Protein AF-A0A843WBF9-F1 (afdb_monomer)

Organism: Colocasia esculenta (NCBI:txid4460)

Sequence (495 aa):
MAFEKHYEKEHGSKMDWYEERSHKPGIYGWVARAEDYHYGGKQLSRNGDLKTVADLTKEECQKNEKLVAELANRIEVKNKHIIELECKYNQSAASHDKMMEGTERLLIQAYNEEMKRMQCRARDHSQRLFEENEKLRAELDSKKKELDSQREQLNMLVGQSEMEKRSLEEERKKNAEKSSSLLLASLEQKRVEDNYMRLVEEQKREKEAAIQKILLLEKQLDAKQKLELEIEQLKGKVEVMKHIKGTEVMGVKKLSDELKEKIEDLDFMEQLKEALTLKLWESNDELQKARKELIAVWWLVERGKGQSKIGVRRMGELEVKTFRNACRKRFSEEEADNKAADLRFHWQYELSKPHWHPFKLVAKDQKPETFRNACRKRFAEEEADTKAAELCSNWQYELSKPDWHPFKLVAKDQKTEDFEEIIDDDDEKLVRIKAELGDEAYEAVTTALLEMNEYNPSGRYPVPELWNFKERRKATLTEVIQYIFKQWKSNKRRR

pLDDT: mean 72.11, std 19.5, range [27.77, 98.38]

Radius of gyration: 75.8 Å; Cα contacts (8 Å, |Δi|>4): 205; chains: 1; bounding box: 176×66×238 Å

Structure (mmCIF, N/CA/C/O backbone):
data_AF-A0A843WBF9-F1
#
_entry.id   AF-A0A843WBF9-F1
#
loop_
_atom_site.group_PDB
_atom_site.id
_atom_site.type_symbol
_atom_site.label_atom_id
_atom_site.label_alt_id
_atom_site.label_comp_id
_atom_site.label_asym_id
_atom_site.label_entity_id
_atom_site.label_seq_id
_atom_site.pdbx_PDB_ins_code
_atom_site.Cartn_x
_atom_site.Cartn_y
_atom_site.Cartn_z
_atom_site.occupancy
_atom_site.B_iso_or_equiv
_atom_site.auth_seq_id
_atom_site.auth_comp_id
_atom_site.auth_asym_id
_atom_site.auth_atom_id
_atom_site.pdbx_PDB_model_num
ATOM 1 N N . MET A 1 1 ? 73.945 -7.012 -110.593 1.00 77.31 1 MET A N 1
ATOM 2 C CA . MET A 1 1 ? 74.486 -7.690 -109.386 1.00 77.31 1 MET A CA 1
ATOM 3 C C . MET A 1 1 ? 74.433 -9.217 -109.491 1.00 77.31 1 MET A C 1
ATOM 5 O O . MET A 1 1 ? 75.315 -9.742 -110.144 1.00 77.31 1 MET A O 1
ATOM 9 N N . ALA A 1 2 ? 73.468 -9.954 -108.913 1.00 82.81 2 ALA A N 1
ATOM 10 C CA . ALA A 1 2 ? 73.542 -11.432 -108.875 1.00 82.81 2 ALA A CA 1
ATOM 11 C C . ALA A 1 2 ? 73.554 -12.098 -110.270 1.00 82.81 2 ALA A C 1
ATOM 13 O O . ALA A 1 2 ? 74.391 -12.953 -110.524 1.00 82.81 2 ALA A O 1
ATOM 14 N N . PHE A 1 3 ? 72.681 -11.641 -111.175 1.00 85.38 3 PHE A N 1
ATOM 15 C CA . PHE A 1 3 ? 72.625 -12.055 -112.586 1.00 85.38 3 PHE A CA 1
ATOM 16 C C . PHE A 1 3 ? 73.947 -11.809 -113.335 1.00 85.38 3 PHE A C 1
ATOM 18 O O . PHE A 1 3 ? 74.471 -12.683 -114.006 1.00 85.38 3 PHE A O 1
ATOM 25 N N . GLU A 1 4 ? 74.518 -10.621 -113.162 1.00 82.38 4 GLU A N 1
ATOM 26 C CA . GLU A 1 4 ? 75.774 -10.173 -113.785 1.00 82.38 4 GLU A CA 1
ATOM 27 C C . GLU A 1 4 ? 76.949 -11.089 -113.403 1.00 82.38 4 GLU A C 1
ATOM 29 O O . GLU A 1 4 ? 77.645 -11.613 -114.267 1.00 82.38 4 GLU A O 1
ATOM 34 N N . LYS A 1 5 ? 77.054 -11.407 -112.105 1.00 83.88 5 LYS A N 1
ATOM 35 C CA . LYS A 1 5 ? 78.043 -12.333 -111.530 1.00 83.88 5 LYS A CA 1
ATOM 36 C C . LYS A 1 5 ? 77.885 -13.799 -111.961 1.00 83.88 5 LYS A C 1
ATOM 38 O O . LYS A 1 5 ? 78.715 -14.623 -111.576 1.00 83.88 5 LYS A O 1
ATOM 43 N N . HIS A 1 6 ? 76.820 -14.143 -112.687 1.00 85.56 6 HIS A N 1
ATOM 44 C CA . HIS A 1 6 ? 76.655 -15.450 -113.325 1.00 85.56 6 HIS A CA 1
ATOM 45 C C . HIS A 1 6 ? 77.447 -15.476 -114.634 1.00 85.56 6 HIS A C 1
ATOM 47 O O . HIS A 1 6 ? 78.414 -16.220 -114.761 1.00 85.56 6 HIS A O 1
ATOM 53 N N . TYR A 1 7 ? 77.119 -14.563 -115.549 1.00 83.00 7 TYR A N 1
ATOM 54 C CA . TYR A 1 7 ? 77.756 -14.450 -116.860 1.00 83.00 7 TYR A CA 1
ATOM 55 C C . TYR A 1 7 ? 79.239 -14.046 -116.773 1.00 83.00 7 TYR A C 1
ATOM 57 O O . TYR A 1 7 ? 80.043 -14.553 -117.550 1.00 83.00 7 TYR A O 1
ATOM 65 N N . GLU A 1 8 ? 79.640 -13.242 -115.778 1.00 81.94 8 GLU A N 1
ATOM 66 C CA . GLU A 1 8 ? 81.060 -12.984 -115.451 1.00 81.94 8 GLU A CA 1
ATOM 67 C C . GLU A 1 8 ? 81.858 -14.263 -115.122 1.00 81.94 8 GLU A C 1
ATOM 69 O O . GLU A 1 8 ? 83.063 -14.304 -115.348 1.00 81.94 8 GLU A O 1
ATOM 74 N N . LYS A 1 9 ? 81.216 -15.312 -114.586 1.00 82.75 9 LYS A N 1
ATOM 75 C CA . LYS A 1 9 ? 81.872 -16.599 -114.282 1.00 82.75 9 LYS A CA 1
ATOM 76 C C . LYS A 1 9 ? 81.866 -17.581 -115.448 1.00 82.75 9 LYS A C 1
ATOM 78 O O . LYS A 1 9 ? 82.678 -18.498 -115.463 1.00 82.75 9 LYS A O 1
ATOM 83 N N . GLU A 1 10 ? 80.940 -17.416 -116.385 1.00 81.81 10 GLU A N 1
ATOM 84 C CA . GLU A 1 10 ? 80.773 -18.292 -117.551 1.00 81.81 10 GLU A CA 1
ATOM 85 C C . GLU A 1 10 ? 81.495 -17.757 -118.801 1.00 81.81 10 GLU A C 1
ATOM 87 O O . GLU A 1 10 ? 81.333 -18.314 -119.883 1.00 81.81 10 GLU A O 1
ATOM 92 N N . HIS A 1 11 ? 82.299 -16.692 -118.660 1.00 77.38 11 HIS A N 1
ATOM 93 C CA . HIS A 1 11 ? 82.941 -15.961 -119.765 1.00 77.38 11 HIS A CA 1
ATOM 94 C C . HIS A 1 11 ? 81.936 -15.424 -120.804 1.00 77.38 11 HIS A C 1
ATOM 96 O O . HIS A 1 11 ? 82.203 -15.375 -122.005 1.00 77.38 11 HIS A O 1
ATOM 102 N N . GLY A 1 12 ? 80.754 -15.032 -120.318 1.00 79.12 12 GLY A N 1
ATOM 103 C CA . GLY A 1 12 ? 79.651 -14.449 -121.083 1.00 79.12 12 GLY A CA 1
ATOM 104 C C . GLY A 1 12 ? 79.385 -12.979 -120.739 1.00 79.12 12 GLY A C 1
ATOM 105 O O . GLY A 1 12 ? 78.264 -12.504 -120.923 1.00 79.12 12 GLY A O 1
ATOM 106 N N . SER A 1 13 ? 80.357 -12.254 -120.177 1.00 82.19 13 SER A N 1
ATOM 107 C CA . SER A 1 13 ? 80.177 -10.854 -119.776 1.00 82.19 13 SER A CA 1
ATOM 108 C C . SER A 1 13 ? 80.235 -9.882 -120.962 1.00 82.19 13 SER A C 1
ATOM 110 O O . SER A 1 13 ? 80.620 -10.229 -122.081 1.00 82.19 13 SER A O 1
ATOM 112 N N . LYS A 1 14 ? 79.913 -8.609 -120.693 1.00 80.88 14 LYS A N 1
ATOM 113 C CA . LYS A 1 14 ? 80.092 -7.505 -121.649 1.00 80.88 14 LYS A CA 1
ATOM 114 C C . LYS A 1 14 ? 81.542 -7.385 -122.144 1.00 80.88 14 LYS A C 1
ATOM 116 O O . LYS A 1 14 ? 81.747 -7.017 -123.294 1.00 80.88 14 LYS A O 1
ATOM 121 N N . MET A 1 15 ? 82.535 -7.687 -121.301 1.00 77.88 15 MET A N 1
ATOM 122 C CA . MET A 1 15 ? 83.954 -7.594 -121.675 1.00 77.88 15 MET A CA 1
ATOM 123 C C . MET A 1 15 ? 84.363 -8.754 -122.589 1.00 77.88 15 MET A C 1
ATOM 125 O O . MET A 1 15 ? 84.925 -8.506 -123.653 1.00 77.88 15 MET A O 1
ATOM 129 N N . ASP A 1 16 ? 83.990 -9.992 -122.237 1.00 80.06 16 ASP A N 1
ATOM 130 C CA . ASP A 1 16 ? 84.274 -11.185 -123.054 1.00 80.06 16 ASP A CA 1
ATOM 131 C C . ASP A 1 16 ? 83.717 -11.026 -124.487 1.00 80.06 16 ASP A C 1
ATOM 133 O O . ASP A 1 16 ? 84.369 -11.397 -125.464 1.00 80.06 16 ASP A O 1
ATOM 137 N N . TRP A 1 17 ? 82.536 -10.405 -124.619 1.00 78.25 17 TRP A N 1
ATOM 138 C CA . TRP A 1 17 ? 81.903 -10.090 -125.905 1.00 78.25 17 TRP A CA 1
ATOM 139 C C . TRP A 1 17 ? 82.719 -9.123 -126.785 1.00 78.25 17 TRP A C 1
ATOM 141 O O . TRP A 1 17 ? 82.775 -9.302 -128.002 1.00 78.25 17 TRP A O 1
ATOM 151 N N . TYR A 1 18 ? 83.352 -8.099 -126.201 1.00 74.38 18 TYR A N 1
ATOM 152 C CA . TYR A 1 18 ? 84.128 -7.109 -126.962 1.00 74.38 18 TYR A CA 1
ATOM 153 C C . TYR A 1 18 ? 85.576 -7.537 -127.241 1.00 74.38 18 TYR A C 1
ATOM 155 O O . TYR A 1 18 ? 86.149 -7.101 -128.242 1.00 74.38 18 TYR A O 1
ATOM 163 N N . GLU A 1 19 ? 86.178 -8.369 -126.389 1.00 73.56 19 GLU A N 1
ATOM 164 C CA . GLU A 1 19 ? 87.577 -8.791 -126.544 1.00 73.56 19 GLU A CA 1
ATOM 165 C C . GLU A 1 19 ? 87.743 -9.965 -127.527 1.00 73.56 19 GLU A C 1
ATOM 167 O O . GLU A 1 19 ? 88.731 -10.029 -128.270 1.00 73.56 19 GLU A O 1
ATOM 172 N N . GLU A 1 20 ? 86.772 -10.881 -127.604 1.00 69.38 20 GLU A N 1
ATOM 173 C CA . GLU A 1 20 ? 86.895 -12.087 -128.423 1.00 69.38 20 GLU A CA 1
ATOM 174 C C . GLU A 1 20 ? 86.492 -11.859 -129.893 1.00 69.38 20 GLU A C 1
ATOM 176 O O . GLU A 1 20 ? 85.334 -12.013 -130.280 1.00 69.38 20 GLU A O 1
ATOM 181 N N . ARG A 1 21 ? 87.486 -11.543 -130.743 1.00 54.66 21 ARG A N 1
ATOM 182 C CA . ARG A 1 21 ? 87.353 -11.234 -132.193 1.00 54.66 21 ARG A CA 1
ATOM 183 C C . ARG A 1 21 ? 86.612 -12.267 -133.060 1.00 54.66 21 ARG A C 1
ATOM 185 O O . ARG A 1 21 ? 86.303 -11.974 -134.212 1.00 54.66 21 ARG A O 1
ATOM 192 N N . SER A 1 22 ? 86.357 -13.463 -132.544 1.00 59.34 22 SER A N 1
ATOM 193 C CA . SER A 1 22 ? 85.544 -14.503 -133.174 1.00 59.34 22 SER A CA 1
ATOM 194 C C . SER A 1 22 ? 84.593 -15.067 -132.118 1.00 59.34 22 SER A C 1
ATOM 196 O O . SER A 1 22 ? 84.895 -16.088 -131.501 1.00 59.34 22 SER A O 1
ATOM 198 N N . HIS A 1 23 ? 83.496 -14.346 -131.868 1.00 60.06 23 HIS A N 1
ATOM 199 C CA . HIS A 1 23 ? 82.558 -14.605 -130.772 1.00 60.06 23 HIS A CA 1
ATOM 200 C C . HIS A 1 23 ? 82.127 -16.081 -130.712 1.00 60.06 23 HIS A C 1
ATOM 202 O O . HIS A 1 23 ? 81.707 -16.652 -131.725 1.00 60.06 23 HIS A O 1
ATOM 208 N N . LYS A 1 24 ? 82.194 -16.702 -129.527 1.00 64.50 24 LYS A N 1
ATOM 209 C CA . LYS A 1 24 ? 81.695 -18.071 -129.339 1.00 64.50 24 LYS A CA 1
ATOM 210 C C . LYS A 1 24 ? 80.161 -18.109 -129.444 1.00 64.50 24 LYS A C 1
ATOM 212 O O . LYS A 1 24 ? 79.493 -17.160 -129.032 1.00 64.50 24 LYS A O 1
ATOM 217 N N . PRO A 1 25 ? 79.569 -19.212 -129.939 1.00 66.69 25 PRO A N 1
ATOM 218 C CA . PRO A 1 25 ? 78.125 -19.406 -129.886 1.00 66.69 25 PRO A CA 1
ATOM 219 C C . PRO A 1 25 ? 77.675 -19.611 -128.429 1.00 66.69 25 PRO A C 1
ATOM 221 O O . PRO A 1 25 ? 77.858 -20.684 -127.857 1.00 66.69 25 PRO A O 1
ATOM 224 N N . GLY A 1 26 ? 77.084 -18.576 -127.835 1.00 74.81 26 GLY A N 1
ATOM 225 C CA . GLY A 1 26 ? 76.606 -18.562 -126.453 1.00 74.81 26 GLY A CA 1
ATOM 226 C C . GLY A 1 26 ? 75.711 -17.352 -126.172 1.00 74.81 26 GLY A C 1
ATOM 227 O O . GLY A 1 26 ? 75.563 -16.470 -127.019 1.00 74.81 26 GLY A O 1
ATOM 228 N N . ILE A 1 27 ? 75.097 -17.315 -124.987 1.00 80.81 27 ILE A N 1
ATOM 229 C CA . ILE A 1 27 ? 74.326 -16.156 -124.518 1.00 80.81 27 ILE A CA 1
ATOM 230 C C . ILE A 1 27 ? 75.244 -15.303 -123.645 1.00 80.81 27 ILE A C 1
ATOM 232 O O . ILE A 1 27 ? 75.733 -15.771 -122.621 1.00 80.81 27 ILE A O 1
ATOM 236 N N . TYR A 1 28 ? 75.443 -14.050 -124.045 1.00 81.50 28 TYR A N 1
ATOM 237 C CA . TYR A 1 28 ? 76.168 -13.051 -123.266 1.00 81.50 28 TYR A CA 1
ATOM 238 C C . TYR A 1 28 ? 75.163 -12.174 -122.507 1.00 81.50 28 TYR A C 1
ATOM 240 O O . TYR A 1 28 ? 74.098 -11.847 -123.038 1.00 81.50 28 TYR A O 1
ATOM 248 N N . GLY A 1 29 ? 75.471 -11.807 -121.262 1.00 84.38 29 GLY A N 1
ATOM 249 C CA . GLY A 1 29 ? 74.516 -11.159 -120.363 1.00 84.38 29 GLY A CA 1
ATOM 250 C C . GLY A 1 29 ? 75.170 -10.231 -119.344 1.00 84.38 29 GLY A C 1
ATOM 251 O O . GLY A 1 29 ? 76.104 -10.601 -118.640 1.00 84.38 29 GLY A O 1
ATOM 252 N N . TRP A 1 30 ? 74.656 -9.009 -119.230 1.00 85.94 30 TRP A N 1
ATOM 253 C CA . TRP A 1 30 ? 75.086 -8.029 -118.230 1.00 85.94 30 TRP A CA 1
ATOM 254 C C . TRP A 1 30 ? 73.902 -7.191 -117.741 1.00 85.94 30 TRP A C 1
ATOM 256 O O . TRP A 1 30 ? 72.810 -7.236 -118.309 1.00 85.94 30 TRP A O 1
ATOM 266 N N . VAL A 1 31 ? 74.096 -6.431 -116.661 1.00 85.69 31 VAL A N 1
ATOM 267 C CA . VAL A 1 31 ? 73.119 -5.414 -116.250 1.00 85.69 31 VAL A CA 1
ATOM 268 C C . VAL A 1 31 ? 73.393 -4.151 -117.057 1.00 85.69 31 VAL A C 1
ATOM 270 O O . VAL A 1 31 ? 74.513 -3.645 -117.039 1.00 85.69 31 VAL A O 1
ATOM 273 N N . ALA A 1 32 ? 72.375 -3.637 -117.748 1.00 82.94 32 ALA A N 1
ATOM 274 C CA . ALA A 1 32 ? 72.480 -2.388 -118.495 1.00 82.94 32 ALA A CA 1
ATOM 275 C C . ALA A 1 32 ? 72.862 -1.225 -117.561 1.00 82.94 32 ALA A C 1
ATOM 277 O O . ALA A 1 32 ? 72.206 -0.983 -116.545 1.00 82.94 32 ALA A O 1
ATOM 278 N N . ARG A 1 33 ? 73.940 -0.518 -117.904 1.00 85.50 33 ARG A N 1
ATOM 279 C CA . ARG A 1 33 ? 74.494 0.631 -117.171 1.00 85.50 33 ARG A CA 1
ATOM 280 C C . ARG A 1 33 ? 74.382 1.894 -118.036 1.00 85.50 33 ARG A C 1
ATOM 282 O O . ARG A 1 33 ? 73.735 1.881 -119.079 1.00 85.50 33 ARG A O 1
ATOM 289 N N . ALA A 1 34 ? 74.987 3.001 -117.600 1.00 83.06 34 ALA A N 1
ATOM 290 C CA . ALA A 1 34 ? 74.891 4.296 -118.284 1.00 83.06 34 ALA A CA 1
ATOM 291 C C . ALA A 1 34 ? 75.270 4.228 -119.778 1.00 83.06 34 ALA A C 1
ATOM 293 O O . ALA A 1 34 ? 74.561 4.764 -120.623 1.00 83.06 34 ALA A O 1
ATOM 294 N N . GLU A 1 35 ? 76.345 3.514 -120.116 1.00 79.56 35 GLU A N 1
ATOM 295 C CA . GLU A 1 35 ? 76.765 3.285 -121.504 1.00 79.56 35 GLU A CA 1
ATOM 296 C C . GLU A 1 35 ? 75.676 2.589 -122.328 1.00 79.56 35 GLU A C 1
ATOM 298 O O . GLU A 1 35 ? 75.329 3.042 -123.415 1.00 79.56 35 GLU A O 1
ATOM 303 N N . ASP A 1 36 ? 75.109 1.505 -121.798 1.00 82.25 36 ASP A N 1
ATOM 304 C CA . ASP A 1 36 ? 74.079 0.718 -122.475 1.00 82.25 36 ASP A CA 1
ATOM 305 C C . ASP A 1 36 ? 72.792 1.536 -122.631 1.00 82.25 36 ASP A C 1
ATOM 307 O O . ASP A 1 36 ? 72.145 1.482 -123.670 1.00 82.25 36 ASP A O 1
ATOM 311 N N . TYR A 1 37 ? 72.462 2.368 -121.641 1.00 81.31 37 TYR A N 1
ATOM 312 C CA . TYR A 1 37 ? 71.338 3.300 -121.692 1.00 81.31 37 TYR A CA 1
ATOM 313 C C . TYR A 1 37 ? 71.502 4.382 -122.776 1.00 81.31 37 TYR A C 1
ATOM 315 O O . TYR A 1 37 ? 70.529 4.742 -123.440 1.00 81.31 37 TYR A O 1
ATOM 323 N N . HIS A 1 38 ? 72.722 4.889 -122.984 1.00 78.75 38 HIS A N 1
ATOM 324 C CA . HIS A 1 38 ? 73.001 5.928 -123.981 1.00 78.75 38 HIS A CA 1
ATOM 325 C C . HIS A 1 38 ? 73.215 5.381 -125.404 1.00 78.75 38 HIS A C 1
ATOM 327 O O . HIS A 1 38 ? 72.771 6.015 -126.361 1.00 78.75 38 HIS A O 1
ATOM 333 N N . TYR A 1 39 ? 73.851 4.215 -125.561 1.00 74.19 39 TYR A N 1
ATOM 334 C CA . TYR A 1 39 ? 74.209 3.646 -126.870 1.00 74.19 39 TYR A CA 1
ATOM 335 C C . TYR A 1 39 ? 73.317 2.471 -127.320 1.00 74.19 39 TYR A C 1
ATOM 337 O O . TYR A 1 39 ? 73.197 2.228 -128.518 1.00 74.19 39 TYR A O 1
ATOM 345 N N . GLY A 1 40 ? 72.641 1.771 -126.402 1.00 63.66 40 GLY A N 1
ATOM 346 C CA . GLY A 1 40 ? 71.786 0.602 -126.680 1.00 63.66 40 GLY A CA 1
ATOM 347 C C . GLY A 1 40 ? 70.405 0.911 -127.279 1.00 63.66 40 GLY A C 1
ATOM 348 O O . GLY A 1 40 ? 69.623 0.000 -127.551 1.00 63.66 40 GLY A O 1
ATOM 349 N N . GLY A 1 41 ? 70.095 2.187 -127.523 1.00 62.19 41 GLY A N 1
ATOM 350 C CA . GLY A 1 41 ? 68.929 2.619 -128.294 1.00 62.19 41 GLY A CA 1
ATOM 351 C C . GLY A 1 41 ? 67.617 2.782 -127.511 1.00 62.19 41 GLY A C 1
ATOM 352 O O . GLY A 1 41 ? 67.508 2.513 -126.316 1.00 62.19 41 GLY A O 1
ATOM 353 N N . LYS A 1 42 ? 66.584 3.249 -128.231 1.00 70.62 42 LYS A N 1
ATOM 354 C CA . LYS A 1 42 ? 65.302 3.767 -127.698 1.00 70.62 42 LYS A CA 1
ATOM 355 C C . LYS A 1 42 ? 64.514 2.834 -126.765 1.00 70.62 42 LYS A C 1
ATOM 357 O O . LYS A 1 42 ? 63.570 3.298 -126.136 1.00 70.62 42 LYS A O 1
ATOM 362 N N . GLN A 1 43 ? 64.827 1.541 -126.707 1.00 76.69 43 GLN A N 1
ATOM 363 C CA . GLN A 1 43 ? 64.053 0.584 -125.915 1.00 76.69 43 GLN A CA 1
ATOM 364 C C . GLN A 1 43 ? 64.334 0.704 -124.409 1.00 76.69 43 GLN A C 1
ATOM 366 O O . GLN A 1 43 ? 63.422 0.509 -123.611 1.00 76.69 43 GLN A O 1
ATOM 371 N N . LEU A 1 44 ? 65.562 1.065 -124.016 1.00 78.31 44 LEU A N 1
ATOM 372 C CA . LEU A 1 44 ? 65.911 1.264 -122.605 1.00 78.31 44 LEU A CA 1
ATOM 373 C C . LEU A 1 44 ? 65.320 2.579 -122.079 1.00 78.31 44 LEU A C 1
ATOM 375 O O . LEU A 1 44 ? 64.565 2.564 -121.111 1.00 78.31 44 LEU A O 1
ATOM 379 N N . SER A 1 45 ? 65.544 3.689 -122.788 1.00 75.25 45 SER A N 1
ATOM 380 C CA . SER A 1 45 ? 65.048 5.028 -122.420 1.00 75.25 45 SER A CA 1
ATOM 381 C C . SER A 1 45 ? 63.535 5.238 -122.551 1.00 75.25 45 SER A C 1
ATOM 383 O O . SER A 1 45 ? 63.029 6.302 -122.204 1.00 75.25 45 SER A O 1
ATOM 385 N N . ARG A 1 46 ? 62.791 4.238 -123.041 1.00 80.81 46 ARG A N 1
ATOM 386 C CA . ARG A 1 46 ? 61.319 4.225 -123.031 1.00 80.81 46 ARG A CA 1
ATOM 387 C C . ARG A 1 46 ? 60.734 3.452 -121.844 1.00 80.81 46 ARG A C 1
ATOM 389 O O . ARG A 1 46 ? 59.563 3.645 -121.528 1.00 80.81 46 ARG A O 1
ATOM 396 N N . ASN A 1 47 ? 61.530 2.588 -121.211 1.00 81.81 47 ASN A N 1
ATOM 397 C CA . ASN A 1 47 ? 61.058 1.591 -120.246 1.00 81.81 47 ASN A CA 1
ATOM 398 C C . ASN A 1 47 ? 61.640 1.773 -118.828 1.00 81.81 47 ASN A C 1
ATOM 400 O O . ASN A 1 47 ? 61.260 1.028 -117.927 1.00 81.81 47 ASN A O 1
ATOM 404 N N . GLY A 1 48 ? 62.536 2.740 -118.610 1.00 79.56 48 GLY A N 1
ATOM 405 C CA . GLY A 1 48 ? 63.031 3.111 -117.284 1.00 79.56 48 GLY A CA 1
ATOM 406 C C . GLY A 1 48 ? 64.015 4.280 -117.326 1.00 79.56 48 GLY A C 1
ATOM 407 O O . GLY A 1 48 ? 64.565 4.589 -118.379 1.00 79.56 48 GLY A O 1
ATOM 408 N N . ASP A 1 49 ? 64.246 4.905 -116.171 1.00 81.31 49 ASP A N 1
ATOM 409 C CA . ASP A 1 49 ? 65.199 6.006 -115.998 1.00 81.31 49 ASP A CA 1
ATOM 410 C C . ASP A 1 49 ? 66.554 5.511 -115.469 1.00 81.31 49 ASP A C 1
ATOM 412 O O . ASP A 1 49 ? 66.629 4.601 -114.637 1.00 81.31 49 ASP A O 1
ATOM 416 N N . LEU A 1 50 ? 67.640 6.162 -115.889 1.00 79.75 50 LEU A N 1
ATOM 417 C CA . LEU A 1 50 ? 68.981 5.890 -115.373 1.00 79.75 50 LEU A CA 1
ATOM 418 C C . LEU A 1 50 ? 69.165 6.518 -113.976 1.00 79.75 50 LEU A C 1
ATOM 420 O O . LEU A 1 50 ? 69.421 7.714 -113.857 1.00 79.75 50 LEU A O 1
ATOM 424 N N . LYS A 1 51 ? 69.085 5.698 -112.921 1.00 83.94 51 LYS A N 1
ATOM 425 C CA . LYS A 1 51 ? 69.428 6.069 -111.533 1.00 83.94 51 LYS A CA 1
ATOM 426 C C . LYS A 1 51 ? 70.744 5.431 -111.094 1.00 83.94 51 LYS A C 1
ATOM 428 O O . LYS A 1 51 ? 71.040 4.299 -111.482 1.00 83.94 51 LYS A O 1
ATOM 433 N N . THR A 1 52 ? 71.515 6.100 -110.235 1.00 83.44 52 THR A N 1
ATOM 434 C CA . THR A 1 52 ? 72.649 5.445 -109.566 1.00 83.44 52 THR A CA 1
ATOM 435 C C . THR A 1 52 ? 72.171 4.614 -108.371 1.00 83.44 52 THR A C 1
ATOM 437 O O . THR A 1 52 ? 71.096 4.836 -107.812 1.00 83.44 52 THR A O 1
ATOM 440 N N . VAL A 1 53 ? 73.001 3.667 -107.921 1.00 82.62 53 VAL A N 1
ATOM 441 C CA . VAL A 1 53 ? 72.734 2.914 -106.681 1.00 82.62 53 VAL A CA 1
ATOM 442 C C . VAL A 1 53 ? 72.674 3.852 -105.467 1.00 82.62 53 VAL A C 1
ATOM 444 O O . VAL A 1 53 ? 71.900 3.594 -104.551 1.00 82.62 53 VAL A O 1
ATOM 447 N N . ALA A 1 54 ? 73.431 4.957 -105.479 1.00 82.94 54 ALA A N 1
ATOM 448 C CA . ALA A 1 54 ? 73.415 5.959 -104.416 1.00 82.94 54 ALA A CA 1
ATOM 449 C C . ALA A 1 54 ? 72.104 6.766 -104.379 1.00 82.94 54 ALA A C 1
ATOM 451 O O . ALA A 1 54 ? 71.641 7.118 -103.297 1.00 82.94 54 ALA A O 1
ATOM 452 N N . ASP A 1 55 ? 71.473 7.021 -105.530 1.00 84.69 55 ASP A N 1
ATOM 453 C CA . ASP A 1 55 ? 70.153 7.665 -105.581 1.00 84.69 55 ASP A CA 1
ATOM 454 C C . ASP A 1 55 ? 69.074 6.735 -105.023 1.00 84.69 55 ASP A C 1
ATOM 456 O O . ASP A 1 55 ? 68.239 7.162 -104.230 1.00 84.69 55 ASP A O 1
ATOM 460 N N . LEU A 1 56 ? 69.127 5.445 -105.373 1.00 84.50 56 LEU A N 1
ATOM 461 C CA . LEU A 1 56 ? 68.185 4.442 -104.872 1.00 84.50 56 LEU A CA 1
ATOM 462 C C . LEU A 1 56 ? 68.323 4.213 -103.361 1.00 84.50 56 LEU A C 1
ATOM 464 O O . LEU A 1 56 ? 67.310 4.170 -102.664 1.00 84.50 56 LEU A O 1
ATOM 468 N N . THR A 1 57 ? 69.544 4.108 -102.822 1.00 87.06 57 THR A N 1
ATOM 469 C CA . THR A 1 57 ? 69.729 3.995 -101.364 1.00 87.06 57 THR A CA 1
ATOM 470 C C . THR A 1 57 ? 69.336 5.279 -100.642 1.00 87.06 57 THR A C 1
ATOM 472 O O . THR A 1 57 ? 68.745 5.202 -99.572 1.00 87.06 57 THR A O 1
ATOM 475 N N . LYS A 1 58 ? 69.575 6.457 -101.230 1.00 88.88 58 LYS A N 1
ATOM 476 C CA . LYS A 1 58 ? 69.128 7.748 -100.687 1.00 88.88 58 LYS A CA 1
ATOM 477 C C . LYS A 1 58 ? 67.602 7.880 -100.674 1.00 88.88 58 LYS A C 1
ATOM 479 O O . LYS A 1 58 ? 67.051 8.303 -99.663 1.00 88.88 58 LYS A O 1
ATOM 484 N N . GLU A 1 59 ? 66.915 7.489 -101.748 1.00 87.00 59 GLU A N 1
ATOM 485 C CA . GLU A 1 59 ? 65.446 7.430 -101.796 1.00 87.00 59 GLU A CA 1
ATOM 486 C C . GLU A 1 59 ? 64.889 6.469 -100.736 1.00 87.00 59 GLU A C 1
ATOM 488 O O . GLU A 1 59 ? 63.892 6.782 -100.088 1.00 87.00 59 GLU A O 1
ATOM 493 N N . GLU A 1 60 ? 65.531 5.317 -100.527 1.00 89.56 60 GLU A N 1
ATOM 494 C CA . GLU A 1 60 ? 65.089 4.329 -99.542 1.00 89.56 60 GLU A CA 1
ATOM 495 C C . GLU A 1 60 ? 65.373 4.768 -98.096 1.00 89.56 60 GLU A C 1
ATOM 497 O O . GLU A 1 60 ? 64.500 4.632 -97.237 1.00 89.56 60 GLU A O 1
ATOM 502 N N . CYS A 1 61 ? 66.527 5.384 -97.817 1.00 87.44 61 CYS A N 1
ATOM 503 C CA . CYS A 1 61 ? 66.793 6.030 -96.528 1.00 87.44 61 CYS A CA 1
ATOM 504 C C . CYS A 1 61 ? 65.744 7.109 -96.233 1.00 87.44 61 CYS A C 1
ATOM 506 O O . CYS A 1 61 ? 65.128 7.070 -95.175 1.00 87.44 61 CYS A O 1
ATOM 508 N N . GLN A 1 62 ? 65.431 7.985 -97.194 1.00 90.81 62 GLN A N 1
ATOM 509 C CA . GLN A 1 62 ? 64.421 9.036 -97.014 1.00 90.81 62 GLN A CA 1
ATOM 510 C C . GLN A 1 62 ? 63.000 8.502 -96.766 1.00 90.81 62 GLN A C 1
ATOM 512 O O . GLN A 1 62 ? 62.216 9.160 -96.080 1.00 90.81 62 GLN A O 1
ATOM 517 N N . LYS A 1 63 ? 62.630 7.332 -97.307 1.00 92.75 63 LYS A N 1
ATOM 518 C CA . LYS A 1 63 ? 61.357 6.663 -96.964 1.00 92.75 63 LYS A CA 1
ATOM 519 C C . LYS A 1 63 ? 61.37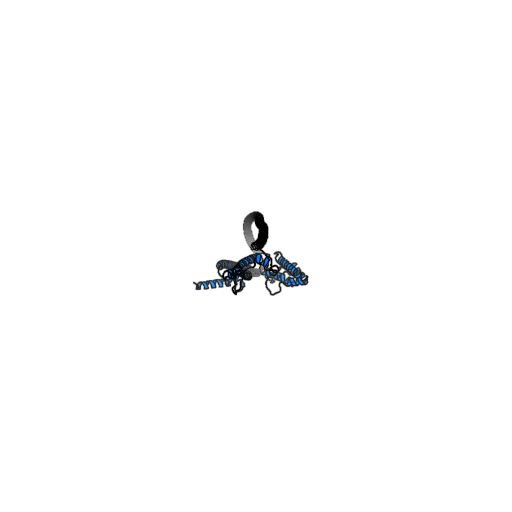9 6.144 -95.527 1.00 92.75 63 LYS A C 1
ATOM 521 O O . LYS A 1 63 ? 60.427 6.374 -94.785 1.00 92.75 63 LYS A O 1
ATOM 526 N N . ASN A 1 64 ? 62.464 5.480 -95.132 1.00 92.38 64 ASN A N 1
ATOM 527 C CA . ASN A 1 64 ? 62.611 4.915 -93.792 1.00 92.38 64 ASN A CA 1
ATOM 528 C C . ASN A 1 64 ? 62.703 6.009 -92.713 1.00 92.38 64 ASN A C 1
ATOM 530 O O . ASN A 1 64 ? 62.048 5.895 -91.684 1.00 92.38 64 ASN A O 1
ATOM 534 N N . GLU A 1 65 ? 63.415 7.109 -92.970 1.00 94.56 65 GLU A N 1
ATOM 535 C CA . GLU A 1 65 ? 63.466 8.302 -92.112 1.00 94.56 65 GLU A CA 1
ATOM 536 C C . GLU A 1 65 ? 62.067 8.895 -91.879 1.00 94.56 65 GLU A C 1
ATOM 538 O O . GLU A 1 65 ? 61.695 9.164 -90.735 1.00 94.56 65 GLU A O 1
ATOM 543 N N . LYS A 1 66 ? 61.255 9.036 -92.939 1.00 94.12 66 LYS A N 1
ATOM 544 C CA . LYS A 1 66 ? 59.858 9.496 -92.832 1.00 94.12 66 LYS A CA 1
ATOM 545 C C . LYS A 1 66 ? 59.001 8.534 -92.013 1.00 94.12 66 LYS A C 1
ATOM 547 O O . LYS A 1 66 ? 58.320 8.976 -91.093 1.00 94.12 66 LYS A O 1
ATOM 552 N N . LEU A 1 67 ? 59.078 7.230 -92.287 1.00 94.50 67 LEU A N 1
ATOM 553 C CA . LEU A 1 67 ? 58.326 6.213 -91.546 1.00 94.50 67 LEU A CA 1
ATOM 554 C C . LEU A 1 67 ? 58.709 6.187 -90.056 1.00 94.50 67 LEU A C 1
ATOM 556 O O . LEU A 1 67 ? 57.836 6.108 -89.195 1.00 94.50 67 LEU A O 1
ATOM 560 N N . VAL A 1 68 ? 60.001 6.304 -89.735 1.00 95.56 68 VAL A N 1
ATOM 561 C CA . VAL A 1 68 ? 60.486 6.406 -88.351 1.00 95.56 68 VAL A CA 1
ATOM 562 C C . VAL A 1 68 ? 59.968 7.682 -87.683 1.00 95.56 68 VAL A C 1
ATOM 564 O O . VAL A 1 68 ? 59.506 7.611 -86.546 1.00 95.56 68 VAL A O 1
ATOM 567 N N . ALA A 1 69 ? 59.962 8.824 -88.376 1.00 95.50 69 ALA A N 1
ATOM 568 C CA . ALA A 1 69 ? 59.405 10.071 -87.851 1.00 95.50 69 ALA A CA 1
ATOM 569 C C . ALA A 1 69 ? 57.881 9.989 -87.622 1.00 95.50 69 ALA A C 1
ATOM 571 O O . ALA A 1 69 ? 57.387 10.430 -86.585 1.00 95.50 69 ALA A O 1
ATOM 572 N N . GLU A 1 70 ? 57.119 9.389 -88.539 1.00 95.94 70 GLU A N 1
ATOM 573 C CA . GLU A 1 70 ? 55.676 9.151 -88.381 1.00 95.94 70 GLU A CA 1
ATOM 574 C C . GLU A 1 70 ? 55.371 8.232 -87.187 1.00 95.94 70 GLU A C 1
ATOM 576 O O . GLU A 1 70 ? 54.475 8.519 -86.386 1.00 95.94 70 GLU A O 1
ATOM 581 N N . LEU A 1 71 ? 56.145 7.155 -87.016 1.00 96.06 71 LEU A N 1
ATOM 582 C CA . LEU A 1 71 ? 56.014 6.245 -85.877 1.00 96.06 71 LEU A CA 1
ATOM 583 C C . LEU A 1 71 ? 56.411 6.917 -84.554 1.00 96.06 71 LEU A C 1
ATOM 585 O O . LEU A 1 71 ? 55.692 6.752 -83.568 1.00 96.06 71 LEU A O 1
ATOM 589 N N . ALA A 1 72 ? 57.482 7.715 -84.531 1.00 96.06 72 ALA A N 1
ATOM 590 C CA . ALA A 1 72 ? 57.892 8.493 -83.361 1.00 96.06 72 ALA A CA 1
ATOM 591 C C . ALA A 1 72 ? 56.810 9.504 -82.946 1.00 96.06 72 ALA A C 1
ATOM 593 O O . ALA A 1 72 ? 56.379 9.497 -81.793 1.00 96.06 72 ALA A O 1
ATOM 594 N N . ASN A 1 73 ? 56.273 10.280 -83.895 1.00 96.50 73 ASN A N 1
ATOM 595 C CA . ASN A 1 73 ? 55.146 11.189 -83.662 1.00 96.50 73 ASN A CA 1
ATOM 596 C C . ASN A 1 73 ? 53.917 10.448 -83.098 1.00 96.50 73 ASN A C 1
ATOM 598 O O . ASN A 1 73 ? 53.268 10.916 -82.160 1.00 96.50 73 ASN A O 1
ATOM 602 N N . ARG A 1 74 ? 53.606 9.255 -83.623 1.00 96.06 74 ARG A N 1
ATOM 603 C CA . ARG A 1 74 ? 52.490 8.425 -83.137 1.00 96.06 74 ARG A CA 1
ATOM 604 C C . ARG A 1 74 ? 52.726 7.877 -81.724 1.00 96.06 74 ARG A C 1
ATOM 606 O O . ARG A 1 74 ? 51.763 7.734 -80.969 1.00 96.06 74 ARG A O 1
ATOM 613 N N . ILE A 1 75 ? 53.974 7.576 -81.361 1.00 96.56 75 ILE A N 1
ATOM 614 C CA . ILE A 1 75 ? 54.369 7.188 -79.999 1.00 96.56 75 ILE A CA 1
ATOM 615 C C . ILE A 1 75 ? 54.263 8.393 -79.057 1.00 96.56 75 ILE A C 1
ATOM 617 O O . ILE A 1 75 ? 53.643 8.271 -78.006 1.00 96.56 75 ILE A O 1
ATOM 621 N N . GLU A 1 76 ? 54.757 9.571 -79.446 1.00 96.81 76 GLU A N 1
ATOM 622 C CA . GLU A 1 76 ? 54.620 10.797 -78.651 1.00 96.81 76 GLU A CA 1
ATOM 623 C C . GLU A 1 76 ? 53.161 11.143 -78.339 1.00 96.81 76 GLU A C 1
ATOM 625 O O . GLU A 1 76 ? 52.836 11.436 -77.190 1.00 96.81 76 GLU A O 1
ATOM 630 N N . VAL A 1 77 ? 52.273 11.098 -79.338 1.00 97.19 77 VAL A N 1
ATOM 631 C CA . VAL A 1 77 ? 50.839 11.376 -79.144 1.00 97.19 77 VAL A CA 1
ATOM 632 C C . VAL A 1 77 ? 50.203 10.357 -78.193 1.00 97.19 77 VAL A C 1
ATOM 634 O O . VAL A 1 77 ? 49.430 10.742 -77.317 1.00 97.19 77 VAL A O 1
ATOM 637 N N . LYS A 1 78 ? 50.566 9.070 -78.297 1.00 97.12 78 LYS A N 1
ATOM 638 C CA . LYS A 1 78 ? 50.113 8.046 -77.342 1.00 97.12 78 LYS A CA 1
ATOM 639 C C . LYS A 1 78 ? 50.643 8.288 -75.929 1.00 97.12 78 LYS A C 1
ATOM 641 O O . LYS A 1 78 ? 49.865 8.195 -74.988 1.00 97.12 78 LYS A O 1
ATOM 646 N N . ASN A 1 79 ? 51.919 8.630 -75.774 1.00 97.31 79 ASN A N 1
ATOM 647 C CA . ASN A 1 79 ? 52.526 8.882 -74.467 1.00 97.31 79 ASN A CA 1
ATOM 648 C C . ASN A 1 79 ? 51.908 10.119 -73.796 1.00 97.31 79 ASN A C 1
ATOM 650 O O . ASN A 1 79 ? 51.564 10.066 -72.620 1.00 97.31 79 ASN A O 1
ATOM 654 N N . LYS A 1 80 ? 51.670 11.198 -74.558 1.00 97.25 80 LYS A N 1
ATOM 655 C CA . LYS A 1 80 ? 50.930 12.386 -74.093 1.00 97.25 80 LYS A CA 1
ATOM 656 C C . LYS A 1 80 ? 49.518 12.009 -73.624 1.00 97.25 80 LYS A C 1
ATOM 658 O O . LYS A 1 80 ? 49.117 12.406 -72.536 1.00 97.25 80 LYS A O 1
ATOM 663 N N . HIS A 1 81 ? 48.805 11.171 -74.380 1.00 97.25 81 HIS A N 1
ATOM 664 C CA . HIS A 1 81 ? 47.474 10.698 -73.993 1.00 97.25 81 HIS A CA 1
ATOM 665 C C . HIS A 1 81 ? 47.475 9.782 -72.752 1.00 97.25 81 HIS A C 1
ATOM 667 O O . HIS A 1 81 ? 46.567 9.881 -71.930 1.00 97.25 81 HIS A O 1
ATOM 673 N N . ILE A 1 82 ? 48.491 8.930 -72.571 1.00 97.19 82 ILE A N 1
ATOM 674 C CA . ILE A 1 82 ? 48.653 8.119 -71.351 1.00 97.19 82 ILE A CA 1
ATOM 675 C C . ILE A 1 82 ? 48.835 9.034 -70.133 1.00 97.19 82 ILE A C 1
ATOM 677 O O . ILE A 1 82 ? 48.089 8.898 -69.167 1.00 97.19 82 ILE A O 1
ATOM 681 N N . ILE A 1 83 ? 49.722 10.030 -70.219 1.00 97.12 83 ILE A N 1
ATOM 682 C CA . ILE A 1 83 ? 49.944 11.016 -69.147 1.00 97.12 83 ILE A CA 1
ATOM 683 C C . ILE A 1 83 ? 48.654 11.801 -68.841 1.00 97.12 83 ILE A C 1
ATOM 685 O O . ILE A 1 83 ? 48.317 12.012 -67.678 1.00 97.12 83 ILE A O 1
ATOM 689 N N . GLU A 1 84 ? 47.873 12.190 -69.856 1.00 96.81 84 GLU A N 1
ATOM 690 C CA . GLU A 1 84 ? 46.558 12.806 -69.633 1.00 96.81 84 GLU A CA 1
ATOM 691 C C . GLU A 1 84 ? 45.583 11.895 -68.872 1.00 96.81 84 GLU A C 1
ATOM 693 O O . GLU A 1 84 ? 44.833 12.383 -68.024 1.00 96.81 84 GLU A O 1
ATOM 698 N N . LEU A 1 85 ? 45.546 10.598 -69.196 1.00 96.19 85 LEU A N 1
ATOM 699 C CA . LEU A 1 85 ? 44.686 9.624 -68.522 1.00 96.19 85 LEU A CA 1
ATOM 700 C C . LEU A 1 85 ? 45.142 9.387 -67.078 1.00 96.19 85 LEU A C 1
ATOM 702 O O . LEU A 1 85 ? 44.300 9.377 -66.185 1.00 96.19 85 LEU A O 1
ATOM 706 N N . GLU A 1 86 ? 46.448 9.283 -66.832 1.00 96.44 86 GLU A N 1
ATOM 707 C CA . GLU A 1 86 ? 47.032 9.196 -65.488 1.00 96.44 86 GLU A CA 1
ATOM 708 C C . GLU A 1 86 ? 46.702 10.444 -64.654 1.00 96.44 86 GLU A C 1
ATOM 710 O O . GLU A 1 86 ? 46.241 10.328 -63.518 1.00 96.44 86 GLU A O 1
ATOM 715 N N . CYS A 1 87 ? 46.836 11.649 -65.221 1.00 95.69 87 CYS A N 1
ATOM 716 C CA . CYS A 1 87 ? 46.428 12.888 -64.557 1.00 95.69 87 CYS A CA 1
ATOM 717 C C . CYS A 1 87 ? 44.925 12.908 -64.231 1.00 95.69 87 CYS A C 1
ATOM 719 O O . CYS A 1 87 ? 44.559 13.240 -63.103 1.00 95.69 87 CYS A O 1
ATOM 721 N N . LYS A 1 88 ? 44.055 12.527 -65.177 1.00 97.12 88 LYS A N 1
ATOM 722 C CA . LYS A 1 88 ? 42.593 12.464 -64.972 1.00 97.12 88 LYS A CA 1
ATOM 723 C C . LYS A 1 88 ? 42.207 11.411 -63.926 1.00 97.12 88 LYS A C 1
ATOM 725 O O . LYS A 1 88 ? 41.341 11.675 -63.092 1.00 97.12 88 LYS A O 1
ATOM 730 N N . TYR A 1 89 ? 42.872 10.256 -63.918 1.00 95.62 89 TYR A N 1
ATOM 731 C CA . TYR A 1 89 ? 42.683 9.206 -62.917 1.00 95.62 89 TYR A CA 1
ATOM 732 C C . TYR A 1 89 ? 43.088 9.690 -61.519 1.00 95.62 89 TYR A C 1
ATOM 734 O O . TYR A 1 89 ? 42.278 9.636 -60.596 1.00 95.62 89 TYR A O 1
ATOM 742 N N . ASN A 1 90 ? 44.289 10.257 -61.376 1.00 96.06 90 ASN A N 1
ATOM 743 C CA . ASN A 1 90 ? 44.800 10.756 -60.096 1.00 96.06 90 ASN A CA 1
ATOM 744 C C . ASN A 1 90 ? 43.957 11.916 -59.536 1.00 96.06 90 ASN A C 1
ATOM 746 O O . ASN A 1 90 ? 43.709 11.973 -58.333 1.00 96.06 90 ASN A O 1
ATOM 750 N N . GLN A 1 91 ? 43.458 12.813 -60.396 1.00 95.62 91 GLN A N 1
ATOM 751 C CA . GLN A 1 91 ? 42.493 13.852 -60.009 1.00 95.62 91 GLN A CA 1
ATOM 752 C C . GLN A 1 91 ? 41.166 13.251 -59.527 1.00 95.62 91 GLN A C 1
ATOM 754 O O . GLN A 1 91 ? 40.610 13.714 -58.531 1.00 95.62 91 GLN A O 1
ATOM 759 N N . SER A 1 92 ? 40.678 12.209 -60.207 1.00 94.06 92 SER A N 1
ATOM 760 C CA . SER A 1 92 ? 39.427 11.527 -59.855 1.00 94.06 92 SER A CA 1
ATOM 761 C C . SER A 1 92 ? 39.546 10.808 -58.509 1.00 94.06 92 SER A C 1
ATOM 763 O O . SER A 1 92 ? 38.719 11.049 -57.630 1.00 94.06 92 SER A O 1
ATOM 765 N N . ALA A 1 93 ? 40.612 10.027 -58.298 1.00 95.50 93 ALA A N 1
ATOM 766 C CA . ALA A 1 93 ? 40.920 9.371 -57.023 1.00 95.50 93 ALA A CA 1
ATOM 767 C C . ALA A 1 93 ? 41.014 10.389 -55.871 1.00 95.50 93 ALA A C 1
ATOM 769 O O . ALA A 1 93 ? 40.227 10.337 -54.930 1.00 95.50 93 ALA A O 1
ATOM 770 N N . ALA A 1 94 ? 41.849 11.424 -56.013 1.00 95.94 94 ALA A N 1
ATOM 771 C CA . ALA A 1 94 ? 42.013 12.459 -54.990 1.00 95.94 94 ALA A CA 1
ATOM 772 C C . ALA A 1 94 ? 40.761 13.334 -54.751 1.00 95.94 94 ALA A C 1
ATOM 774 O O . ALA A 1 94 ? 40.737 14.116 -53.795 1.00 95.94 94 ALA A O 1
ATOM 775 N N . SER A 1 95 ? 39.739 13.256 -55.612 1.00 94.38 95 SER A N 1
ATOM 776 C CA . SER A 1 95 ? 38.417 13.858 -55.378 1.00 94.38 95 SER A CA 1
ATOM 777 C C . SER A 1 95 ? 37.466 12.902 -54.649 1.00 94.38 95 SER A C 1
ATOM 779 O O . SER A 1 95 ? 36.756 13.328 -53.738 1.00 94.38 95 SER A O 1
ATOM 781 N N . HIS A 1 96 ? 37.516 11.611 -54.988 1.00 94.38 96 HIS A N 1
ATOM 782 C CA . HIS A 1 96 ? 36.767 10.545 -54.331 1.00 94.38 96 HIS A CA 1
ATOM 783 C C . HIS A 1 96 ? 37.193 10.390 -52.868 1.00 94.38 96 HIS A C 1
ATOM 785 O O . HIS A 1 96 ? 36.344 10.424 -51.982 1.00 94.38 96 HIS A O 1
ATOM 791 N N . ASP A 1 97 ? 38.497 10.329 -52.595 1.00 95.25 97 ASP A N 1
ATOM 792 C CA . ASP A 1 97 ? 39.029 10.125 -51.241 1.00 95.25 97 ASP A CA 1
ATOM 793 C C . ASP A 1 97 ? 38.617 11.267 -50.296 1.00 95.25 97 ASP A C 1
ATOM 795 O O . ASP A 1 97 ? 38.162 11.029 -49.179 1.00 95.25 97 ASP A O 1
ATOM 799 N N . LYS A 1 98 ? 38.635 12.517 -50.782 1.00 95.38 98 LYS A N 1
ATOM 800 C CA . LYS A 1 98 ? 38.132 13.688 -50.038 1.00 95.38 98 LYS A CA 1
ATOM 801 C C . LYS A 1 98 ? 36.626 13.634 -49.783 1.00 95.38 98 LYS A C 1
ATOM 803 O O . LYS A 1 98 ? 36.168 14.127 -48.752 1.00 95.38 98 LYS A O 1
ATOM 808 N N . MET A 1 99 ? 35.849 13.064 -50.707 1.00 94.00 99 MET A N 1
ATOM 809 C CA . MET A 1 99 ? 34.418 12.843 -50.494 1.00 94.00 99 MET A CA 1
ATOM 810 C C . MET A 1 99 ? 34.197 11.774 -49.417 1.00 94.00 99 MET A C 1
ATOM 812 O O . MET A 1 99 ? 33.404 11.996 -48.502 1.00 94.00 99 MET A O 1
ATOM 816 N N . MET A 1 100 ? 34.945 10.667 -49.480 1.00 93.06 100 MET A N 1
ATOM 817 C CA . MET A 1 100 ? 34.897 9.585 -48.494 1.00 93.06 100 MET A CA 1
ATOM 818 C C . MET A 1 100 ? 35.256 10.089 -47.093 1.00 93.06 100 MET A C 1
ATOM 820 O O . MET A 1 100 ? 34.416 9.987 -46.198 1.00 93.06 100 MET A O 1
ATOM 824 N N . GLU A 1 101 ? 36.404 10.760 -46.919 1.00 94.25 101 GLU A N 1
ATOM 825 C CA . GLU A 1 101 ? 36.795 11.410 -45.655 1.00 94.25 101 GLU A CA 1
ATOM 826 C C . GLU A 1 101 ? 35.704 12.346 -45.106 1.00 94.25 101 GLU A C 1
ATOM 828 O O . GLU A 1 101 ? 35.497 12.434 -43.893 1.00 94.25 101 GLU A O 1
ATOM 833 N N . GLY A 1 102 ? 35.014 13.076 -45.990 1.00 93.31 102 GLY A N 1
ATOM 834 C CA . GLY A 1 102 ? 33.892 13.938 -45.627 1.00 93.31 102 GLY A CA 1
ATOM 835 C C . GLY A 1 102 ? 32.701 13.145 -45.086 1.00 93.31 102 GLY A C 1
ATOM 836 O O . GLY A 1 102 ? 32.168 13.481 -44.026 1.00 93.31 102 GLY A O 1
ATOM 837 N N . THR A 1 103 ? 32.305 12.071 -45.775 1.00 93.19 103 THR A N 1
ATOM 838 C CA . THR A 1 103 ? 31.189 11.209 -45.348 1.00 93.19 103 THR A CA 1
ATOM 839 C C . THR A 1 103 ? 31.485 10.447 -44.056 1.00 93.19 103 THR A C 1
ATOM 841 O O . THR A 1 103 ? 30.635 10.420 -43.166 1.00 93.19 103 THR A O 1
ATOM 844 N N . GLU A 1 104 ? 32.695 9.906 -43.892 1.00 93.81 104 GLU A N 1
ATOM 845 C CA . GLU A 1 104 ? 33.122 9.215 -42.669 1.00 93.81 104 GLU A CA 1
ATOM 846 C C . GLU A 1 104 ? 33.121 10.162 -41.465 1.00 93.81 104 GLU A C 1
ATOM 848 O O . GLU A 1 104 ? 32.599 9.829 -40.400 1.00 93.81 104 GLU A O 1
ATOM 853 N N . ARG A 1 105 ? 33.633 11.386 -41.641 1.00 96.00 105 ARG A N 1
ATOM 854 C CA . ARG A 1 105 ? 33.653 12.419 -40.597 1.00 96.00 105 ARG A CA 1
ATOM 855 C C . ARG A 1 105 ? 32.248 12.802 -40.137 1.00 96.00 105 ARG A C 1
ATOM 857 O O . ARG A 1 105 ? 32.022 12.905 -38.932 1.00 96.00 105 ARG A O 1
ATOM 864 N N . LEU A 1 106 ? 31.307 12.964 -41.070 1.00 96.12 106 LEU A N 1
ATOM 865 C CA . LEU A 1 106 ? 29.901 13.246 -40.759 1.00 96.12 106 LEU A CA 1
ATOM 866 C C . LEU A 1 106 ? 29.216 12.059 -40.063 1.00 96.12 106 LEU A C 1
ATOM 868 O O . LEU A 1 106 ? 28.493 12.264 -39.089 1.00 96.12 106 LEU A O 1
ATOM 872 N N . LEU A 1 107 ? 29.483 10.822 -40.496 1.00 95.62 107 LEU A N 1
ATOM 873 C CA . LEU A 1 107 ? 28.955 9.609 -39.862 1.00 95.62 107 LEU A CA 1
ATOM 874 C C . LEU A 1 107 ? 29.451 9.465 -38.413 1.00 95.62 107 LEU A C 1
ATOM 876 O O . LEU A 1 107 ? 28.658 9.224 -37.501 1.00 95.62 107 LEU A O 1
ATOM 880 N N . ILE A 1 108 ? 30.751 9.678 -38.184 1.00 95.56 108 ILE A N 1
ATOM 881 C CA . ILE A 1 108 ? 31.367 9.663 -36.851 1.00 95.56 108 ILE A CA 1
ATOM 882 C C . ILE A 1 108 ? 30.791 10.783 -35.972 1.00 95.56 108 ILE A C 1
ATOM 884 O O . ILE A 1 108 ? 30.535 10.559 -34.788 1.00 95.56 108 ILE A O 1
ATOM 888 N N . GLN A 1 109 ? 30.547 11.978 -36.518 1.00 96.38 109 GLN A N 1
ATOM 889 C CA . GLN A 1 109 ? 29.902 13.071 -35.782 1.00 96.38 109 GLN A CA 1
ATOM 890 C C . GLN A 1 109 ? 28.463 12.713 -35.381 1.00 96.38 109 GLN A C 1
ATOM 892 O O . GLN A 1 109 ? 28.144 12.776 -34.194 1.00 96.38 109 GLN A O 1
ATOM 897 N N . ALA A 1 110 ? 27.633 12.249 -36.319 1.00 96.44 110 ALA A N 1
ATOM 898 C CA . ALA A 1 110 ? 26.245 11.863 -36.056 1.00 96.44 110 ALA A CA 1
ATOM 899 C C . ALA A 1 110 ? 26.128 10.728 -35.019 1.00 96.44 110 ALA A C 1
ATOM 901 O O . ALA A 1 110 ? 25.312 10.807 -34.100 1.00 96.44 110 ALA A O 1
ATOM 902 N N . TYR A 1 111 ? 26.989 9.707 -35.105 1.00 93.56 111 TYR A N 1
ATOM 903 C CA . TYR A 1 111 ? 27.049 8.619 -34.122 1.00 93.56 111 TYR A CA 1
ATOM 904 C C . TYR A 1 111 ? 27.420 9.121 -32.716 1.00 93.56 111 TYR A C 1
ATOM 906 O O . TYR A 1 111 ? 26.776 8.761 -31.728 1.00 93.56 111 TYR A O 1
ATOM 914 N N . ASN A 1 112 ? 28.419 10.005 -32.614 1.00 96.44 112 ASN A N 1
ATOM 915 C CA . ASN A 1 112 ? 28.815 10.609 -31.340 1.00 96.44 112 ASN A CA 1
ATOM 916 C C . ASN A 1 112 ? 27.742 11.556 -30.768 1.00 96.44 112 ASN A C 1
ATOM 918 O O . ASN A 1 112 ? 27.639 11.694 -29.548 1.00 96.44 112 ASN A O 1
ATOM 922 N N . GLU A 1 113 ? 26.939 12.208 -31.611 1.00 97.38 113 GLU A N 1
ATOM 923 C CA . GLU A 1 113 ? 25.784 12.995 -31.170 1.00 97.38 113 GLU A CA 1
ATOM 924 C C . GLU A 1 113 ? 24.649 12.119 -30.635 1.00 97.38 113 GLU A C 1
ATOM 926 O O . GLU A 1 113 ? 24.148 12.397 -29.545 1.00 97.38 113 GLU A O 1
ATOM 931 N N . GLU A 1 114 ? 24.269 11.045 -31.332 1.00 95.69 114 GLU A N 1
ATOM 932 C CA . GLU A 1 114 ? 23.247 10.117 -30.828 1.00 95.69 114 GLU A CA 1
ATOM 933 C C . GLU A 1 114 ? 23.690 9.416 -29.541 1.00 95.69 114 GLU A C 1
ATOM 935 O O . GLU A 1 114 ? 22.902 9.312 -28.601 1.00 95.69 114 GLU A O 1
ATOM 940 N N . MET A 1 115 ? 24.968 9.038 -29.416 1.00 95.56 115 MET A N 1
ATOM 941 C CA . MET A 1 115 ? 25.494 8.499 -28.158 1.00 95.56 115 MET A CA 1
ATOM 942 C C . MET A 1 115 ? 25.327 9.497 -26.998 1.00 95.56 115 MET A C 1
ATOM 944 O O . MET A 1 115 ? 24.876 9.111 -25.917 1.00 95.56 115 MET A O 1
ATOM 948 N N . LYS A 1 116 ? 25.611 10.789 -27.221 1.00 97.44 116 LYS A N 1
ATOM 949 C CA . LYS A 1 116 ? 25.381 11.850 -26.223 1.00 97.44 116 LYS A CA 1
ATOM 950 C C . LYS A 1 116 ? 23.892 12.040 -25.922 1.00 97.44 116 LYS A C 1
ATOM 952 O O . LYS A 1 116 ? 23.525 12.096 -24.753 1.00 97.44 116 LYS A O 1
ATOM 957 N N . ARG A 1 117 ? 23.022 12.077 -26.940 1.00 97.88 117 ARG A N 1
ATOM 958 C CA . ARG A 1 117 ? 21.556 12.186 -26.775 1.00 97.88 117 ARG A CA 1
ATOM 959 C C . ARG A 1 117 ? 20.999 11.032 -25.941 1.00 97.88 117 ARG A C 1
ATOM 961 O O . ARG A 1 117 ? 20.185 11.265 -25.050 1.00 97.88 117 ARG A O 1
ATOM 968 N N . MET A 1 118 ? 21.468 9.808 -26.175 1.00 95.38 118 MET A N 1
ATOM 969 C CA . MET A 1 118 ? 21.079 8.627 -25.400 1.00 95.38 118 MET A CA 1
ATOM 970 C C . MET A 1 118 ? 21.603 8.673 -23.957 1.00 95.38 118 MET A C 1
ATOM 972 O O . MET A 1 118 ? 20.848 8.368 -23.034 1.00 95.38 118 MET A O 1
ATOM 976 N N . GLN A 1 119 ? 22.843 9.123 -23.732 1.00 95.56 119 GLN A N 1
ATOM 977 C CA . GLN A 1 119 ? 23.385 9.326 -22.381 1.00 95.56 119 GLN A CA 1
ATOM 978 C C . GLN A 1 119 ? 22.634 10.416 -21.596 1.00 95.56 119 GLN A C 1
ATOM 980 O O . GLN A 1 119 ? 22.359 10.218 -20.412 1.00 95.56 119 GLN A O 1
ATOM 985 N N . CYS A 1 120 ? 22.255 11.527 -22.240 1.00 96.38 120 CYS A N 1
ATOM 986 C CA . CYS A 1 120 ? 21.391 12.548 -21.640 1.00 96.38 120 CYS A CA 1
ATOM 987 C C . CYS A 1 120 ? 20.033 11.951 -21.261 1.00 96.38 120 CYS A C 1
ATOM 989 O O . CYS A 1 120 ? 19.715 11.915 -20.080 1.00 96.38 120 CYS A O 1
ATOM 991 N N . ARG A 1 121 ? 19.300 11.340 -22.206 1.00 97.69 121 ARG A N 1
ATOM 992 C CA . ARG A 1 121 ? 17.993 10.703 -21.934 1.00 97.69 121 ARG A CA 1
ATOM 993 C C . ARG A 1 121 ? 18.037 9.710 -20.763 1.00 97.69 121 ARG A C 1
ATOM 995 O O . ARG A 1 121 ? 17.106 9.679 -19.960 1.00 97.69 121 ARG A O 1
ATOM 1002 N N . ALA A 1 122 ? 19.107 8.920 -20.649 1.00 95.56 122 ALA A N 1
ATOM 1003 C CA . ALA A 1 122 ? 19.309 7.993 -19.535 1.00 95.56 122 ALA A CA 1
ATOM 1004 C C . ALA A 1 122 ? 19.535 8.719 -18.194 1.00 95.56 122 ALA A C 1
ATOM 1006 O O . ALA A 1 122 ? 18.937 8.342 -17.183 1.00 95.56 122 ALA A O 1
ATOM 1007 N N . ARG A 1 123 ? 20.344 9.789 -18.180 1.00 97.69 123 ARG A N 1
ATOM 1008 C CA . ARG A 1 123 ? 20.546 10.650 -17.003 1.00 97.69 123 ARG A CA 1
ATOM 1009 C C . ARG A 1 123 ? 19.251 11.353 -16.593 1.00 97.69 123 ARG A C 1
ATOM 1011 O O . ARG A 1 123 ? 18.887 11.288 -15.426 1.00 97.69 123 ARG A O 1
ATOM 1018 N N . ASP A 1 124 ? 18.531 11.938 -17.543 1.00 97.62 124 ASP A N 1
ATOM 1019 C CA . ASP A 1 124 ? 17.288 12.685 -17.319 1.00 97.62 124 ASP A CA 1
ATOM 1020 C C . ASP A 1 124 ? 16.149 11.769 -16.837 1.00 97.62 124 ASP A C 1
ATOM 1022 O O . ASP A 1 124 ? 15.246 12.194 -16.115 1.00 97.62 124 ASP A O 1
ATOM 1026 N N . HIS A 1 125 ? 16.147 10.494 -17.241 1.00 98.00 125 HIS A N 1
ATOM 1027 C CA . HIS A 1 125 ? 15.244 9.487 -16.682 1.00 98.00 125 HIS A CA 1
ATOM 1028 C C . HIS A 1 125 ? 15.638 9.105 -15.250 1.00 98.00 125 HIS A C 1
ATOM 1030 O O . HIS A 1 125 ? 14.781 9.131 -14.370 1.00 98.00 125 HIS A O 1
ATOM 1036 N N . SER A 1 126 ? 16.921 8.817 -15.010 1.00 96.19 126 SER A N 1
ATOM 1037 C CA . SER A 1 126 ? 17.447 8.487 -13.679 1.00 96.19 126 SER A CA 1
ATOM 1038 C C . SER A 1 126 ? 17.189 9.610 -12.666 1.00 96.19 126 SER A C 1
ATOM 1040 O O . SER A 1 126 ? 16.660 9.355 -11.588 1.00 96.19 126 SER A O 1
ATOM 1042 N N . GLN A 1 127 ? 17.452 10.868 -13.036 1.00 97.50 127 GLN A N 1
ATOM 1043 C CA . GLN A 1 127 ? 17.201 12.026 -12.178 1.00 97.50 127 GLN A CA 1
ATOM 1044 C C . GLN A 1 127 ? 15.715 12.163 -11.819 1.00 97.50 127 GLN A C 1
ATOM 1046 O O . GLN A 1 127 ? 15.396 12.318 -10.644 1.00 97.50 127 GLN A O 1
ATOM 1051 N N . ARG A 1 128 ? 14.797 12.025 -12.787 1.00 98.25 128 ARG A N 1
ATOM 1052 C CA . ARG A 1 128 ? 13.350 12.055 -12.502 1.00 98.25 128 ARG A CA 1
ATOM 1053 C C . ARG A 1 128 ? 12.918 10.938 -11.549 1.00 98.25 128 ARG A C 1
ATOM 1055 O O . ARG A 1 128 ? 12.115 11.200 -10.661 1.00 98.25 128 ARG A O 1
ATOM 1062 N N . LEU A 1 129 ? 13.483 9.733 -11.679 1.00 97.44 129 LEU A N 1
ATOM 1063 C CA . LEU A 1 129 ? 13.239 8.644 -10.727 1.00 97.44 129 LEU A CA 1
ATOM 1064 C C . LEU A 1 129 ? 13.762 8.979 -9.320 1.00 97.44 129 LEU A C 1
ATOM 1066 O O . LEU A 1 129 ? 13.101 8.635 -8.343 1.00 97.44 129 LEU A O 1
ATOM 1070 N N . PHE A 1 130 ? 14.905 9.662 -9.186 1.00 97.44 130 PHE A N 1
ATOM 1071 C CA . PHE A 1 130 ? 15.382 10.145 -7.883 1.00 97.44 130 PHE A CA 1
ATOM 1072 C C . PHE A 1 130 ? 14.448 11.211 -7.290 1.00 97.44 130 PHE A C 1
ATOM 1074 O O . PHE A 1 130 ? 14.014 11.053 -6.152 1.00 97.44 130 PHE A O 1
ATOM 1081 N N . GLU A 1 131 ? 14.064 12.228 -8.065 1.00 98.06 131 GLU A N 1
ATOM 1082 C CA . GLU A 1 131 ? 13.138 13.289 -7.633 1.00 98.06 131 GLU A CA 1
ATOM 1083 C C . GLU A 1 131 ? 11.755 12.745 -7.223 1.00 98.06 131 GLU A C 1
ATOM 1085 O O . GLU A 1 131 ? 11.124 13.259 -6.299 1.00 98.06 131 GLU A O 1
ATOM 1090 N N . GLU A 1 132 ? 11.265 11.706 -7.901 1.00 98.19 132 GLU A N 1
ATOM 1091 C CA . GLU A 1 132 ? 10.028 10.996 -7.554 1.00 98.19 132 GLU A CA 1
ATOM 1092 C C . GLU A 1 132 ? 10.190 10.163 -6.271 1.00 98.19 132 GLU A C 1
ATOM 1094 O O . GLU A 1 132 ? 9.346 10.233 -5.377 1.00 98.19 132 GLU A O 1
ATOM 1099 N N . ASN A 1 133 ? 11.314 9.454 -6.112 1.00 97.00 133 ASN A N 1
ATOM 1100 C CA . ASN A 1 133 ? 11.624 8.718 -4.884 1.00 97.00 133 ASN A CA 1
ATOM 1101 C C . ASN A 1 133 ? 11.773 9.637 -3.659 1.00 97.00 133 ASN A C 1
ATOM 1103 O O . ASN A 1 133 ? 11.383 9.243 -2.561 1.00 97.00 133 ASN A O 1
ATOM 1107 N N . GLU A 1 134 ? 12.317 10.848 -3.808 1.00 98.00 134 GLU A N 1
ATOM 1108 C CA . GLU A 1 134 ? 12.401 11.815 -2.705 1.00 98.00 134 GLU A CA 1
ATOM 1109 C C . GLU A 1 134 ? 11.025 12.363 -2.304 1.00 98.00 134 GLU A C 1
ATOM 1111 O O . GLU A 1 134 ? 10.736 12.441 -1.108 1.00 98.00 134 GLU A O 1
ATOM 1116 N N . LYS A 1 135 ? 10.136 12.643 -3.270 1.00 98.38 135 LYS A N 1
ATOM 1117 C CA . LYS A 1 135 ? 8.737 13.027 -2.992 1.00 98.38 135 LYS A CA 1
ATOM 1118 C C . LYS A 1 135 ? 7.997 11.923 -2.238 1.00 98.38 135 LYS A C 1
ATOM 1120 O O . LYS A 1 135 ? 7.464 12.179 -1.161 1.00 98.38 135 LYS A O 1
ATOM 1125 N N . LEU A 1 136 ? 8.063 10.684 -2.729 1.00 98.19 136 LEU A N 1
ATOM 1126 C CA . LEU A 1 136 ? 7.430 9.528 -2.083 1.00 98.19 136 LEU A CA 1
ATOM 1127 C C . LEU A 1 136 ? 7.974 9.275 -0.666 1.00 98.19 136 LEU A C 1
ATOM 1129 O O . LEU A 1 136 ? 7.214 8.908 0.227 1.00 98.19 136 LEU A O 1
ATOM 1133 N N . ARG A 1 137 ? 9.271 9.513 -0.417 1.00 98.25 137 ARG A N 1
ATOM 1134 C CA . ARG A 1 137 ? 9.850 9.462 0.940 1.00 98.25 137 ARG A CA 1
ATOM 1135 C C . ARG A 1 137 ? 9.292 10.560 1.845 1.00 98.25 137 ARG A C 1
ATOM 1137 O O . ARG A 1 137 ? 8.928 10.264 2.980 1.00 98.25 137 ARG A O 1
ATOM 1144 N N . ALA A 1 138 ? 9.187 11.795 1.352 1.00 98.38 138 ALA A N 1
ATOM 1145 C CA . ALA A 1 138 ? 8.635 12.915 2.113 1.00 98.38 138 ALA A CA 1
ATOM 1146 C C . ALA A 1 138 ? 7.144 12.717 2.451 1.00 98.38 138 ALA A C 1
ATOM 1148 O O . ALA A 1 138 ? 6.732 12.979 3.582 1.00 98.38 138 ALA A O 1
ATOM 1149 N N . GLU A 1 139 ? 6.349 12.194 1.514 1.00 98.31 139 GLU A N 1
ATOM 1150 C CA . GLU A 1 139 ? 4.947 11.811 1.737 1.00 98.31 139 GLU A CA 1
ATOM 1151 C C . GLU A 1 139 ? 4.821 10.690 2.779 1.00 98.31 139 GLU A C 1
ATOM 1153 O O . GLU A 1 139 ? 4.015 10.784 3.707 1.00 98.31 139 GLU A O 1
ATOM 1158 N N . LEU A 1 140 ? 5.660 9.655 2.679 1.00 98.00 140 LEU A N 1
ATOM 1159 C CA . LEU A 1 140 ? 5.678 8.527 3.611 1.00 98.00 140 LEU A CA 1
ATOM 1160 C C . LEU A 1 140 ? 6.080 8.976 5.029 1.00 98.00 140 LEU A C 1
ATOM 1162 O O . LEU A 1 140 ? 5.439 8.581 6.003 1.00 98.00 140 LEU A O 1
ATOM 1166 N N . ASP A 1 141 ? 7.077 9.852 5.166 1.00 98.25 141 ASP A N 1
ATOM 1167 C CA . ASP A 1 141 ? 7.480 10.419 6.461 1.00 98.25 141 ASP A CA 1
ATOM 1168 C C . ASP A 1 141 ? 6.473 11.444 7.013 1.00 98.25 141 ASP A C 1
ATOM 1170 O O . ASP A 1 141 ? 6.351 11.587 8.233 1.00 98.25 141 ASP A O 1
ATOM 1174 N N . SER A 1 142 ? 5.700 12.115 6.154 1.00 98.25 142 SER A N 1
ATOM 1175 C CA . SER A 1 142 ? 4.529 12.897 6.569 1.00 98.25 142 SER A CA 1
ATOM 1176 C C . SER A 1 142 ? 3.434 11.985 7.138 1.00 98.25 142 SER A C 1
ATOM 1178 O O . SER A 1 142 ? 2.947 12.225 8.244 1.00 98.25 142 SER A O 1
ATOM 1180 N N . LYS A 1 143 ? 3.129 10.871 6.458 1.00 98.00 143 LYS A N 1
ATOM 1181 C CA . LYS A 1 143 ? 2.133 9.888 6.914 1.00 98.00 143 LYS A CA 1
ATOM 1182 C C . LYS A 1 143 ? 2.546 9.134 8.180 1.00 98.00 143 LYS A C 1
ATOM 1184 O O . LYS A 1 143 ? 1.675 8.836 8.992 1.00 98.00 143 LYS A O 1
ATOM 1189 N N . LYS A 1 144 ? 3.843 8.894 8.417 1.00 98.00 144 LYS A N 1
ATOM 1190 C CA . LYS A 1 144 ? 4.337 8.417 9.726 1.00 98.00 144 LYS A CA 1
ATOM 1191 C C . LYS A 1 144 ? 3.970 9.390 10.847 1.00 98.00 144 LYS A C 1
ATOM 1193 O O . LYS A 1 144 ? 3.323 8.982 11.801 1.00 98.00 144 LYS A O 1
ATOM 1198 N N . LYS A 1 145 ? 4.308 10.678 10.701 1.00 98.06 145 LYS A N 1
ATOM 1199 C CA . LYS A 1 145 ? 4.025 11.717 11.713 1.00 98.06 145 LYS A CA 1
ATOM 1200 C C . LYS A 1 145 ? 2.529 11.869 11.991 1.00 98.06 145 LYS A C 1
ATOM 1202 O O . LYS A 1 145 ? 2.135 12.052 13.139 1.00 98.06 145 LYS A O 1
ATOM 1207 N N . GLU A 1 146 ? 1.697 11.757 10.958 1.00 97.88 146 GLU A N 1
ATOM 1208 C CA . GLU A 1 146 ? 0.239 11.725 11.104 1.00 97.88 146 GLU A CA 1
ATOM 1209 C C . GLU A 1 146 ? -0.208 10.530 11.965 1.00 97.88 146 GLU A C 1
ATOM 1211 O O . GLU A 1 146 ? -0.893 10.732 12.967 1.00 97.88 146 GLU A O 1
ATOM 1216 N N . LEU A 1 147 ? 0.253 9.311 11.656 1.00 97.19 147 LEU A N 1
ATOM 1217 C CA . LEU A 1 147 ? -0.051 8.099 12.430 1.00 97.19 147 LEU A CA 1
ATOM 1218 C C . LEU A 1 147 ? 0.490 8.149 13.869 1.00 97.19 147 LEU A C 1
ATOM 1220 O O . LEU A 1 147 ? -0.198 7.709 14.789 1.00 97.19 147 LEU A O 1
ATOM 1224 N N . ASP A 1 148 ? 1.684 8.704 14.085 1.00 97.50 148 ASP A N 1
ATOM 1225 C CA . ASP A 1 148 ? 2.254 8.888 15.423 1.00 97.50 148 ASP A CA 1
ATOM 1226 C C . ASP A 1 148 ? 1.419 9.887 16.247 1.00 97.50 148 ASP A C 1
ATOM 1228 O O . ASP A 1 148 ? 1.066 9.586 17.387 1.00 97.50 148 ASP A O 1
ATOM 1232 N N . SER A 1 149 ? 0.978 11.010 15.663 1.00 97.25 149 SER A N 1
ATOM 1233 C CA . SER A 1 149 ? 0.083 11.952 16.361 1.00 97.25 149 SER A CA 1
ATOM 1234 C C . SER A 1 149 ? -1.309 11.364 16.654 1.00 97.25 149 SER A C 1
ATOM 1236 O O . SER A 1 149 ? -1.859 11.583 17.733 1.00 97.25 149 SER A O 1
ATOM 1238 N N . GLN A 1 150 ? -1.864 10.547 15.749 1.00 97.38 150 GLN A N 1
ATOM 1239 C CA . GLN A 1 150 ? -3.109 9.804 15.992 1.00 97.38 150 GLN A CA 1
ATOM 1240 C C . GLN A 1 150 ? -2.937 8.776 17.121 1.00 97.38 150 GLN A C 1
ATOM 1242 O O . GLN A 1 150 ? -3.823 8.611 17.960 1.00 97.38 150 GLN A O 1
ATOM 1247 N N . ARG A 1 151 ? -1.780 8.110 17.191 1.00 95.81 151 ARG A N 1
ATOM 1248 C CA . ARG A 1 151 ? -1.429 7.182 18.272 1.00 95.81 151 ARG A CA 1
ATOM 1249 C C . ARG A 1 151 ? -1.292 7.896 19.619 1.00 95.81 151 ARG A C 1
ATOM 1251 O O . ARG A 1 151 ? -1.761 7.365 20.622 1.00 95.81 151 ARG A O 1
ATOM 1258 N N . GLU A 1 152 ? -0.705 9.090 19.660 1.00 97.62 152 GLU A N 1
ATOM 1259 C CA . GLU A 1 152 ? -0.655 9.921 20.872 1.00 97.62 152 GLU A CA 1
ATOM 1260 C C . GLU A 1 152 ? -2.059 10.337 21.337 1.00 97.62 152 GLU A C 1
ATOM 1262 O O . GLU A 1 152 ? -2.386 10.171 22.514 1.00 97.62 152 GLU A O 1
ATOM 1267 N N . GLN A 1 153 ? -2.931 10.774 20.420 1.00 97.00 153 GLN A N 1
ATOM 1268 C CA . GLN A 1 153 ? -4.336 11.083 20.726 1.00 97.00 153 GLN A CA 1
ATOM 1269 C C . GLN A 1 153 ? -5.090 9.863 21.281 1.00 97.00 153 GLN A C 1
ATOM 1271 O O . GLN A 1 153 ? -5.781 9.972 22.296 1.00 97.00 153 GLN A O 1
ATOM 1276 N N . LEU A 1 154 ? -4.920 8.685 20.671 1.00 96.12 154 LEU A N 1
ATOM 1277 C CA . LEU A 1 154 ? -5.518 7.437 21.154 1.00 96.12 154 LEU A CA 1
ATOM 1278 C C . LEU A 1 154 ? -5.003 7.050 22.548 1.00 96.12 154 LEU A C 1
ATOM 1280 O O . LEU A 1 154 ? -5.806 6.676 23.400 1.00 96.12 154 LEU A O 1
ATOM 1284 N N . ASN A 1 155 ? -3.701 7.192 22.818 1.00 95.88 155 ASN A N 1
ATOM 1285 C CA . ASN A 1 155 ? -3.136 6.942 24.148 1.00 95.88 155 ASN A CA 1
ATOM 1286 C C . ASN A 1 155 ? -3.752 7.871 25.213 1.00 95.88 155 ASN A C 1
ATOM 1288 O O . ASN A 1 155 ? -4.070 7.415 26.312 1.00 95.88 155 ASN A O 1
ATOM 1292 N N . MET A 1 156 ? -3.968 9.152 24.886 1.00 96.81 156 MET A N 1
ATOM 1293 C CA . MET A 1 156 ? -4.614 10.114 25.789 1.00 96.81 156 MET A CA 1
ATOM 1294 C C . MET A 1 156 ? -6.078 9.749 26.079 1.00 96.81 156 MET A C 1
ATOM 1296 O O . MET A 1 156 ? -6.487 9.758 27.240 1.00 96.81 156 MET A O 1
ATOM 1300 N N . LEU A 1 157 ? -6.850 9.367 25.055 1.00 95.50 157 LEU A N 1
ATOM 1301 C CA . LEU A 1 157 ? -8.246 8.929 25.205 1.00 95.50 157 LEU A CA 1
ATOM 1302 C C . LEU A 1 157 ? -8.364 7.621 26.009 1.00 95.50 157 LEU A C 1
ATOM 1304 O O . LEU A 1 157 ? -9.252 7.485 26.852 1.00 95.50 157 LEU A O 1
ATOM 1308 N N . VAL A 1 158 ? -7.447 6.668 25.802 1.00 95.25 158 VAL A N 1
ATOM 1309 C CA . VAL A 1 158 ? -7.367 5.443 26.616 1.00 95.25 158 VAL A CA 1
ATOM 1310 C C . VAL A 1 158 ? -7.052 5.789 28.073 1.00 95.25 158 VAL A C 1
ATOM 1312 O O . VAL A 1 158 ? -7.753 5.315 28.965 1.00 95.25 158 VAL A O 1
ATOM 1315 N N . GLY A 1 159 ? -6.079 6.672 28.323 1.00 94.25 159 GLY A N 1
ATOM 1316 C CA . GLY A 1 159 ? -5.741 7.141 29.671 1.00 94.25 159 GLY A CA 1
ATOM 1317 C C . GLY A 1 159 ? -6.914 7.821 30.389 1.00 94.25 159 GLY A C 1
ATOM 1318 O O . GLY A 1 159 ? -7.146 7.552 31.568 1.00 94.25 159 GLY A O 1
ATOM 1319 N N . GLN A 1 160 ? -7.699 8.638 29.680 1.00 95.44 160 GLN A N 1
ATOM 1320 C CA . GLN A 1 160 ? -8.938 9.229 30.201 1.00 95.44 160 GLN A CA 1
ATOM 1321 C C . GLN A 1 160 ? -9.965 8.148 30.566 1.00 95.44 160 GLN A C 1
ATOM 1323 O O . GLN A 1 160 ? -10.396 8.086 31.717 1.00 95.44 160 GLN A O 1
ATOM 1328 N N . SER A 1 161 ? -10.269 7.227 29.644 1.00 92.69 161 SER A N 1
ATOM 1329 C CA . SER A 1 161 ? -11.222 6.137 29.894 1.00 92.69 161 SER A CA 1
ATOM 1330 C C . SER A 1 161 ? -10.787 5.207 31.037 1.00 92.69 161 SER A C 1
ATOM 1332 O O . SER A 1 161 ? -11.626 4.676 31.764 1.00 92.69 161 SER A O 1
ATOM 1334 N N . GLU A 1 162 ? -9.484 4.995 31.236 1.00 95.81 162 GLU A N 1
ATOM 1335 C CA . GLU A 1 162 ? -8.971 4.261 32.396 1.00 95.81 162 GLU A CA 1
ATOM 1336 C C . GLU A 1 162 ? -9.166 5.016 33.719 1.00 95.81 162 GLU A C 1
ATOM 1338 O O . GLU A 1 162 ? -9.512 4.394 34.724 1.00 95.81 162 GLU A O 1
ATOM 1343 N N . MET A 1 163 ? -8.962 6.338 33.749 1.00 93.56 163 MET A N 1
ATOM 1344 C CA . MET A 1 163 ? -9.223 7.151 34.946 1.00 93.56 163 MET A CA 1
ATOM 1345 C C . MET A 1 163 ? -10.716 7.183 35.295 1.00 93.56 163 MET A C 1
ATOM 1347 O O . MET A 1 163 ? -11.074 6.999 36.458 1.00 93.56 163 MET A O 1
ATOM 1351 N N . GLU A 1 164 ? -11.589 7.322 34.294 1.00 94.81 164 GLU A N 1
ATOM 1352 C CA . GLU A 1 164 ? -13.045 7.230 34.459 1.00 94.81 164 GLU A CA 1
ATOM 1353 C C . GLU A 1 164 ? -13.464 5.871 35.032 1.00 94.81 164 GLU A C 1
ATOM 1355 O O . GLU A 1 164 ? -14.203 5.816 36.015 1.00 94.81 164 GLU A O 1
ATOM 1360 N N . LYS A 1 165 ? -12.940 4.764 34.483 1.00 94.38 165 LYS A N 1
ATOM 1361 C CA . LYS A 1 165 ? -13.208 3.404 34.985 1.00 94.38 165 LYS A CA 1
ATOM 1362 C C . LYS A 1 165 ? -12.779 3.225 36.442 1.00 94.38 165 LYS A C 1
ATOM 1364 O O . LYS A 1 165 ? -13.560 2.684 37.220 1.00 94.38 165 LYS A O 1
ATOM 1369 N N . ARG A 1 166 ? -11.587 3.706 36.825 1.00 95.75 166 ARG A N 1
ATOM 1370 C CA . ARG A 1 166 ? -11.104 3.665 38.222 1.00 95.75 166 ARG A CA 1
ATOM 1371 C C . ARG A 1 166 ? -12.048 4.429 39.157 1.00 95.75 166 ARG A C 1
ATOM 1373 O O . ARG A 1 166 ? -12.504 3.862 40.144 1.00 95.75 166 ARG A O 1
ATOM 1380 N N . SER A 1 167 ? -12.413 5.660 38.792 1.00 94.56 167 SER A N 1
ATOM 1381 C CA . SER A 1 167 ? -13.342 6.508 39.557 1.00 94.56 167 SER A CA 1
ATOM 1382 C C . SER A 1 167 ? -14.726 5.860 39.732 1.00 94.56 167 SER A C 1
ATOM 1384 O O . SER A 1 167 ? -15.249 5.769 40.844 1.00 94.56 167 SER A O 1
ATOM 1386 N N . LEU A 1 168 ? -15.293 5.308 38.653 1.00 94.62 168 LEU A N 1
ATOM 1387 C CA . LEU A 1 168 ? -16.566 4.583 38.696 1.00 94.62 168 LEU A CA 1
ATOM 1388 C C . LEU A 1 168 ? -16.490 3.313 39.559 1.00 94.62 168 LEU A C 1
ATOM 1390 O O . LEU A 1 168 ? -17.455 2.981 40.247 1.00 94.62 168 LEU A O 1
ATOM 1394 N N . GLU A 1 169 ? -15.365 2.595 39.554 1.00 93.69 169 GLU A N 1
ATOM 1395 C CA . GLU A 1 169 ? -15.180 1.410 40.398 1.00 93.69 169 GLU A CA 1
ATOM 1396 C C . GLU A 1 169 ? -15.026 1.771 41.887 1.00 93.69 169 GLU A C 1
ATOM 1398 O O . GLU A 1 169 ? -15.558 1.068 42.749 1.00 93.69 169 GLU A O 1
ATOM 1403 N N . GLU A 1 170 ? -14.370 2.890 42.205 1.00 95.31 170 GLU A N 1
ATOM 1404 C CA . GLU A 1 170 ? -14.303 3.439 43.564 1.00 95.31 170 GLU A CA 1
ATOM 1405 C C . GLU A 1 170 ? -15.681 3.863 44.088 1.00 95.31 170 GLU A C 1
ATOM 1407 O O . GLU A 1 170 ? -16.045 3.495 45.206 1.00 95.31 170 GLU A O 1
ATOM 1412 N N . GLU A 1 171 ? -16.492 4.571 43.295 1.00 93.00 171 GLU A N 1
ATOM 1413 C CA . GLU A 1 171 ? -17.863 4.915 43.700 1.00 93.00 171 GLU A CA 1
ATOM 1414 C C . GLU A 1 171 ? -18.763 3.678 43.828 1.00 93.00 171 GLU A C 1
ATOM 1416 O O . GLU A 1 171 ? -19.584 3.608 44.747 1.00 93.00 171 GLU A O 1
ATOM 1421 N N . ARG A 1 172 ? -18.581 2.645 42.992 1.00 93.81 172 ARG A N 1
ATOM 1422 C CA . ARG A 1 172 ? -19.279 1.359 43.179 1.00 93.81 172 ARG A CA 1
ATOM 1423 C C . ARG A 1 172 ? -18.892 0.675 44.493 1.00 93.81 172 ARG A C 1
ATOM 1425 O O . ARG A 1 172 ? -19.784 0.140 45.149 1.00 93.81 172 ARG A O 1
ATOM 1432 N N . LYS A 1 173 ? -17.622 0.728 44.913 1.00 94.81 173 LYS A N 1
ATOM 1433 C CA . LYS A 1 173 ? -17.169 0.200 46.217 1.00 94.81 173 LYS A CA 1
ATOM 1434 C C . LYS A 1 173 ? -17.789 0.978 47.379 1.00 94.81 173 LYS A C 1
ATOM 1436 O O . LYS A 1 173 ? -18.489 0.377 48.191 1.00 94.81 173 LYS A O 1
ATOM 1441 N N . LYS A 1 174 ? -17.685 2.313 47.376 1.00 95.56 174 LYS A N 1
ATOM 1442 C CA . LYS A 1 174 ? -18.316 3.189 48.387 1.00 95.56 174 LYS A CA 1
ATOM 1443 C C . LYS A 1 174 ? -19.831 2.973 48.477 1.00 95.56 174 LYS A C 1
ATOM 1445 O O . LYS A 1 174 ? -20.401 3.014 49.562 1.00 95.56 174 LYS A O 1
ATOM 1450 N N . ASN A 1 175 ? -20.513 2.744 47.353 1.00 93.12 175 ASN A N 1
ATOM 1451 C CA . ASN A 1 175 ? -21.958 2.498 47.346 1.00 93.12 175 ASN A CA 1
ATOM 1452 C C . ASN A 1 175 ? -22.329 1.078 47.811 1.00 93.12 175 ASN A C 1
ATOM 1454 O O . ASN A 1 175 ? -23.359 0.918 48.465 1.00 93.12 175 ASN A O 1
ATOM 1458 N N . ALA A 1 176 ? -21.487 0.069 47.569 1.00 94.81 176 ALA A N 1
ATOM 1459 C CA . ALA A 1 176 ? -21.646 -1.258 48.168 1.00 94.81 176 ALA A CA 1
ATOM 1460 C C . ALA A 1 176 ? -21.447 -1.224 49.697 1.00 94.81 176 ALA A C 1
ATOM 1462 O O . ALA A 1 176 ? -22.234 -1.819 50.431 1.00 94.81 176 ALA A O 1
ATOM 1463 N N . GLU A 1 177 ? -20.462 -0.466 50.188 1.00 94.44 177 GLU A N 1
ATOM 1464 C CA . GLU A 1 177 ? -20.225 -0.233 51.622 1.00 94.44 177 GLU A CA 1
ATOM 1465 C C . GLU A 1 177 ? -21.414 0.481 52.290 1.00 94.44 177 GLU A C 1
ATOM 1467 O O . GLU A 1 177 ? -21.918 0.011 53.312 1.00 94.44 177 GLU A O 1
ATOM 1472 N N . LYS A 1 178 ? -21.931 1.561 51.678 1.00 93.94 178 LYS A N 1
ATOM 1473 C CA . LYS A 1 178 ? -23.162 2.243 52.129 1.00 93.94 178 LYS A CA 1
ATOM 1474 C C . LYS A 1 178 ? -24.359 1.287 52.164 1.00 93.94 178 LYS A C 1
ATOM 1476 O O . LYS A 1 178 ? -25.090 1.279 53.148 1.00 93.94 178 LYS A O 1
ATOM 1481 N N . SER A 1 179 ? -24.545 0.472 51.122 1.00 92.19 179 SER A N 1
ATOM 1482 C CA . SER A 1 179 ? -25.639 -0.507 51.037 1.00 92.19 179 SER A CA 1
ATOM 1483 C C . SER A 1 179 ? -25.547 -1.566 52.143 1.00 92.19 179 SER A C 1
ATOM 1485 O O . SER A 1 179 ? -26.524 -1.811 52.845 1.00 92.19 179 SER A O 1
ATOM 1487 N N . SER A 1 180 ? -24.352 -2.116 52.381 1.00 93.38 180 SER A N 1
ATOM 1488 C CA . SER A 1 180 ? -24.083 -3.051 53.483 1.00 93.38 180 SER A CA 1
ATOM 1489 C C . SER A 1 180 ? -24.379 -2.426 54.855 1.00 93.38 180 SER A C 1
ATOM 1491 O O . SER A 1 180 ? -25.066 -3.025 55.680 1.00 93.38 180 SER A O 1
ATOM 1493 N N . SER A 1 181 ? -23.945 -1.180 55.072 1.00 91.62 181 SER A N 1
ATOM 1494 C CA . SER A 1 181 ? -24.213 -0.420 56.300 1.00 91.62 181 SER A CA 1
ATOM 1495 C C . SER A 1 181 ? -25.714 -0.171 56.529 1.00 91.62 181 SER A C 1
ATOM 1497 O O . SER A 1 181 ? -26.220 -0.388 57.630 1.00 91.62 181 SER A O 1
ATOM 1499 N N . LEU A 1 182 ? -26.458 0.199 55.479 1.00 93.81 182 LEU A N 1
ATOM 1500 C CA . LEU A 1 182 ? -27.918 0.359 55.530 1.00 93.81 182 LEU A CA 1
ATOM 1501 C C . LEU A 1 182 ? -28.642 -0.965 55.820 1.00 93.81 182 LEU A C 1
ATOM 1503 O O . LEU A 1 182 ? -29.609 -0.980 56.580 1.00 93.81 182 LEU A O 1
ATOM 1507 N N . LEU A 1 183 ? -28.165 -2.078 55.258 1.00 93.88 183 LEU A N 1
ATOM 1508 C CA . LEU A 1 183 ? -28.729 -3.409 55.487 1.00 93.88 183 LEU A CA 1
ATOM 1509 C C . LEU A 1 183 ? -28.511 -3.852 56.946 1.00 93.88 183 LEU A C 1
ATOM 1511 O O . LEU A 1 183 ? -29.450 -4.320 57.588 1.00 93.88 183 LEU A O 1
ATOM 1515 N N . LEU A 1 184 ? -27.320 -3.612 57.508 1.00 92.75 184 LEU A N 1
ATOM 1516 C CA . LEU A 1 184 ? -27.040 -3.820 58.935 1.00 92.75 184 LEU A CA 1
ATOM 1517 C C . LEU A 1 184 ? -27.925 -2.942 59.835 1.00 92.75 184 LEU A C 1
ATOM 1519 O O . LEU A 1 184 ? -28.487 -3.443 60.807 1.00 92.75 184 LEU A O 1
ATOM 1523 N N . ALA A 1 185 ? -28.106 -1.662 59.497 1.00 91.81 185 ALA A N 1
ATOM 1524 C CA . ALA A 1 185 ? -28.982 -0.761 60.248 1.00 91.81 185 ALA A CA 1
ATOM 1525 C C . ALA A 1 185 ? -30.454 -1.217 60.220 1.00 91.81 185 ALA A C 1
ATOM 1527 O O . ALA A 1 185 ? -31.119 -1.201 61.254 1.00 91.81 185 ALA A O 1
ATOM 1528 N N . SER A 1 186 ? -30.949 -1.685 59.069 1.00 92.56 186 SER A N 1
ATOM 1529 C CA . SER A 1 186 ? -32.315 -2.207 58.927 1.00 92.56 186 SER A CA 1
ATOM 1530 C C . SER A 1 186 ? -32.526 -3.533 59.675 1.00 92.56 186 SER A C 1
ATOM 1532 O O . SER A 1 186 ? -33.583 -3.744 60.271 1.00 92.56 186 SER A O 1
ATOM 1534 N N . LEU A 1 187 ? -31.515 -4.411 59.718 1.00 93.69 187 LEU A N 1
ATOM 1535 C CA . LEU A 1 187 ? -31.546 -5.621 60.551 1.00 93.69 187 LEU A CA 1
ATOM 1536 C C . LEU A 1 187 ? -31.618 -5.290 62.048 1.00 93.69 187 LEU A C 1
ATOM 1538 O O . LEU A 1 187 ? -32.357 -5.947 62.783 1.00 93.69 187 LEU A O 1
ATOM 1542 N N . GLU A 1 188 ? -30.886 -4.273 62.507 1.00 89.75 188 GLU A N 1
ATOM 1543 C CA . GLU A 1 188 ? -30.914 -3.869 63.916 1.00 89.75 188 GLU A CA 1
ATOM 1544 C C . GLU A 1 188 ? -32.216 -3.135 64.286 1.00 89.75 188 GLU A C 1
ATOM 1546 O O . GLU A 1 188 ? -32.739 -3.345 65.378 1.00 89.75 188 GLU A O 1
ATOM 1551 N N . GLN A 1 189 ? -32.815 -2.373 63.360 1.00 87.25 189 GLN A N 1
ATOM 1552 C CA . GLN A 1 189 ? -34.175 -1.836 63.524 1.00 87.25 189 GLN A CA 1
ATOM 1553 C C . GLN A 1 189 ? -35.199 -2.957 63.748 1.00 87.25 189 GLN A C 1
ATOM 1555 O O . GLN A 1 189 ? -35.905 -2.930 64.755 1.00 87.25 189 GLN A O 1
ATOM 1560 N N . LYS A 1 190 ? -35.209 -3.992 62.894 1.00 91.38 190 LYS A N 1
ATOM 1561 C CA . LYS A 1 190 ? -36.108 -5.149 63.063 1.00 91.38 190 LYS A CA 1
ATOM 1562 C C . LYS A 1 190 ? -35.914 -5.858 64.403 1.00 91.38 190 LYS A C 1
ATOM 1564 O O . LYS A 1 190 ? -36.889 -6.197 65.060 1.00 91.38 190 LYS A O 1
ATOM 1569 N N . ARG A 1 191 ? -34.671 -6.010 64.875 1.00 92.88 191 ARG A N 1
ATOM 1570 C CA . ARG A 1 191 ? -34.389 -6.565 66.213 1.00 92.88 191 ARG A CA 1
ATOM 1571 C C . ARG A 1 191 ? -34.980 -5.719 67.342 1.00 92.88 191 ARG A C 1
ATOM 1573 O O . ARG A 1 191 ? -35.454 -6.275 68.331 1.00 92.88 191 ARG A O 1
ATOM 1580 N N . VAL A 1 192 ? -34.954 -4.390 67.224 1.00 90.88 192 VAL A N 1
ATOM 1581 C CA . VAL A 1 192 ? -35.590 -3.485 68.196 1.00 90.88 192 VAL A CA 1
ATOM 1582 C C . VAL A 1 192 ? -37.118 -3.606 68.140 1.00 90.88 192 VAL A C 1
ATOM 1584 O O . VAL A 1 192 ? -37.751 -3.651 69.194 1.00 90.88 192 VAL A O 1
ATOM 1587 N N . GLU A 1 193 ? -37.700 -3.740 66.947 1.00 87.50 193 GLU A N 1
ATOM 1588 C CA . GLU A 1 193 ? -39.135 -3.982 66.741 1.00 87.50 193 GLU A CA 1
ATOM 1589 C C . GLU A 1 193 ? -39.577 -5.333 67.340 1.00 87.50 193 GLU A C 1
ATOM 1591 O O . GLU A 1 193 ? -40.505 -5.362 68.149 1.00 87.50 193 GLU A O 1
ATOM 1596 N N . ASP A 1 194 ? -38.860 -6.428 67.066 1.00 93.06 194 ASP A N 1
ATOM 1597 C CA . ASP A 1 194 ? -39.094 -7.760 67.651 1.00 93.06 194 ASP A CA 1
ATOM 1598 C C . ASP A 1 194 ? -38.984 -7.750 69.188 1.00 93.06 194 ASP A C 1
ATOM 1600 O O . ASP A 1 194 ? -39.748 -8.410 69.899 1.00 93.06 194 ASP A O 1
ATOM 1604 N N . ASN A 1 195 ? -38.025 -6.996 69.737 1.00 92.50 195 ASN A N 1
ATOM 1605 C CA . ASN A 1 195 ? -37.868 -6.827 71.183 1.00 92.50 195 ASN A CA 1
ATOM 1606 C C . ASN A 1 195 ? -39.035 -6.039 71.795 1.00 92.50 195 ASN A C 1
ATOM 1608 O O . ASN A 1 195 ? -39.543 -6.420 72.852 1.00 92.50 195 ASN A O 1
ATOM 1612 N N . TYR A 1 196 ? -39.481 -4.972 71.129 1.00 91.00 196 TYR A N 1
ATOM 1613 C CA . TYR A 1 196 ? -40.637 -4.184 71.550 1.00 91.00 196 TYR A CA 1
ATOM 1614 C C . TYR A 1 196 ? -41.927 -5.013 71.507 1.00 91.00 196 TYR A C 1
ATOM 1616 O O . TYR A 1 196 ? -42.671 -5.031 72.487 1.00 91.00 196 TYR A O 1
ATOM 1624 N N . MET A 1 197 ? -42.157 -5.766 70.427 1.00 87.94 197 MET A N 1
ATOM 1625 C CA . MET A 1 197 ? -43.323 -6.643 70.287 1.00 87.94 197 MET A CA 1
ATOM 1626 C C . MET A 1 197 ? -43.377 -7.699 71.394 1.00 87.94 197 MET A C 1
ATOM 1628 O O . MET A 1 197 ? -44.410 -7.832 72.050 1.00 87.94 197 MET A O 1
ATOM 1632 N N . ARG A 1 198 ? -42.257 -8.371 71.699 1.00 92.06 198 ARG A N 1
ATOM 1633 C CA . ARG A 1 198 ? -42.191 -9.328 72.820 1.00 92.06 198 ARG A CA 1
ATOM 1634 C C . ARG A 1 198 ? -42.497 -8.682 74.174 1.00 92.06 198 ARG A C 1
ATOM 1636 O O . ARG A 1 198 ? -43.213 -9.279 74.975 1.00 92.06 198 ARG A O 1
ATOM 1643 N N . LEU A 1 199 ? -42.024 -7.458 74.422 1.00 89.88 199 LEU A N 1
ATOM 1644 C CA . LEU A 1 199 ? -42.335 -6.716 75.650 1.00 89.88 199 LEU A CA 1
ATOM 1645 C C . LEU A 1 199 ? -43.821 -6.315 75.729 1.00 89.88 199 LEU A C 1
ATOM 1647 O O . LEU A 1 199 ? -44.419 -6.371 76.804 1.00 89.88 199 LEU A O 1
ATOM 1651 N N . VAL A 1 200 ? -44.440 -5.951 74.601 1.00 89.38 200 VAL A N 1
ATOM 1652 C CA . VAL A 1 200 ? -45.882 -5.663 74.512 1.00 89.38 200 VAL A CA 1
ATOM 1653 C C . VAL A 1 200 ? -46.716 -6.927 74.752 1.00 89.38 200 VAL A C 1
ATOM 1655 O O . VAL A 1 200 ? -47.708 -6.865 75.479 1.00 89.38 200 VAL A O 1
ATOM 1658 N N . GLU A 1 201 ? -46.308 -8.080 74.219 1.00 90.50 201 GLU A N 1
ATOM 1659 C CA . GLU A 1 201 ? -46.942 -9.376 74.499 1.00 90.50 201 GLU A CA 1
ATOM 1660 C C . GLU A 1 201 ? -46.794 -9.803 75.964 1.00 90.50 201 GLU A C 1
ATOM 1662 O O . GLU A 1 201 ? -47.743 -10.326 76.546 1.00 90.50 201 GLU A O 1
ATOM 1667 N N . GLU A 1 202 ? -45.635 -9.564 76.581 1.00 90.75 202 GLU A N 1
ATOM 1668 C CA . GLU A 1 202 ? -45.401 -9.810 78.009 1.00 90.75 202 GLU A CA 1
ATOM 1669 C C . GLU A 1 202 ? -46.331 -8.939 78.867 1.00 90.75 202 GLU A C 1
ATOM 1671 O O . GLU A 1 202 ? -47.098 -9.458 79.677 1.00 90.75 202 GLU A O 1
ATOM 1676 N N . GLN A 1 203 ? -46.378 -7.631 78.591 1.00 85.38 203 GLN A N 1
ATOM 1677 C CA . GLN A 1 203 ? -47.311 -6.693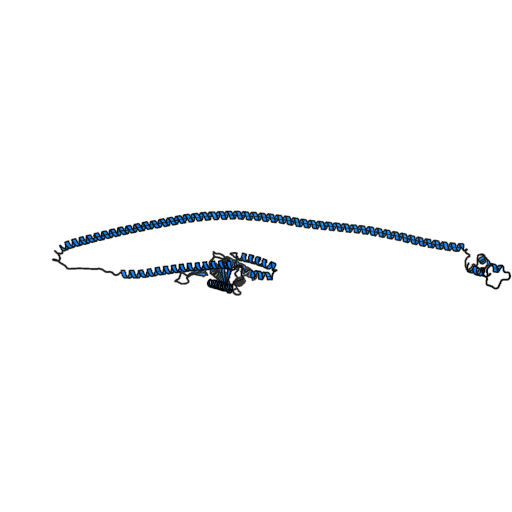 79.221 1.00 85.38 203 GLN A CA 1
ATOM 1678 C C . GLN A 1 203 ? -48.783 -7.056 78.986 1.00 85.38 203 GLN A C 1
ATOM 1680 O O . GLN A 1 203 ? -49.631 -6.799 79.844 1.00 85.38 203 GLN A O 1
ATOM 1685 N N . LYS A 1 204 ? -49.116 -7.655 77.838 1.00 90.00 204 LYS A N 1
ATOM 1686 C CA . LYS A 1 204 ? -50.461 -8.167 77.562 1.00 90.00 204 LYS A CA 1
ATOM 1687 C C . LYS A 1 204 ? -50.764 -9.402 78.416 1.00 90.00 204 LYS A C 1
ATOM 1689 O O . LYS A 1 204 ? -51.809 -9.426 79.060 1.00 90.00 204 LYS A O 1
ATOM 1694 N N . ARG A 1 205 ? -49.843 -10.370 78.496 1.00 88.69 205 ARG A N 1
ATOM 1695 C CA . ARG A 1 205 ? -49.961 -11.570 79.347 1.00 88.69 205 ARG A CA 1
ATOM 1696 C C . ARG A 1 205 ? -50.070 -11.216 80.833 1.00 88.69 205 ARG A C 1
ATOM 1698 O O . ARG A 1 205 ? -50.896 -11.800 81.528 1.00 88.69 205 ARG A O 1
ATOM 1705 N N . GLU A 1 206 ? -49.316 -10.229 81.315 1.00 86.50 206 GLU A N 1
ATOM 1706 C CA . GLU A 1 206 ? -49.438 -9.713 82.686 1.00 86.50 206 GLU A CA 1
ATOM 1707 C C . GLU A 1 206 ? -50.812 -9.086 82.952 1.00 86.50 206 GLU A C 1
ATOM 1709 O O . GLU A 1 206 ? -51.440 -9.386 83.969 1.00 86.50 206 GLU A O 1
ATOM 1714 N N . LYS A 1 207 ? -51.322 -8.260 82.027 1.00 86.69 207 LYS A N 1
ATOM 1715 C CA . LYS A 1 207 ? -52.663 -7.659 82.136 1.00 86.69 207 LYS A CA 1
ATOM 1716 C C . LYS A 1 207 ? -53.768 -8.709 82.070 1.00 86.69 207 LYS A C 1
ATOM 1718 O O . LYS A 1 207 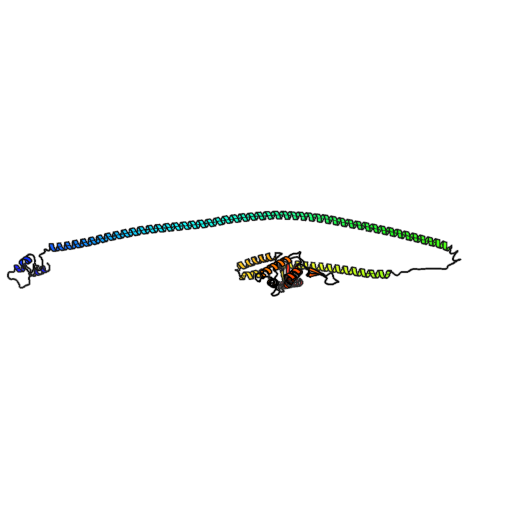? -54.698 -8.646 82.865 1.00 86.69 207 LYS A O 1
ATOM 1723 N N . GLU A 1 208 ? -53.655 -9.699 81.189 1.00 88.56 208 GLU A N 1
ATOM 1724 C CA . GLU A 1 208 ? -54.583 -10.832 81.116 1.00 88.56 208 GLU A CA 1
ATOM 1725 C C . GLU A 1 208 ? -54.551 -11.663 82.412 1.00 88.56 208 GLU A C 1
ATOM 1727 O O . GLU A 1 208 ? -55.608 -11.992 82.944 1.00 88.56 208 GLU A O 1
ATOM 1732 N N . ALA A 1 209 ? -53.375 -11.924 82.995 1.00 89.75 209 ALA A N 1
ATOM 1733 C CA . ALA A 1 209 ? -53.249 -12.600 84.289 1.00 89.75 209 ALA A CA 1
ATOM 1734 C C . ALA A 1 209 ? -53.823 -11.768 85.454 1.00 89.75 209 ALA A C 1
ATOM 1736 O O . ALA A 1 209 ? -54.483 -12.317 86.339 1.00 89.75 209 ALA A O 1
ATOM 1737 N N . ALA A 1 210 ? -53.629 -10.446 85.444 1.00 85.31 210 ALA A N 1
ATOM 1738 C CA . ALA A 1 210 ? -54.238 -9.533 86.408 1.00 85.31 210 ALA A CA 1
ATOM 1739 C C . ALA A 1 210 ? -55.770 -9.512 86.278 1.00 85.31 210 ALA A C 1
ATOM 1741 O O . ALA A 1 210 ? -56.458 -9.612 87.290 1.00 85.31 210 ALA A O 1
ATOM 1742 N N . ILE A 1 211 ? -56.306 -9.479 85.053 1.00 86.50 211 ILE A N 1
ATOM 1743 C CA . ILE A 1 211 ? -57.746 -9.579 84.776 1.00 86.50 211 ILE A CA 1
ATOM 1744 C C . ILE A 1 211 ? -58.291 -10.936 85.227 1.00 86.50 211 ILE A C 1
ATOM 1746 O O . ILE A 1 211 ? -59.300 -10.966 85.914 1.00 86.50 211 ILE A O 1
ATOM 1750 N N . GLN A 1 212 ? -57.622 -12.058 84.942 1.00 87.00 212 GLN A N 1
ATOM 1751 C CA . GLN A 1 212 ? -58.041 -13.377 85.444 1.00 87.00 212 GLN A CA 1
ATOM 1752 C C . GLN A 1 212 ? -58.018 -13.447 86.978 1.00 87.00 212 GLN A C 1
ATOM 1754 O O . GLN A 1 212 ? -58.862 -14.111 87.576 1.00 87.00 212 GLN A O 1
ATOM 1759 N N . LYS A 1 213 ? -57.089 -12.741 87.635 1.00 87.31 213 LYS A N 1
ATOM 1760 C CA . LYS A 1 213 ? -57.031 -12.646 89.099 1.00 87.31 213 LYS A CA 1
ATOM 1761 C C . LYS A 1 213 ? -58.123 -11.738 89.669 1.00 87.31 213 LYS A C 1
ATOM 1763 O O . LYS A 1 213 ? -58.688 -12.089 90.700 1.00 87.31 213 LYS A O 1
ATOM 1768 N N . ILE A 1 214 ? -58.464 -10.639 88.993 1.00 84.50 214 ILE A N 1
ATOM 1769 C CA . ILE A 1 214 ? -59.652 -9.827 89.296 1.00 84.50 214 ILE A CA 1
ATOM 1770 C C . ILE A 1 214 ? -60.903 -10.687 89.129 1.00 84.50 214 ILE A C 1
ATOM 1772 O O . ILE A 1 214 ? -61.650 -10.808 90.078 1.00 84.50 214 ILE A O 1
ATOM 1776 N N . LEU A 1 215 ? -61.064 -11.398 88.015 1.00 84.62 215 LEU A N 1
ATOM 1777 C CA . LEU A 1 215 ? -62.223 -12.248 87.719 1.00 84.62 215 LEU A CA 1
ATOM 1778 C C . LEU A 1 215 ? -62.317 -13.464 88.669 1.00 84.62 215 LEU A C 1
ATOM 1780 O O . LEU A 1 215 ? -63.403 -13.961 88.960 1.00 84.62 215 LEU A O 1
ATOM 1784 N N . LEU A 1 216 ? -61.195 -13.934 89.226 1.00 87.44 216 LEU A N 1
ATOM 1785 C CA . LEU A 1 216 ? -61.180 -14.902 90.329 1.00 87.44 216 LEU A CA 1
ATOM 1786 C C . LEU A 1 216 ? -61.602 -14.266 91.663 1.00 87.44 216 LEU A C 1
ATOM 1788 O O . LEU A 1 216 ? -62.337 -14.899 92.415 1.00 87.44 216 LEU A O 1
ATOM 1792 N N . LEU A 1 217 ? -61.162 -13.039 91.956 1.00 83.75 217 LEU A N 1
ATOM 1793 C CA . LEU A 1 217 ? -61.580 -12.278 93.138 1.00 83.75 217 LEU A CA 1
ATOM 1794 C C . LEU A 1 217 ? -63.046 -11.834 93.043 1.00 83.75 217 LEU A C 1
ATOM 1796 O O . LEU A 1 217 ? -63.732 -11.862 94.052 1.00 83.75 217 LEU A O 1
ATOM 1800 N N . GLU A 1 218 ? -63.545 -11.518 91.850 1.00 77.50 218 GLU A N 1
ATOM 1801 C CA . GLU A 1 218 ? -64.957 -11.310 91.529 1.00 77.50 218 GLU A CA 1
ATOM 1802 C C . GLU A 1 218 ? -65.712 -12.617 91.712 1.00 77.50 218 GLU A C 1
ATOM 1804 O O . GLU A 1 218 ? -66.666 -12.628 92.458 1.00 77.50 218 GLU A O 1
ATOM 1809 N N . LYS A 1 219 ? -65.240 -13.764 91.206 1.00 84.06 219 LYS A N 1
ATOM 1810 C CA . LYS A 1 219 ? -65.867 -15.065 91.518 1.00 84.06 219 LYS A CA 1
ATOM 1811 C C . LYS A 1 219 ? -65.823 -15.430 93.003 1.00 84.06 219 LYS A C 1
ATOM 1813 O O . LYS A 1 219 ? -66.704 -16.147 93.463 1.00 84.06 219 LYS A O 1
ATOM 1818 N N . GLN A 1 220 ? -64.829 -14.971 93.762 1.00 79.12 220 GLN A N 1
ATOM 1819 C CA . GLN A 1 220 ? -64.787 -15.117 95.222 1.00 79.12 220 GLN A CA 1
ATOM 1820 C C . GLN A 1 220 ? -65.698 -14.108 95.929 1.00 79.12 220 GLN A C 1
ATOM 1822 O O . GLN A 1 220 ? -66.275 -14.449 96.958 1.00 79.12 220 GLN A O 1
ATOM 1827 N N . LEU A 1 221 ? -65.873 -12.906 95.378 1.00 79.94 221 LEU A N 1
ATOM 1828 C CA . LEU A 1 221 ? -66.809 -11.895 95.854 1.00 79.94 221 LEU A CA 1
ATOM 1829 C C . LEU A 1 221 ? -68.244 -12.309 95.540 1.00 79.94 221 LEU A C 1
ATOM 1831 O O . LEU A 1 221 ? -69.052 -12.258 96.442 1.00 79.94 221 LEU A O 1
ATOM 1835 N N . ASP A 1 222 ? -68.536 -12.806 94.344 1.00 80.69 222 ASP A N 1
ATOM 1836 C CA . ASP A 1 222 ? -69.776 -13.447 93.917 1.00 80.69 222 ASP A CA 1
ATOM 1837 C C . ASP A 1 222 ? -70.026 -14.724 94.708 1.00 80.69 222 ASP A C 1
ATOM 1839 O O . ASP A 1 222 ? -71.163 -14.999 95.043 1.00 80.69 222 ASP A O 1
ATOM 1843 N N . ALA A 1 223 ? -69.005 -15.520 95.049 1.00 79.75 223 ALA A N 1
ATOM 1844 C CA . ALA A 1 223 ? -69.182 -16.673 95.932 1.00 79.75 223 ALA A CA 1
ATOM 1845 C C . ALA A 1 223 ? -69.439 -16.241 97.381 1.00 79.75 223 ALA A C 1
ATOM 1847 O O . ALA A 1 223 ? -70.237 -16.877 98.057 1.00 79.75 223 ALA A O 1
ATOM 1848 N N . LYS A 1 224 ? -68.827 -15.151 97.856 1.00 76.12 224 LYS A N 1
ATOM 1849 C CA . LYS A 1 224 ? -69.102 -14.553 99.170 1.00 76.12 224 LYS A CA 1
ATOM 1850 C C . LYS A 1 224 ? -70.482 -13.901 99.204 1.00 76.12 224 LYS A C 1
ATOM 1852 O O . LYS A 1 224 ? -71.218 -14.162 100.137 1.00 76.12 224 LYS A O 1
ATOM 1857 N N . GLN A 1 225 ? -70.859 -13.151 98.175 1.00 76.31 225 GLN A N 1
ATOM 1858 C CA . GLN A 1 225 ? -72.172 -12.548 97.972 1.00 76.31 225 GLN A CA 1
ATOM 1859 C C . GLN A 1 225 ? -73.224 -13.609 97.691 1.00 76.31 225 GLN A C 1
ATOM 1861 O O . GLN A 1 225 ? -74.362 -13.415 98.070 1.00 76.31 225 GLN A O 1
ATOM 1866 N N . LYS A 1 226 ? -72.873 -14.749 97.089 1.00 77.94 226 LYS A N 1
ATOM 1867 C CA . LYS A 1 226 ? -73.741 -15.920 96.965 1.00 77.94 226 LYS A CA 1
ATOM 1868 C C . LYS A 1 226 ? -73.804 -16.701 98.267 1.00 77.94 226 LYS A C 1
ATOM 1870 O O . LYS A 1 226 ? -74.837 -17.277 98.513 1.00 77.94 226 LYS A O 1
ATOM 1875 N N . LEU A 1 227 ? -72.787 -16.704 99.126 1.00 72.50 227 LEU A N 1
ATOM 1876 C CA . LEU A 1 227 ? -72.894 -17.245 100.486 1.00 72.50 227 LEU A CA 1
ATOM 1877 C C . LEU A 1 227 ? -73.667 -16.292 101.406 1.00 72.50 227 LEU A C 1
ATOM 1879 O O . LEU A 1 227 ? -74.434 -16.751 102.238 1.00 72.50 227 LEU A O 1
ATOM 1883 N N . GLU A 1 228 ? -73.571 -14.980 101.206 1.00 66.94 228 GLU A N 1
ATOM 1884 C CA . GLU A 1 228 ? -74.410 -13.964 101.847 1.00 66.94 228 GLU A CA 1
ATOM 1885 C C . GLU A 1 228 ? -75.842 -14.050 101.311 1.00 66.94 228 GLU A C 1
ATOM 1887 O O . GLU A 1 228 ? -76.762 -14.092 102.107 1.00 66.94 228 GLU A O 1
ATOM 1892 N N . LEU A 1 229 ? -76.041 -14.245 100.004 1.00 66.75 229 LEU A N 1
ATOM 1893 C CA . LEU A 1 229 ? -77.300 -14.616 99.346 1.00 66.75 229 LEU A CA 1
ATOM 1894 C C . LEU A 1 229 ? -77.586 -16.128 99.405 1.00 66.75 229 LEU A C 1
ATOM 1896 O O . LEU A 1 229 ? -78.488 -16.588 98.725 1.00 66.75 229 LEU A O 1
ATOM 1900 N N . GLU A 1 230 ? -76.889 -16.919 100.218 1.00 61.91 230 GLU A N 1
ATOM 1901 C CA . GLU A 1 230 ? -77.280 -18.283 100.614 1.00 61.91 230 GLU A CA 1
ATOM 1902 C C . GLU A 1 230 ? -77.444 -18.370 102.128 1.00 61.91 230 GLU A C 1
ATOM 1904 O O . GLU A 1 230 ? -78.101 -19.278 102.598 1.00 61.91 230 GLU A O 1
ATOM 1909 N N . ILE A 1 231 ? -77.034 -17.352 102.880 1.00 56.94 231 ILE A N 1
ATOM 1910 C CA . ILE A 1 231 ? -77.681 -16.948 104.126 1.00 56.94 231 ILE A CA 1
ATOM 1911 C C . ILE A 1 231 ? -79.038 -16.308 103.765 1.00 56.94 231 ILE A C 1
ATOM 1913 O O . ILE A 1 231 ? -80.075 -16.748 104.257 1.00 56.94 231 ILE A O 1
ATOM 1917 N N . GLU A 1 232 ? -79.084 -15.393 102.793 1.00 58.22 232 GLU A N 1
ATOM 1918 C CA . GLU A 1 232 ? -80.311 -14.756 102.287 1.00 58.22 232 GLU A CA 1
ATOM 1919 C C . GLU A 1 232 ? -81.135 -15.644 101.337 1.00 58.22 232 GLU A C 1
ATOM 1921 O O . GLU A 1 232 ? -82.331 -15.420 101.207 1.00 58.22 232 GLU A O 1
ATOM 1926 N N . GLN A 1 233 ? -80.571 -16.720 100.768 1.00 44.75 233 GLN A N 1
ATOM 1927 C CA . GLN A 1 233 ? -81.326 -17.846 100.177 1.00 44.75 233 GLN A CA 1
ATOM 1928 C C . GLN A 1 233 ? -81.238 -19.144 101.010 1.00 44.75 233 GLN A C 1
ATOM 1930 O O . GLN A 1 233 ? -81.379 -20.234 100.454 1.00 44.75 233 GLN A O 1
ATOM 1935 N N . LEU A 1 234 ? -80.990 -19.047 102.318 1.00 48.53 234 LEU A N 1
ATOM 1936 C CA . LEU A 1 234 ? -81.511 -19.998 103.315 1.00 48.53 234 LEU A CA 1
ATOM 1937 C C . LEU A 1 234 ? -82.571 -19.322 104.211 1.00 48.53 234 LEU A C 1
ATOM 1939 O O . LEU A 1 234 ? -83.368 -20.015 104.835 1.00 48.53 234 LEU A O 1
ATOM 1943 N N . LYS A 1 235 ? -82.645 -17.980 104.195 1.00 42.97 235 LYS A N 1
ATOM 1944 C CA . LYS A 1 235 ? -83.868 -17.194 104.443 1.00 42.97 235 LYS A CA 1
ATOM 1945 C C . LYS A 1 235 ? -84.842 -17.306 103.253 1.00 42.97 235 LYS A C 1
ATOM 1947 O O . LYS A 1 235 ? -86.013 -17.596 103.452 1.00 42.97 235 LYS A O 1
ATOM 1952 N N . GLY A 1 236 ? -84.344 -17.198 102.016 1.00 41.19 236 GLY A N 1
ATOM 1953 C CA . GLY A 1 236 ? -84.932 -17.820 100.819 1.00 41.19 236 GLY A CA 1
ATOM 1954 C C . GLY A 1 236 ? -84.710 -19.342 100.797 1.00 41.19 236 GLY A C 1
ATOM 1955 O O . GLY A 1 236 ? -84.143 -19.889 101.733 1.00 41.19 236 GLY A O 1
ATOM 1956 N N . LYS A 1 237 ? -85.161 -20.059 99.758 1.00 37.44 237 LYS A N 1
ATOM 1957 C CA . LYS A 1 237 ? -85.268 -21.547 99.682 1.00 37.44 237 LYS A CA 1
ATOM 1958 C C . LYS A 1 237 ? -86.169 -22.207 100.741 1.00 37.44 237 LYS A C 1
ATOM 1960 O O . LYS A 1 237 ? -87.018 -23.002 100.351 1.00 37.44 237 LYS A O 1
ATOM 1965 N N . VAL A 1 238 ? -86.095 -21.786 102.010 1.00 49.56 238 VAL A N 1
ATOM 1966 C CA . VAL A 1 238 ? -87.283 -21.605 102.877 1.00 49.56 238 VAL A CA 1
ATOM 1967 C C . VAL A 1 238 ? -88.388 -20.901 102.079 1.00 49.56 238 VAL A C 1
ATOM 1969 O O . VAL A 1 238 ? -89.543 -21.314 102.096 1.00 49.56 238 VAL A O 1
ATOM 1972 N N . GLU A 1 239 ? -87.989 -19.905 101.289 1.00 37.06 239 GLU A N 1
ATOM 1973 C CA . GLU A 1 239 ? -88.831 -19.121 100.394 1.00 37.06 239 GLU A CA 1
ATOM 1974 C C . GLU A 1 239 ? -88.288 -19.169 98.945 1.00 37.06 239 GLU A C 1
ATOM 1976 O O . GLU A 1 239 ? -87.830 -18.166 98.412 1.00 37.06 239 GLU A O 1
ATOM 1981 N N . VAL A 1 240 ? -88.321 -20.359 98.307 1.00 31.53 240 VAL A N 1
ATOM 1982 C CA . VAL A 1 240 ? -88.028 -20.609 96.861 1.00 31.53 240 VAL A CA 1
ATOM 1983 C C . VAL A 1 240 ? -86.546 -20.421 96.436 1.00 31.53 240 VAL A C 1
ATOM 1985 O O . VAL A 1 240 ? -85.842 -19.579 96.976 1.00 31.53 240 VAL A O 1
ATOM 1988 N N . MET A 1 241 ? -85.914 -21.129 95.481 1.00 46.44 241 MET A N 1
ATOM 1989 C CA . MET A 1 241 ? -86.085 -22.436 94.797 1.00 46.44 241 MET A CA 1
ATOM 1990 C C . MET A 1 241 ? -87.412 -22.823 94.117 1.00 46.44 241 MET A C 1
ATOM 1992 O O . MET A 1 241 ? -88.433 -22.987 94.776 1.00 46.44 241 MET A O 1
ATOM 1996 N N . LYS A 1 242 ? -87.418 -23.311 92.863 1.00 33.75 242 LYS A N 1
ATOM 1997 C CA . LYS A 1 242 ? -87.284 -22.600 91.559 1.00 33.75 242 LYS A CA 1
ATOM 1998 C C . LYS A 1 242 ? -86.053 -21.691 91.340 1.00 33.75 242 LYS A C 1
ATOM 2000 O O . LYS A 1 242 ? -85.765 -20.882 92.208 1.00 33.75 242 LYS A O 1
ATOM 2005 N N . HIS A 1 243 ? -85.349 -21.659 90.198 1.00 34.38 243 HIS A N 1
ATOM 2006 C CA . HIS A 1 243 ? -85.138 -22.614 89.084 1.00 34.38 243 HIS A CA 1
ATOM 2007 C C . HIS A 1 243 ? -83.756 -22.317 88.418 1.00 34.38 243 HIS A C 1
ATOM 2009 O O . HIS A 1 243 ? -82.964 -21.579 88.998 1.00 34.38 243 HIS A O 1
ATOM 2015 N N . ILE A 1 244 ? -83.379 -22.986 87.311 1.00 33.62 244 ILE A N 1
ATOM 2016 C CA . ILE A 1 244 ? -81.962 -23.262 86.944 1.00 33.62 244 ILE A CA 1
ATOM 2017 C C . ILE A 1 244 ? -81.687 -23.195 85.399 1.00 33.62 244 ILE A C 1
ATOM 2019 O O . ILE A 1 244 ? -82.519 -23.702 84.655 1.00 33.62 244 ILE A O 1
ATOM 2023 N N . LYS A 1 245 ? -80.476 -22.736 84.958 1.00 34.00 245 LYS A N 1
ATOM 2024 C CA . LYS A 1 245 ? -79.817 -22.805 83.589 1.00 34.00 245 LYS A CA 1
ATOM 2025 C C . LYS A 1 245 ? -80.444 -21.984 82.423 1.00 34.00 245 LYS A C 1
ATOM 2027 O O . LYS A 1 245 ? -81.535 -21.468 82.605 1.00 34.00 245 LYS A O 1
ATOM 2032 N N . GLY A 1 246 ? -79.831 -21.767 81.231 1.00 36.56 246 GLY A N 1
ATOM 2033 C CA . GLY A 1 246 ? -78.529 -22.144 80.575 1.00 36.56 246 GLY A CA 1
ATOM 2034 C C . GLY A 1 246 ? -78.730 -22.544 79.073 1.00 36.56 246 GLY A C 1
ATOM 2035 O O . GLY A 1 246 ? -79.857 -22.908 78.759 1.00 36.56 246 GLY A O 1
ATOM 2036 N N . THR A 1 247 ? -77.808 -22.559 78.077 1.00 40.72 247 THR A N 1
ATOM 2037 C CA . THR A 1 247 ? -76.347 -22.266 77.883 1.00 40.72 247 THR A CA 1
ATOM 2038 C C . THR A 1 247 ? -76.019 -22.200 76.340 1.00 40.72 247 THR A C 1
ATOM 2040 O O . THR A 1 247 ? -76.859 -22.642 75.561 1.00 40.72 247 THR A O 1
ATOM 2043 N N . GLU A 1 248 ? -74.853 -21.690 75.867 1.00 46.66 248 GLU A N 1
ATOM 2044 C CA . GLU A 1 248 ? -74.521 -21.403 74.425 1.00 46.66 248 GLU A CA 1
ATOM 2045 C C . GLU A 1 248 ? -73.535 -22.390 73.690 1.00 46.66 248 GLU A C 1
ATOM 2047 O O . GLU A 1 248 ? -73.192 -23.436 74.242 1.00 46.66 248 GLU A O 1
ATOM 2052 N N . VAL A 1 249 ? -73.125 -22.119 72.424 1.00 48.44 249 VAL A N 1
ATOM 2053 C CA . VAL A 1 249 ? -72.806 -23.120 71.349 1.00 48.44 249 VAL A CA 1
ATOM 2054 C C . VAL A 1 249 ? -71.420 -22.967 70.649 1.00 48.44 249 VAL A C 1
ATOM 2056 O O . VAL A 1 249 ? -70.862 -21.878 70.589 1.00 48.44 249 VAL A O 1
ATOM 2059 N N . MET A 1 250 ? -70.879 -24.045 70.038 1.00 41.94 250 MET A N 1
ATOM 2060 C CA . MET A 1 250 ? -69.715 -24.033 69.110 1.00 41.94 250 MET A CA 1
ATOM 2061 C C . MET A 1 250 ? -70.026 -24.628 67.719 1.00 41.94 250 MET A C 1
ATOM 2063 O O . MET A 1 250 ? -70.762 -25.606 67.624 1.00 41.94 250 MET A O 1
ATOM 2067 N N . GLY A 1 251 ? -69.364 -24.127 66.660 1.00 46.78 251 GLY A N 1
ATOM 2068 C CA . GLY A 1 251 ? -69.421 -24.733 65.310 1.00 46.78 251 GLY A CA 1
ATOM 2069 C C . GLY A 1 251 ? -68.337 -24.329 64.288 1.00 46.78 251 GLY A C 1
ATOM 2070 O O . GLY A 1 251 ? -68.065 -25.089 63.366 1.00 46.78 251 GLY A O 1
ATOM 2071 N N . VAL A 1 252 ? -67.672 -23.178 64.449 1.00 50.34 252 VAL A N 1
ATOM 2072 C CA . VAL A 1 252 ? -66.870 -22.541 63.373 1.00 50.34 252 VAL A CA 1
ATOM 2073 C C . VAL A 1 252 ? -65.552 -23.255 63.017 1.00 50.34 252 VAL A C 1
ATOM 2075 O O . VAL A 1 252 ? -65.104 -23.162 61.879 1.00 50.34 252 VAL A O 1
ATOM 2078 N N . LYS A 1 253 ? -64.915 -23.978 63.952 1.00 54.28 253 LYS A N 1
ATOM 2079 C CA . LYS A 1 253 ? -63.517 -24.436 63.782 1.00 54.28 253 LYS A CA 1
ATOM 2080 C C . LYS A 1 253 ? -63.266 -25.313 62.549 1.00 54.28 253 LYS A C 1
ATOM 2082 O O . LYS A 1 253 ? -62.256 -25.120 61.888 1.00 54.28 253 LYS A O 1
ATOM 2087 N N . LYS A 1 254 ? -64.172 -26.242 62.223 1.00 51.09 254 LYS A N 1
ATOM 2088 C CA . LYS A 1 254 ? -63.887 -27.329 61.267 1.00 51.09 254 LYS A CA 1
ATOM 2089 C C . LYS A 1 254 ? -63.508 -26.848 59.857 1.00 51.09 254 LYS A C 1
ATOM 2091 O O . LYS A 1 254 ? -62.594 -27.396 59.257 1.00 51.09 254 LYS A O 1
ATOM 2096 N N . LEU A 1 255 ? -64.156 -25.785 59.377 1.00 55.38 255 LEU A N 1
ATOM 2097 C CA . LEU A 1 255 ? -63.894 -25.197 58.055 1.00 55.38 255 LEU A CA 1
ATOM 2098 C C . LEU A 1 255 ? -62.605 -24.354 58.007 1.00 55.38 255 LEU A C 1
ATOM 2100 O O . LEU A 1 255 ? -62.139 -24.006 56.928 1.00 55.38 255 LEU A O 1
ATOM 2104 N N . SER A 1 256 ? -62.020 -24.012 59.161 1.00 49.22 256 SER A N 1
ATOM 2105 C CA . SER A 1 256 ? -60.771 -23.243 59.232 1.00 49.22 256 SER A CA 1
ATOM 2106 C C . SER A 1 256 ? -59.518 -24.104 59.076 1.00 49.22 256 SER A C 1
ATOM 2108 O O . SER A 1 256 ? -58.441 -23.544 58.871 1.00 49.22 256 SER A O 1
ATOM 2110 N N . ASP A 1 257 ? -59.631 -25.422 59.237 1.00 65.62 257 ASP A N 1
ATOM 2111 C CA . ASP A 1 257 ? -58.485 -26.331 59.215 1.00 65.62 257 ASP A CA 1
ATOM 2112 C C . ASP A 1 257 ? -58.320 -26.962 57.821 1.00 65.62 257 ASP A C 1
ATOM 2114 O O . ASP A 1 257 ? -57.221 -26.925 57.272 1.00 65.62 257 ASP A O 1
ATOM 2118 N N . GLU A 1 258 ? -59.423 -27.372 57.178 1.00 62.72 258 GLU A N 1
ATOM 2119 C CA . GLU A 1 258 ? -59.454 -27.846 55.777 1.00 62.72 258 GLU A CA 1
ATOM 2120 C C . GLU A 1 258 ? -58.922 -26.797 54.770 1.00 62.72 258 GLU A C 1
ATOM 2122 O O . GLU A 1 258 ? -58.347 -27.152 53.741 1.00 62.72 258 GLU A O 1
ATOM 2127 N N . LEU A 1 259 ? -59.062 -25.498 55.072 1.00 61.66 259 LEU A N 1
ATOM 2128 C CA . LEU A 1 259 ? -58.568 -24.408 54.220 1.00 61.66 259 LEU A CA 1
ATOM 2129 C C . LEU A 1 259 ? -57.036 -24.240 54.260 1.00 61.66 259 LEU A C 1
ATOM 2131 O O . LEU A 1 259 ? -56.460 -23.777 53.281 1.00 61.66 259 LEU A O 1
ATOM 2135 N N . LYS A 1 260 ? -56.367 -24.604 55.365 1.00 67.88 260 LYS A N 1
ATOM 2136 C CA . LYS A 1 260 ? -54.905 -24.434 55.515 1.00 67.88 260 LYS A CA 1
ATOM 2137 C C . LYS A 1 260 ? -54.134 -25.491 54.738 1.00 67.88 260 LYS A C 1
ATOM 2139 O O . LYS A 1 260 ? -53.217 -25.162 53.996 1.00 67.88 260 LYS A O 1
ATOM 2144 N N . GLU A 1 261 ? -54.582 -26.742 54.838 1.00 68.81 261 GLU A N 1
ATOM 2145 C CA . GLU A 1 261 ? -53.970 -27.899 54.176 1.00 68.81 261 GLU A CA 1
ATOM 2146 C C . GLU A 1 261 ? -53.820 -27.691 52.656 1.00 68.81 261 GLU A C 1
ATOM 2148 O O . GLU A 1 261 ? -52.858 -28.143 52.047 1.00 68.81 261 GLU A O 1
ATOM 2153 N N . LYS A 1 262 ? -54.764 -26.981 52.022 1.00 63.12 262 LYS A N 1
ATOM 2154 C CA . LYS A 1 262 ? -54.736 -26.696 50.576 1.00 63.12 262 LYS A CA 1
ATOM 2155 C C . LYS A 1 262 ? -53.917 -25.461 50.185 1.00 63.12 262 LYS A C 1
ATOM 2157 O O . LYS A 1 262 ? -53.663 -25.281 48.999 1.00 63.12 262 LYS A O 1
ATOM 2162 N N . ILE A 1 263 ? -53.498 -24.638 51.146 1.00 66.25 263 ILE A N 1
ATOM 2163 C CA . ILE A 1 263 ? -52.503 -23.574 50.936 1.00 66.25 263 ILE A CA 1
ATOM 2164 C C . ILE A 1 263 ? -51.101 -24.190 51.023 1.00 66.25 263 ILE A C 1
ATOM 2166 O O . ILE A 1 263 ? -50.288 -23.998 50.126 1.00 66.25 263 ILE A O 1
ATOM 2170 N N . GLU A 1 264 ? -50.862 -25.027 52.037 1.00 78.62 264 GLU A N 1
ATOM 2171 C CA . GLU A 1 264 ? -49.591 -25.738 52.242 1.00 78.62 264 GLU A CA 1
ATOM 2172 C C . GLU A 1 264 ? -49.229 -26.661 51.051 1.00 78.62 264 GLU A C 1
ATOM 2174 O O . GLU A 1 264 ? -48.067 -26.714 50.642 1.00 78.62 264 GLU A O 1
ATOM 2179 N N . ASP A 1 265 ? -50.222 -27.311 50.422 1.00 70.75 265 ASP A N 1
ATOM 2180 C CA . ASP A 1 265 ? -50.056 -28.067 49.163 1.00 70.75 265 ASP A CA 1
ATOM 2181 C C . ASP A 1 265 ? -49.568 -27.203 47.977 1.00 70.75 265 ASP A C 1
ATOM 2183 O O . ASP A 1 265 ? -48.813 -27.683 47.126 1.00 70.75 265 ASP A O 1
ATOM 2187 N N . LEU A 1 266 ? -50.025 -25.947 47.877 1.00 66.00 266 LEU A N 1
ATOM 2188 C CA . LEU A 1 266 ? -49.701 -25.055 46.756 1.00 66.00 266 LEU A CA 1
ATOM 2189 C C . LEU A 1 266 ? -48.279 -24.502 46.885 1.00 66.00 266 LEU A C 1
ATOM 2191 O O . LEU A 1 266 ? -47.504 -24.601 45.931 1.00 66.00 266 LEU A O 1
ATOM 2195 N N . ASP A 1 267 ? -47.909 -24.025 48.076 1.00 74.75 267 ASP A N 1
ATOM 2196 C CA . ASP A 1 267 ? -46.563 -23.517 48.370 1.00 74.75 267 ASP A CA 1
ATOM 2197 C C . ASP A 1 267 ? -45.482 -24.576 48.069 1.00 74.75 267 ASP A C 1
ATOM 2199 O O . ASP A 1 267 ? -44.405 -24.255 47.556 1.00 74.75 267 ASP A O 1
ATOM 2203 N N . PHE A 1 268 ? -45.766 -25.856 48.344 1.00 79.06 268 PHE A N 1
ATOM 2204 C CA . PHE A 1 268 ? -44.871 -26.974 48.023 1.00 79.06 268 PHE A CA 1
ATOM 2205 C C . PHE A 1 268 ? -44.688 -27.178 46.508 1.00 79.06 268 PHE A C 1
ATOM 2207 O O . PHE A 1 268 ? -43.580 -27.463 46.040 1.00 79.06 268 PHE A O 1
ATOM 2214 N N . MET A 1 269 ? -45.756 -27.015 45.722 1.00 60.34 269 MET A N 1
ATOM 2215 C CA . MET A 1 269 ? -45.716 -27.174 44.265 1.00 60.34 269 MET A CA 1
ATOM 2216 C C . MET A 1 269 ? -44.949 -26.043 43.567 1.00 60.34 269 MET A C 1
ATOM 2218 O O . MET A 1 269 ? -44.243 -26.306 42.587 1.00 60.34 269 MET A O 1
ATOM 2222 N N . GLU A 1 270 ? -45.023 -24.809 44.072 1.00 66.81 270 GLU A N 1
ATOM 2223 C CA . GLU A 1 270 ? -44.228 -23.693 43.542 1.00 66.81 270 GLU A CA 1
ATOM 2224 C C . GLU A 1 270 ? -42.733 -23.869 43.850 1.00 66.81 270 GLU A C 1
ATOM 2226 O O . GLU A 1 270 ? -41.909 -23.807 42.934 1.00 66.81 270 GLU A O 1
ATOM 2231 N N . GLN A 1 271 ? -42.379 -24.241 45.086 1.00 81.00 271 GLN A N 1
ATOM 2232 C CA . GLN A 1 271 ? -40.994 -24.569 45.465 1.00 81.00 271 GLN A CA 1
ATOM 2233 C C . GLN A 1 271 ? -40.394 -25.687 44.591 1.00 81.00 271 GLN A C 1
ATOM 2235 O O . GLN A 1 271 ? -39.228 -25.621 44.188 1.00 81.00 271 GLN A O 1
ATOM 2240 N N . LEU A 1 272 ? -41.189 -26.706 44.240 1.00 77.38 272 LEU A N 1
ATOM 2241 C CA . LEU A 1 272 ? -40.765 -27.780 43.339 1.00 77.38 272 LEU A CA 1
ATOM 2242 C C . LEU A 1 272 ? -40.503 -27.273 41.905 1.00 77.38 272 LEU A C 1
ATOM 2244 O O . LEU A 1 272 ? -39.514 -27.676 41.285 1.00 77.38 272 LEU A O 1
ATOM 2248 N N . LYS A 1 273 ? -41.350 -26.372 41.384 1.00 70.12 273 LYS A N 1
ATOM 2249 C CA . LYS A 1 273 ? -41.185 -25.730 40.064 1.00 70.12 273 LYS A CA 1
ATOM 2250 C C . LYS A 1 273 ? -39.898 -24.898 40.005 1.00 70.12 273 LYS A C 1
ATOM 2252 O O . LYS A 1 273 ? -39.141 -25.012 39.035 1.00 70.12 273 LYS A O 1
ATOM 2257 N N . GLU A 1 274 ? -39.617 -24.106 41.038 1.00 72.38 274 GLU A N 1
ATOM 2258 C CA . GLU A 1 274 ? -38.390 -23.304 41.129 1.00 72.38 274 GLU A CA 1
ATOM 2259 C C . GLU A 1 274 ? -37.136 -24.187 41.197 1.00 72.38 274 GLU A C 1
ATOM 2261 O O . GLU A 1 274 ? -36.196 -24.000 40.419 1.00 72.38 274 GLU A O 1
ATOM 2266 N N . ALA A 1 275 ? -37.141 -25.212 42.056 1.00 78.44 275 ALA A N 1
ATOM 2267 C CA . ALA A 1 275 ? -36.019 -26.138 42.205 1.00 78.44 275 ALA A CA 1
ATOM 2268 C C . ALA A 1 275 ? -35.706 -26.913 40.909 1.00 78.44 275 ALA A C 1
ATOM 2270 O O . ALA A 1 275 ? -34.535 -27.072 40.548 1.00 78.44 275 ALA A O 1
ATOM 2271 N N . LEU A 1 276 ? -36.734 -27.359 40.175 1.00 71.25 276 LEU A N 1
ATOM 2272 C CA . LEU A 1 276 ? -36.568 -27.997 38.863 1.00 71.25 276 LEU A CA 1
ATOM 2273 C C . LEU A 1 276 ? -36.010 -27.023 37.820 1.00 71.25 276 LEU A C 1
ATOM 2275 O O . LEU A 1 276 ? -35.112 -27.390 37.061 1.00 71.25 276 LEU A O 1
ATOM 2279 N N . THR A 1 277 ? -36.486 -25.775 37.817 1.00 64.62 277 THR A N 1
ATOM 2280 C CA . THR A 1 277 ? -35.972 -24.720 36.930 1.00 64.62 277 THR A CA 1
ATOM 2281 C C . THR A 1 277 ? -34.480 -24.487 37.171 1.00 64.62 277 THR A C 1
ATOM 2283 O O . THR A 1 277 ? -33.691 -24.542 36.228 1.00 64.62 277 THR A O 1
ATOM 2286 N N . LEU A 1 278 ? -34.057 -24.322 38.430 1.00 74.00 278 LEU A N 1
ATOM 2287 C CA . LEU A 1 278 ? -32.643 -24.165 38.792 1.00 74.00 278 LEU A CA 1
ATOM 2288 C C . LEU A 1 278 ? -31.789 -25.366 38.351 1.00 74.00 278 LEU A C 1
ATOM 2290 O O . LEU A 1 278 ? -30.724 -25.172 37.764 1.00 74.00 278 LEU A O 1
ATOM 2294 N N . LYS A 1 279 ? -32.270 -26.604 38.541 1.00 74.81 279 LYS A N 1
ATOM 2295 C CA . LYS A 1 279 ? -31.555 -27.818 38.096 1.00 74.81 279 LYS A CA 1
ATOM 2296 C C . LYS A 1 279 ? -31.403 -27.905 36.573 1.00 74.81 279 LYS A C 1
ATOM 2298 O O . LYS A 1 279 ? -30.384 -28.406 36.094 1.00 74.81 279 LYS A O 1
ATOM 2303 N N . LEU A 1 280 ? -32.367 -27.393 35.804 1.00 67.75 280 LEU A N 1
ATOM 2304 C CA . LEU A 1 280 ? -32.261 -27.294 34.344 1.00 67.75 280 LEU A CA 1
ATOM 2305 C C . LEU A 1 280 ? -31.217 -26.250 33.913 1.00 67.75 280 LEU A C 1
ATOM 2307 O O . LEU A 1 280 ? -30.439 -26.523 32.996 1.00 67.75 280 LEU A O 1
ATOM 2311 N N . TRP A 1 281 ? -31.139 -25.098 34.593 1.00 66.31 281 TRP A N 1
ATOM 2312 C CA . TRP A 1 281 ? -30.094 -24.093 34.348 1.00 66.31 281 TRP A CA 1
ATOM 2313 C C . TRP A 1 281 ? -28.689 -24.629 34.650 1.00 66.31 281 TRP A C 1
ATOM 2315 O O . TRP A 1 281 ? -27.803 -24.511 33.802 1.00 66.31 281 TRP A O 1
ATOM 2325 N N . GLU A 1 282 ? -28.494 -25.262 35.811 1.00 72.06 282 GLU A N 1
ATOM 2326 C CA . GLU A 1 282 ? -27.221 -25.890 36.195 1.00 72.06 282 GLU A CA 1
ATOM 2327 C C . GLU A 1 282 ? -26.777 -26.943 35.168 1.00 72.06 282 GLU A C 1
ATOM 2329 O O . GLU A 1 282 ? -25.662 -26.876 34.650 1.00 72.06 282 GLU A O 1
ATOM 2334 N N . SER A 1 283 ? -27.664 -27.880 34.811 1.00 67.88 283 SER A N 1
ATOM 2335 C CA . SER A 1 283 ? -27.338 -28.955 33.866 1.00 67.88 283 SER A CA 1
ATOM 2336 C C . SER A 1 283 ? -27.049 -28.430 32.452 1.00 67.88 283 SER A C 1
ATOM 2338 O O . SER A 1 283 ? -26.157 -28.938 31.768 1.00 67.88 283 SER A O 1
ATOM 2340 N N . ASN A 1 284 ? -27.740 -27.373 32.008 1.00 65.88 284 ASN A N 1
ATOM 2341 C CA . ASN A 1 284 ? -27.428 -26.711 30.741 1.00 65.88 284 ASN A CA 1
ATOM 2342 C C . ASN A 1 284 ? -26.042 -26.044 30.781 1.00 65.88 284 ASN A C 1
ATOM 2344 O O . ASN A 1 284 ? -25.256 -26.238 29.857 1.00 65.88 284 ASN A O 1
ATOM 2348 N N . ASP A 1 285 ? -25.694 -25.313 31.844 1.00 70.38 285 ASP A N 1
ATOM 2349 C CA . ASP A 1 285 ? -24.363 -24.702 31.980 1.00 70.38 285 ASP A CA 1
ATOM 2350 C C . ASP A 1 285 ? -23.239 -25.756 32.029 1.00 70.38 285 ASP A C 1
ATOM 2352 O O . ASP A 1 285 ? -22.234 -25.606 31.329 1.00 70.38 285 ASP A O 1
ATOM 2356 N N . GLU A 1 286 ? -23.425 -26.876 32.735 1.00 74.31 286 GLU A N 1
ATOM 2357 C CA . GLU A 1 286 ? -22.508 -28.027 32.682 1.00 74.31 286 GLU A CA 1
ATOM 2358 C C . GLU A 1 286 ? -22.329 -28.565 31.250 1.00 74.31 286 GLU A C 1
ATOM 2360 O O . GLU A 1 286 ? -21.198 -28.769 30.793 1.00 74.31 286 GLU A O 1
ATOM 2365 N N . LEU A 1 287 ? -23.422 -28.727 30.495 1.00 72.12 287 LEU A N 1
ATOM 2366 C CA . LEU A 1 287 ? -23.376 -29.151 29.091 1.00 72.12 287 LEU A CA 1
ATOM 2367 C C . LEU A 1 287 ? -22.668 -28.122 28.192 1.00 72.12 287 LEU A C 1
ATOM 2369 O O . LEU A 1 287 ? -21.905 -28.514 27.302 1.00 72.12 287 LEU A O 1
ATOM 2373 N N . GLN A 1 288 ? -22.855 -26.816 28.421 1.00 69.81 288 GLN A N 1
ATOM 2374 C CA . GLN A 1 288 ? -22.137 -25.770 27.682 1.00 69.81 288 GLN A CA 1
ATOM 2375 C C . GLN A 1 288 ? -20.647 -25.720 28.049 1.00 69.81 288 GLN A C 1
ATOM 2377 O O . GLN A 1 288 ? -19.814 -25.519 27.162 1.00 69.81 288 GLN A O 1
ATOM 2382 N N . LYS A 1 289 ? -20.282 -25.926 29.321 1.00 73.62 289 LYS A N 1
ATOM 2383 C CA . LYS A 1 289 ? -18.887 -26.049 29.783 1.00 73.62 289 LYS A CA 1
ATOM 2384 C C . LYS A 1 289 ? -18.202 -27.242 29.116 1.00 73.62 289 LYS A C 1
ATOM 2386 O O . LYS A 1 289 ? -17.202 -27.051 28.423 1.00 73.62 289 LYS A O 1
ATOM 2391 N N . ALA A 1 290 ? -18.803 -28.430 29.190 1.00 73.31 290 ALA A N 1
ATOM 2392 C CA . ALA A 1 290 ? -18.293 -29.635 28.534 1.00 73.31 290 ALA A CA 1
ATOM 2393 C C . ALA A 1 290 ? -18.151 -29.462 27.007 1.00 73.31 290 ALA A C 1
ATOM 2395 O O . ALA A 1 290 ? -17.168 -29.912 26.413 1.00 73.31 290 ALA A O 1
ATOM 2396 N N . ARG A 1 291 ? -19.089 -28.756 26.354 1.00 73.81 291 ARG A N 1
ATOM 2397 C CA . ARG A 1 291 ? -19.000 -28.406 24.924 1.00 73.81 291 ARG A CA 1
ATOM 2398 C C . ARG A 1 291 ? -17.808 -27.491 24.625 1.00 73.81 291 ARG A C 1
ATOM 2400 O O . ARG A 1 291 ? -17.069 -27.765 23.680 1.00 73.81 291 ARG A O 1
ATOM 2407 N N . LYS A 1 292 ? -17.603 -26.433 25.420 1.00 74.00 292 LYS A N 1
ATOM 2408 C CA . LYS A 1 292 ? -16.477 -25.486 25.283 1.00 74.00 292 LYS A CA 1
ATOM 2409 C C . LYS A 1 292 ? -15.129 -26.191 25.469 1.00 74.00 292 LYS A C 1
ATOM 2411 O O . LYS A 1 292 ? -14.232 -26.010 24.645 1.00 74.00 292 LYS A O 1
ATOM 2416 N N . GLU A 1 293 ? -15.005 -27.042 26.487 1.00 79.12 293 GLU A N 1
ATOM 2417 C CA . GLU A 1 293 ? -13.793 -27.832 26.737 1.00 79.12 293 GLU A CA 1
ATOM 2418 C C . GLU A 1 293 ? -13.500 -28.823 25.606 1.00 79.12 293 GLU A C 1
ATOM 2420 O O . GLU A 1 293 ? -12.375 -28.866 25.108 1.00 79.12 293 GLU A O 1
ATOM 2425 N N . LEU A 1 294 ? -14.505 -29.567 25.127 1.00 75.62 294 LEU A N 1
ATOM 2426 C CA . LEU A 1 294 ? -14.333 -30.487 23.998 1.00 75.62 294 LEU A CA 1
ATOM 2427 C C . LEU A 1 294 ? -13.901 -29.761 22.718 1.00 75.62 294 LEU A C 1
ATOM 2429 O O . LEU A 1 294 ? -13.042 -30.273 22.001 1.00 75.62 294 LEU A O 1
ATOM 2433 N N . ILE A 1 295 ? -14.428 -28.563 22.443 1.00 74.31 295 ILE A N 1
ATOM 2434 C CA . ILE A 1 295 ? -13.967 -27.724 21.326 1.00 74.31 295 ILE A CA 1
ATOM 2435 C C . ILE A 1 295 ? -12.487 -27.350 21.510 1.00 74.31 295 ILE A C 1
ATOM 2437 O O . ILE A 1 295 ? -11.699 -27.529 20.580 1.00 74.31 295 ILE A O 1
ATOM 2441 N N . ALA A 1 296 ? -12.084 -26.887 22.697 1.00 74.31 296 ALA A N 1
ATOM 2442 C CA . ALA A 1 296 ? -10.705 -26.475 22.977 1.00 74.31 296 ALA A CA 1
ATOM 2443 C C . ALA A 1 296 ? -9.698 -27.641 22.893 1.00 74.31 296 ALA A C 1
ATOM 2445 O O . ALA A 1 296 ? -8.669 -27.531 22.219 1.00 74.31 296 ALA A O 1
ATOM 2446 N N . VAL A 1 297 ? -10.010 -28.783 23.517 1.00 71.88 297 VAL A N 1
ATOM 2447 C CA . VAL A 1 297 ? -9.173 -29.996 23.498 1.00 71.88 297 VAL A CA 1
ATOM 2448 C C . VAL A 1 297 ? -9.001 -30.522 22.072 1.00 71.88 297 VAL A C 1
ATOM 2450 O O . VAL A 1 297 ? -7.896 -30.885 21.668 1.00 71.88 297 VAL A O 1
ATOM 2453 N N . TRP A 1 298 ? -10.065 -30.529 21.271 1.00 69.88 298 TRP A N 1
ATOM 2454 C CA . TRP A 1 298 ? -9.994 -31.014 19.893 1.00 69.88 298 TRP A CA 1
ATOM 2455 C C . TRP A 1 298 ? -9.189 -30.069 18.988 1.00 69.88 298 TRP A C 1
ATOM 2457 O O . TRP A 1 298 ? -8.406 -30.534 18.158 1.00 69.88 298 TRP A O 1
ATOM 2467 N N . TRP A 1 299 ? -9.294 -28.753 19.208 1.00 63.19 299 TRP A N 1
ATOM 2468 C CA . TRP A 1 299 ? -8.500 -27.741 18.500 1.00 63.19 299 TRP A CA 1
ATOM 2469 C C . TRP A 1 299 ? -6.986 -27.896 18.744 1.00 63.19 299 TRP A C 1
ATOM 2471 O O . TRP A 1 299 ? -6.184 -27.663 17.839 1.00 63.19 299 TRP A O 1
ATOM 2481 N N . LEU A 1 300 ? -6.591 -28.364 19.935 1.00 60.56 300 LEU A N 1
ATOM 2482 C CA . LEU A 1 300 ? -5.208 -28.739 20.255 1.00 60.56 300 LEU A CA 1
ATOM 2483 C C . LEU A 1 300 ? -4.778 -30.054 19.575 1.00 60.56 300 LEU A C 1
ATOM 2485 O O . LEU A 1 300 ? -3.673 -30.137 19.041 1.00 60.56 300 LEU A O 1
ATOM 2489 N N . VAL A 1 301 ? -5.636 -31.080 19.580 1.00 61.06 301 VAL A N 1
ATOM 2490 C CA . VAL A 1 301 ? -5.295 -32.445 19.125 1.00 61.06 301 VAL A CA 1
ATOM 2491 C C . VAL A 1 301 ? -5.266 -32.603 17.597 1.00 61.06 301 VAL A C 1
ATOM 2493 O O . VAL A 1 301 ? -4.503 -33.421 17.079 1.00 61.06 301 VAL A O 1
ATOM 2496 N N . GLU A 1 302 ? -6.076 -31.848 16.850 1.00 57.25 302 GLU A N 1
ATOM 2497 C CA . GLU A 1 302 ? -6.282 -32.072 15.406 1.00 57.25 302 GLU A CA 1
ATOM 2498 C C . GLU A 1 302 ? -5.361 -31.238 14.493 1.00 57.25 302 GLU A C 1
ATOM 2500 O O . GLU A 1 302 ? -5.376 -31.408 13.275 1.00 57.25 302 GLU A O 1
ATOM 2505 N N . ARG A 1 303 ? -4.476 -30.411 15.074 1.00 47.28 303 ARG A N 1
ATOM 2506 C CA . ARG A 1 303 ? -3.569 -29.445 14.406 1.00 47.28 303 ARG A CA 1
ATOM 2507 C C . ARG A 1 303 ? -2.482 -30.056 13.486 1.00 47.28 303 ARG A C 1
ATOM 2509 O O . ARG A 1 303 ? -1.505 -29.394 13.157 1.00 47.28 303 ARG A O 1
ATOM 2516 N N . GLY A 1 304 ? -2.629 -31.312 13.064 1.00 43.62 304 GLY A N 1
ATOM 2517 C CA . GLY A 1 304 ? -1.664 -32.024 12.218 1.00 43.62 304 GLY A CA 1
ATOM 2518 C C . GLY A 1 304 ? -2.168 -33.321 11.573 1.00 43.62 304 GLY A C 1
ATOM 2519 O O . GLY A 1 304 ? -1.346 -34.153 11.191 1.00 43.62 304 GLY A O 1
ATOM 2520 N N . LYS A 1 305 ? -3.488 -33.550 11.470 1.00 48.41 305 LYS A N 1
ATOM 2521 C CA . LYS A 1 305 ? -4.057 -34.747 10.813 1.00 48.41 305 LYS A CA 1
ATOM 2522 C C . LYS A 1 305 ? -5.200 -34.373 9.867 1.00 48.41 305 LYS A C 1
ATOM 2524 O O . LYS A 1 305 ? -5.976 -33.468 10.145 1.00 48.41 305 LYS A O 1
ATOM 2529 N N . GLY A 1 306 ? -5.275 -35.060 8.725 1.00 51.78 306 GLY A N 1
ATOM 2530 C CA . GLY A 1 306 ? -6.298 -34.816 7.702 1.00 51.78 306 GLY A CA 1
ATOM 2531 C C . GLY A 1 306 ? -7.720 -35.117 8.191 1.00 51.78 306 GLY A C 1
ATOM 2532 O O . GLY A 1 306 ? -7.902 -35.976 9.049 1.00 51.78 306 GLY A O 1
ATOM 2533 N N . GLN A 1 307 ? -8.700 -34.407 7.615 1.00 53.94 307 GLN A N 1
ATOM 2534 C CA . GLN A 1 307 ? -10.125 -34.359 7.995 1.00 53.94 307 GLN A CA 1
ATOM 2535 C C . GLN A 1 307 ? -10.687 -35.658 8.619 1.00 53.94 307 GLN A C 1
ATOM 2537 O O . GLN A 1 307 ? -11.014 -36.621 7.924 1.00 53.94 307 GLN A O 1
ATOM 2542 N N . SER A 1 308 ? -10.849 -35.634 9.947 1.00 64.50 308 SER A N 1
ATOM 2543 C CA . SER A 1 308 ? -11.608 -36.609 10.741 1.00 64.50 308 SER A CA 1
ATOM 2544 C C . SER A 1 308 ? -13.091 -36.673 10.330 1.00 64.50 308 SER A C 1
ATOM 2546 O O . SER A 1 308 ? -13.638 -35.728 9.762 1.00 64.50 308 SER A O 1
ATOM 2548 N N . LYS A 1 309 ? -13.800 -37.760 10.693 1.00 72.88 309 LYS A N 1
ATOM 2549 C CA . LYS A 1 309 ? -15.265 -37.878 10.465 1.00 72.88 309 LYS A CA 1
ATOM 2550 C C . LYS A 1 309 ? -16.064 -36.804 11.220 1.00 72.88 309 LYS A C 1
ATOM 2552 O O . LYS A 1 309 ? -17.133 -36.397 10.770 1.00 72.88 309 LYS A O 1
ATOM 2557 N N . ILE A 1 310 ? -15.548 -36.385 12.371 1.00 75.50 310 ILE A N 1
ATOM 2558 C CA . ILE A 1 310 ? -16.053 -35.311 13.229 1.00 75.50 310 ILE A CA 1
ATOM 2559 C C . ILE A 1 310 ? -14.836 -34.474 13.638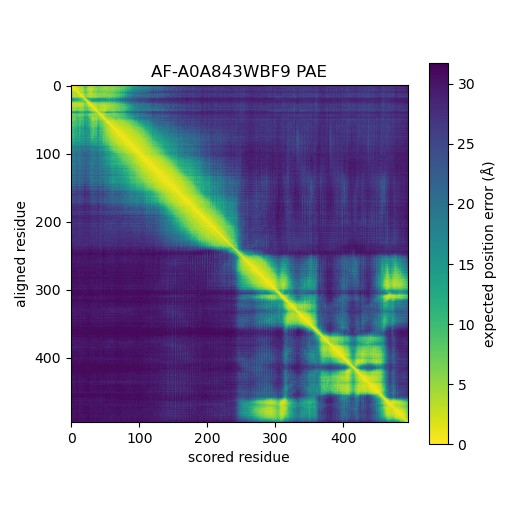 1.00 75.50 310 ILE A C 1
ATOM 2561 O O . ILE A 1 310 ? -13.764 -35.050 13.797 1.00 75.50 310 ILE A O 1
ATOM 2565 N N . GLY A 1 311 ? -14.988 -33.161 13.784 1.00 74.94 311 GLY A N 1
ATOM 2566 C CA . GLY A 1 311 ? -13.927 -32.246 14.214 1.00 74.94 311 GLY A CA 1
ATOM 2567 C C . GLY A 1 311 ? -14.482 -30.854 14.512 1.00 74.94 311 GLY A C 1
ATOM 2568 O O . GLY A 1 311 ? -15.700 -30.658 14.501 1.00 74.94 311 GLY A O 1
ATOM 2569 N N . VAL A 1 312 ? -13.610 -29.876 14.755 1.00 68.94 312 VAL A N 1
ATOM 2570 C CA . VAL A 1 312 ? -14.026 -28.479 14.988 1.00 68.94 312 VAL A CA 1
ATOM 2571 C C . VAL A 1 312 ? -14.129 -27.724 13.662 1.00 68.94 312 VAL A C 1
ATOM 2573 O O . VAL A 1 312 ? -13.188 -27.715 12.869 1.00 68.94 312 VAL A O 1
ATOM 2576 N N . ARG A 1 313 ? -15.253 -27.038 13.433 1.00 62.62 313 ARG A N 1
ATOM 2577 C CA . ARG A 1 313 ? -15.464 -26.137 12.291 1.00 62.62 313 ARG A CA 1
ATOM 2578 C C . ARG A 1 313 ? -15.767 -24.730 12.795 1.00 62.62 313 ARG A C 1
ATOM 2580 O O . ARG A 1 313 ? -16.673 -24.555 13.601 1.00 62.62 313 ARG A O 1
ATOM 2587 N N . ARG A 1 314 ? -15.068 -23.711 12.287 1.00 57.44 314 ARG A N 1
ATOM 2588 C CA . ARG A 1 314 ? -15.492 -22.313 12.463 1.00 57.44 314 ARG A CA 1
ATOM 2589 C C . ARG A 1 314 ? -16.621 -22.007 11.481 1.00 57.44 314 ARG A C 1
ATOM 2591 O O . ARG A 1 314 ? -16.447 -22.108 10.266 1.00 57.44 314 ARG A O 1
ATOM 2598 N N . MET A 1 315 ? -17.796 -21.684 12.008 1.00 48.59 315 MET A N 1
ATOM 2599 C CA . MET A 1 315 ? -18.954 -21.304 11.205 1.00 48.59 315 MET A CA 1
ATOM 2600 C C . MET A 1 315 ? -18.717 -19.888 10.670 1.00 48.59 315 MET A C 1
ATOM 2602 O O . MET A 1 315 ? -18.580 -18.960 11.457 1.00 48.59 315 MET A O 1
ATOM 2606 N N . GLY A 1 316 ? -18.597 -19.741 9.346 1.00 47.16 316 GLY A N 1
ATOM 2607 C CA . GLY A 1 316 ? -18.161 -18.493 8.697 1.00 47.16 316 GLY A CA 1
ATOM 2608 C C . GLY A 1 316 ? -16.678 -18.445 8.285 1.00 47.16 316 GLY A C 1
ATOM 2609 O O . GLY A 1 316 ? -16.200 -17.392 7.871 1.00 47.16 316 GLY A O 1
ATOM 2610 N N . GLU A 1 317 ? -15.926 -19.550 8.364 1.00 47.66 317 GLU A N 1
ATOM 2611 C CA . GLU A 1 317 ? -14.567 -19.621 7.799 1.00 47.66 317 GLU A CA 1
ATOM 2612 C C . GLU A 1 317 ? -14.543 -20.230 6.384 1.00 47.66 317 GLU A C 1
ATOM 2614 O O . GLU A 1 317 ? -15.224 -21.220 6.096 1.00 47.66 317 GLU A O 1
ATOM 2619 N N . LEU A 1 318 ? -13.721 -19.647 5.503 1.00 46.09 318 LEU A N 1
ATOM 2620 C CA . LEU A 1 318 ? -13.554 -20.062 4.108 1.00 46.09 318 LEU A CA 1
ATOM 2621 C C . LEU A 1 318 ? -12.498 -21.174 3.953 1.00 46.09 318 LEU A C 1
ATOM 2623 O O . LEU A 1 318 ? -11.343 -21.027 4.366 1.00 46.09 318 LEU A O 1
ATOM 2627 N N . GLU A 1 319 ? -12.879 -22.289 3.316 1.00 45.16 319 GLU A N 1
ATOM 2628 C CA . GLU A 1 319 ? -12.010 -23.462 3.145 1.00 45.16 319 GLU A CA 1
ATOM 2629 C C . GLU A 1 319 ? -10.928 -23.225 2.075 1.00 45.16 319 GLU A C 1
ATOM 2631 O O . GLU A 1 319 ? -11.203 -23.227 0.878 1.00 45.16 319 GLU A O 1
ATOM 2636 N N . VAL A 1 320 ? -9.663 -23.116 2.501 1.00 45.81 320 VAL A N 1
ATOM 2637 C CA . VAL A 1 320 ? -8.481 -22.878 1.638 1.00 45.81 320 VAL A CA 1
ATOM 2638 C C . VAL A 1 320 ? -8.443 -23.778 0.389 1.00 45.81 320 VAL A C 1
ATOM 2640 O O . VAL A 1 320 ? -8.031 -23.339 -0.684 1.00 45.81 320 VAL A O 1
ATOM 2643 N N . LYS A 1 321 ? -8.889 -25.038 0.505 1.00 51.50 321 LYS A N 1
ATOM 2644 C CA . LYS A 1 321 ? -8.879 -26.015 -0.596 1.00 51.50 321 LYS A CA 1
ATOM 2645 C C . LYS A 1 321 ? -9.750 -25.604 -1.786 1.00 51.50 321 LYS A C 1
ATOM 2647 O O . LYS A 1 321 ? -9.376 -25.903 -2.916 1.00 51.50 321 LYS A O 1
ATOM 2652 N N . THR A 1 322 ? -10.892 -24.946 -1.568 1.00 49.06 322 THR A N 1
ATOM 2653 C CA . THR A 1 322 ? -11.793 -24.573 -2.673 1.00 49.06 322 THR A CA 1
ATOM 2654 C C . THR A 1 322 ? -11.203 -23.424 -3.486 1.00 49.06 322 THR A C 1
ATOM 2656 O O . THR A 1 322 ? -11.148 -23.516 -4.711 1.00 49.06 322 THR A O 1
ATOM 2659 N N . PHE A 1 323 ? -10.649 -22.414 -2.809 1.00 44.53 323 PHE A N 1
ATOM 2660 C CA . PHE A 1 323 ? -9.930 -21.300 -3.431 1.00 44.53 323 PHE A CA 1
ATOM 2661 C C . PHE A 1 323 ? -8.674 -21.783 -4.167 1.00 44.53 323 PHE A C 1
ATOM 2663 O O . PHE A 1 323 ? -8.515 -21.474 -5.344 1.00 44.53 323 PHE A O 1
ATOM 2670 N N . ARG A 1 324 ? -7.846 -22.640 -3.548 1.00 44.47 324 ARG A N 1
ATOM 2671 C CA . ARG A 1 324 ? -6.684 -23.278 -4.204 1.00 44.47 324 ARG A CA 1
ATOM 2672 C C . ARG A 1 324 ? -7.084 -24.009 -5.492 1.00 44.47 324 ARG A C 1
ATOM 2674 O O . ARG A 1 324 ? -6.474 -23.794 -6.537 1.00 44.47 324 ARG A O 1
ATOM 2681 N N . ASN A 1 325 ? -8.135 -24.828 -5.447 1.00 50.38 325 ASN A N 1
ATOM 2682 C CA . ASN A 1 325 ? -8.610 -25.586 -6.610 1.00 50.38 325 ASN A CA 1
ATOM 2683 C C . ASN A 1 325 ? -9.265 -24.709 -7.696 1.00 50.38 325 ASN A C 1
ATOM 2685 O O . ASN A 1 325 ? -9.342 -25.135 -8.848 1.00 50.38 325 ASN A O 1
ATOM 2689 N N . ALA A 1 326 ? -9.735 -23.506 -7.355 1.00 47.75 326 ALA A N 1
ATOM 2690 C CA . ALA A 1 326 ? -10.212 -22.518 -8.320 1.00 47.75 326 ALA A CA 1
ATOM 2691 C C . ALA A 1 326 ? -9.047 -21.742 -8.963 1.00 47.75 326 ALA A C 1
ATOM 2693 O O . ALA A 1 326 ? -8.998 -21.617 -10.186 1.00 47.75 326 ALA A O 1
ATOM 2694 N N . CYS A 1 327 ? -8.075 -21.286 -8.167 1.00 45.56 327 CYS A N 1
ATOM 2695 C CA . CYS A 1 327 ? -6.896 -20.563 -8.650 1.00 45.56 327 CYS A CA 1
ATOM 2696 C C . CYS A 1 327 ? -6.026 -21.424 -9.576 1.00 45.56 327 CYS A C 1
ATOM 2698 O O . CYS A 1 327 ? -5.620 -20.953 -10.635 1.00 45.56 327 CYS A O 1
ATOM 2700 N N . ARG A 1 328 ? -5.836 -22.713 -9.257 1.00 51.62 328 ARG A N 1
ATOM 2701 C CA . ARG A 1 328 ? -5.096 -23.685 -10.091 1.00 51.62 328 ARG A CA 1
ATOM 2702 C C . ARG A 1 328 ? -5.717 -23.958 -11.473 1.00 51.62 328 ARG A C 1
ATOM 2704 O O . ARG A 1 328 ? -5.119 -24.664 -12.274 1.00 51.62 328 ARG A O 1
ATOM 2711 N N . LYS A 1 329 ? -6.907 -23.416 -11.771 1.00 62.50 329 LYS A N 1
ATOM 2712 C CA . LYS A 1 329 ? -7.520 -23.434 -13.115 1.00 62.50 329 LYS A CA 1
ATOM 2713 C C . LYS A 1 329 ? -7.260 -22.159 -13.930 1.00 62.50 329 LYS A C 1
ATOM 2715 O O . LYS A 1 329 ? -7.729 -22.075 -15.061 1.00 62.50 329 LYS A O 1
ATOM 2720 N N . ARG A 1 330 ? -6.611 -21.142 -13.348 1.00 45.78 330 ARG A N 1
ATOM 2721 C CA . ARG A 1 330 ? -6.441 -19.800 -13.946 1.00 45.78 330 ARG A CA 1
ATOM 2722 C C . ARG A 1 330 ? -5.034 -19.207 -13.801 1.00 45.78 330 ARG A C 1
ATOM 2724 O O . ARG A 1 330 ? -4.730 -18.262 -14.517 1.00 45.78 330 ARG A O 1
ATOM 2731 N N . PHE A 1 331 ? -4.208 -19.742 -12.902 1.00 53.81 331 PHE A N 1
ATOM 2732 C CA . PHE A 1 331 ? -2.855 -19.271 -12.585 1.00 53.81 331 PHE A CA 1
ATOM 2733 C C . PHE A 1 331 ? -1.883 -20.457 -12.489 1.00 53.81 331 PHE A C 1
ATOM 2735 O O . PHE A 1 331 ? -2.329 -21.599 -12.330 1.00 53.81 331 PHE A O 1
ATOM 2742 N N . SER A 1 332 ? -0.572 -20.198 -12.568 1.00 69.06 332 SER A N 1
ATOM 2743 C CA . SER A 1 332 ? 0.460 -21.233 -12.380 1.00 69.06 332 SER A CA 1
ATOM 2744 C C . SER A 1 332 ? 0.412 -21.834 -10.966 1.00 69.06 332 SER A C 1
ATOM 2746 O O . SER A 1 332 ? -0.165 -21.240 -10.058 1.00 69.06 332 SER A O 1
ATOM 2748 N N . GLU A 1 333 ? 1.002 -23.013 -10.738 1.00 61.78 333 GLU A N 1
ATOM 2749 C CA . GLU A 1 333 ? 0.908 -23.675 -9.422 1.00 61.78 333 GLU A CA 1
ATOM 2750 C C . GLU A 1 333 ? 1.576 -22.871 -8.285 1.00 61.78 333 GLU A C 1
ATOM 2752 O O . GLU A 1 333 ? 1.079 -22.879 -7.158 1.00 61.78 333 GLU A O 1
ATOM 2757 N N . GLU A 1 334 ? 2.636 -22.122 -8.598 1.00 59.50 334 GLU A N 1
ATOM 2758 C CA . GLU A 1 334 ? 3.377 -21.258 -7.667 1.00 59.50 334 GLU A CA 1
ATOM 2759 C C . GLU A 1 334 ? 2.617 -19.954 -7.340 1.00 59.50 334 GLU A C 1
ATOM 2761 O O . GLU A 1 334 ? 2.595 -19.493 -6.196 1.00 59.50 334 GLU A O 1
ATOM 2766 N N . GLU A 1 335 ? 1.895 -19.388 -8.311 1.00 55.50 335 GLU A N 1
ATOM 2767 C CA . GLU A 1 335 ? 1.029 -18.222 -8.094 1.00 55.50 335 GLU A CA 1
ATOM 2768 C C . GLU A 1 335 ? -0.322 -18.593 -7.470 1.00 55.50 335 GLU A C 1
ATOM 2770 O O . GLU A 1 335 ? -0.882 -17.817 -6.697 1.00 55.50 335 GLU A O 1
ATOM 2775 N N . ALA A 1 336 ? -0.877 -19.761 -7.805 1.00 53.44 336 ALA A N 1
ATOM 2776 C CA . ALA A 1 336 ? -2.243 -20.139 -7.457 1.00 53.44 336 ALA A CA 1
ATOM 2777 C C . ALA A 1 336 ? -2.460 -20.281 -5.947 1.00 53.44 336 ALA A C 1
ATOM 2779 O O . ALA A 1 336 ? -3.548 -19.976 -5.458 1.00 53.44 336 ALA A O 1
ATOM 2780 N N . ASP A 1 337 ? -1.439 -20.714 -5.210 1.00 57.78 337 ASP A N 1
ATOM 2781 C CA . ASP A 1 337 ? -1.485 -20.805 -3.752 1.00 57.78 337 ASP A CA 1
ATOM 2782 C C . ASP A 1 337 ? -1.434 -19.415 -3.096 1.00 57.78 337 ASP A C 1
ATOM 2784 O O . ASP A 1 337 ? -2.225 -19.142 -2.189 1.00 57.78 337 ASP A O 1
ATOM 2788 N N . ASN A 1 338 ? -0.604 -18.505 -3.617 1.00 60.75 338 ASN A N 1
ATOM 2789 C CA . ASN A 1 338 ? -0.560 -17.106 -3.183 1.00 60.75 338 ASN A CA 1
ATOM 2790 C C . ASN A 1 338 ? -1.881 -16.385 -3.501 1.00 60.75 338 ASN A C 1
ATOM 2792 O O . ASN A 1 338 ? -2.501 -15.806 -2.615 1.00 60.75 338 ASN A O 1
ATOM 2796 N N . LYS A 1 339 ? -2.409 -16.520 -4.725 1.00 52.53 339 LYS A N 1
ATOM 2797 C CA . LYS A 1 339 ? -3.703 -15.932 -5.115 1.00 52.53 339 LYS A CA 1
ATOM 2798 C C . LYS A 1 339 ? -4.890 -16.545 -4.371 1.00 52.53 339 LYS A C 1
ATOM 2800 O O . LYS A 1 339 ? -5.870 -15.850 -4.120 1.00 52.53 339 LYS A O 1
ATOM 2805 N N . ALA A 1 340 ? -4.819 -17.816 -3.969 1.00 45.81 340 ALA A N 1
ATOM 2806 C CA . ALA A 1 340 ? -5.816 -18.418 -3.083 1.00 45.81 340 ALA A CA 1
ATOM 2807 C C . ALA A 1 340 ? -5.733 -17.877 -1.645 1.00 45.81 340 ALA A C 1
ATOM 2809 O O . ALA A 1 340 ? -6.772 -17.748 -0.995 1.00 45.81 340 ALA A O 1
ATOM 2810 N N . ALA A 1 341 ? -4.536 -17.537 -1.155 1.00 51.03 341 ALA A N 1
ATOM 2811 C CA . ALA A 1 341 ? -4.354 -16.862 0.127 1.00 51.03 341 ALA A CA 1
ATOM 2812 C C . ALA A 1 341 ? -4.859 -15.408 0.080 1.00 51.03 341 ALA A C 1
ATOM 2814 O O . ALA A 1 341 ? -5.655 -15.042 0.944 1.00 51.03 341 ALA A O 1
ATOM 2815 N N . ASP A 1 342 ? -4.496 -14.637 -0.955 1.00 50.94 342 ASP A N 1
ATOM 2816 C CA . ASP A 1 342 ? -4.986 -13.273 -1.216 1.00 50.94 342 ASP A CA 1
ATOM 2817 C C . ASP A 1 342 ? -6.523 -13.238 -1.237 1.00 50.94 342 ASP A C 1
ATOM 2819 O O . ASP A 1 342 ? -7.157 -12.492 -0.487 1.00 50.94 342 ASP A O 1
ATOM 2823 N N . LEU A 1 343 ? -7.140 -14.093 -2.065 1.00 47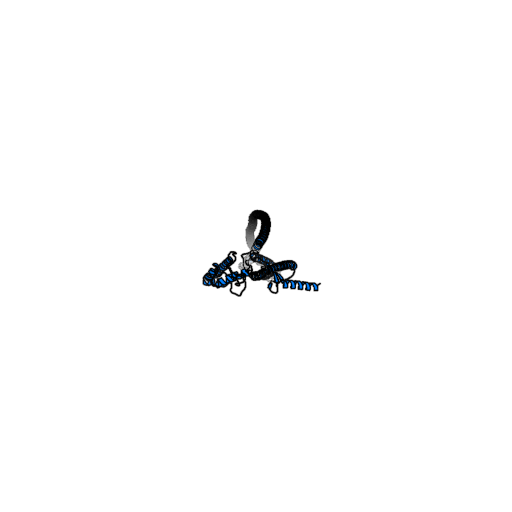.59 343 LEU A N 1
ATOM 2824 C CA . LEU A 1 343 ? -8.595 -14.168 -2.200 1.00 47.59 343 LEU A CA 1
ATOM 2825 C C . LEU A 1 343 ? -9.264 -14.639 -0.911 1.00 47.59 343 LEU A C 1
ATOM 2827 O O . LEU A 1 343 ? -10.283 -14.066 -0.530 1.00 47.59 343 LEU A O 1
ATOM 2831 N N . ARG A 1 344 ? -8.704 -15.629 -0.198 1.00 47.50 344 ARG A N 1
ATOM 2832 C CA . ARG A 1 344 ? -9.244 -16.011 1.113 1.00 47.50 344 ARG A CA 1
ATOM 2833 C C . ARG A 1 344 ? -9.146 -14.852 2.098 1.00 47.50 344 ARG A C 1
ATOM 2835 O O . ARG A 1 344 ? -10.114 -14.628 2.805 1.00 47.50 344 ARG A O 1
ATOM 2842 N N . PHE A 1 345 ? -8.028 -14.130 2.169 1.00 49.25 345 PHE A N 1
ATOM 2843 C CA . PHE A 1 345 ? -7.873 -13.011 3.102 1.00 49.25 345 PHE A CA 1
ATOM 2844 C C . PHE A 1 345 ? -8.864 -11.884 2.794 1.00 49.25 345 PHE A C 1
ATOM 2846 O O . PHE A 1 345 ? -9.578 -11.453 3.694 1.00 49.25 345 PHE A O 1
ATOM 2853 N N . HIS A 1 346 ? -8.985 -11.486 1.525 1.00 44.72 346 HIS A N 1
ATOM 2854 C CA . HIS A 1 346 ? -9.960 -10.490 1.087 1.00 44.72 346 HIS A CA 1
ATOM 2855 C C . HIS A 1 346 ? -11.397 -10.913 1.426 1.00 44.72 346 HIS A C 1
ATOM 2857 O O . HIS A 1 346 ? -12.087 -10.194 2.142 1.00 44.72 346 HIS A O 1
ATOM 2863 N N . TRP A 1 347 ? -11.833 -12.111 1.024 1.00 47.34 347 TRP A N 1
ATOM 2864 C CA . TRP A 1 347 ? -13.195 -12.580 1.308 1.00 47.34 347 TRP A CA 1
ATOM 2865 C C . TRP A 1 347 ? -13.438 -12.871 2.801 1.00 47.34 347 TRP A C 1
ATOM 2867 O O . TRP A 1 347 ? -14.568 -12.754 3.263 1.00 47.34 347 TRP A O 1
ATOM 2877 N N . GLN A 1 348 ? -12.404 -13.193 3.588 1.00 45.41 348 GLN A N 1
ATOM 2878 C CA . GLN A 1 348 ? -12.497 -13.334 5.048 1.00 45.41 348 GLN A CA 1
ATOM 2879 C C . GLN A 1 348 ? -12.594 -11.969 5.755 1.00 45.41 348 GLN A C 1
ATOM 2881 O O . GLN A 1 348 ? -13.268 -11.876 6.778 1.00 45.41 348 GLN A O 1
ATOM 2886 N N . TYR A 1 349 ? -11.960 -10.925 5.206 1.00 47.91 349 TYR A N 1
ATOM 2887 C CA . TYR A 1 349 ? -12.103 -9.536 5.651 1.00 47.91 349 TYR A CA 1
ATOM 2888 C C . TYR A 1 349 ? -13.500 -8.996 5.325 1.00 47.91 349 TYR A C 1
ATOM 2890 O O . TYR A 1 349 ? -14.160 -8.471 6.221 1.00 47.91 349 TYR A O 1
ATOM 2898 N N . GLU A 1 350 ? -14.009 -9.214 4.108 1.00 46.09 350 GLU A N 1
ATOM 2899 C CA . GLU A 1 350 ? -15.407 -8.902 3.781 1.00 46.09 350 GLU A CA 1
ATOM 2900 C C . GLU A 1 350 ? -16.373 -9.648 4.726 1.00 46.09 350 GLU A C 1
ATOM 2902 O O . GLU A 1 350 ? -17.233 -9.012 5.332 1.00 46.09 350 GLU A O 1
ATOM 2907 N N . LEU A 1 351 ? -16.161 -10.953 4.985 1.00 43.34 351 LEU A N 1
ATOM 2908 C CA . LEU A 1 351 ? -16.949 -11.753 5.952 1.00 43.34 351 LEU A CA 1
ATOM 2909 C C . LEU A 1 351 ? -16.873 -11.259 7.410 1.00 43.34 351 LEU A C 1
ATOM 2911 O O . LEU A 1 351 ? -17.625 -11.754 8.248 1.00 43.34 351 LEU A O 1
ATOM 2915 N N . SER A 1 352 ? -15.971 -10.329 7.734 1.00 42.41 352 SER A N 1
ATOM 2916 C CA . SER A 1 352 ? -15.864 -9.725 9.069 1.00 42.41 352 SER A CA 1
ATOM 2917 C C . SER A 1 352 ? -16.590 -8.383 9.206 1.00 42.41 352 SER A C 1
ATOM 2919 O O . SER A 1 352 ? -16.692 -7.862 10.315 1.00 42.41 352 SER A O 1
ATOM 2921 N N . LYS A 1 353 ? -17.119 -7.821 8.110 1.00 45.44 353 LYS A N 1
ATOM 2922 C CA . LYS A 1 353 ? -17.854 -6.551 8.126 1.00 45.44 353 LYS A CA 1
ATOM 2923 C C . LYS A 1 353 ? -19.270 -6.764 8.695 1.00 45.44 353 LYS A C 1
ATOM 2925 O O . LYS A 1 353 ? -20.040 -7.506 8.086 1.00 45.44 353 LYS A O 1
ATOM 2930 N N . PRO A 1 354 ? -19.678 -6.088 9.793 1.00 41.56 354 PRO A N 1
ATOM 2931 C CA . PRO A 1 354 ? -20.990 -6.304 10.436 1.00 41.56 354 PRO A CA 1
ATOM 2932 C C . PRO A 1 354 ? -22.217 -6.020 9.551 1.00 41.56 354 PRO A C 1
ATOM 2934 O O . PRO A 1 354 ? -23.333 -6.427 9.881 1.00 41.56 354 PRO A O 1
ATOM 2937 N N . HIS A 1 355 ? -21.986 -5.305 8.449 1.00 40.25 355 HIS A N 1
ATOM 2938 C CA . HIS A 1 355 ? -22.951 -4.807 7.473 1.00 40.25 355 HIS A CA 1
ATOM 2939 C C . HIS A 1 355 ? -22.874 -5.547 6.118 1.00 40.25 355 HIS A C 1
ATOM 2941 O O . HIS A 1 355 ? -23.341 -5.024 5.106 1.00 40.25 355 HIS A O 1
ATOM 2947 N N . TRP A 1 356 ? -22.240 -6.726 6.051 1.00 39.84 356 TRP A N 1
ATOM 2948 C CA . TRP A 1 356 ? -22.163 -7.530 4.825 1.00 39.84 356 TRP A CA 1
ATOM 2949 C C . TRP A 1 356 ? -22.854 -8.886 4.995 1.00 39.84 356 TRP A C 1
ATOM 2951 O O . TRP A 1 356 ? -22.456 -9.714 5.814 1.00 39.84 356 TRP A O 1
ATOM 2961 N N . HIS A 1 357 ? -23.891 -9.123 4.187 1.00 45.03 357 HIS A N 1
ATOM 2962 C CA . HIS A 1 357 ? -24.759 -10.301 4.283 1.00 45.03 357 HIS A CA 1
ATOM 2963 C C . HIS A 1 357 ? -24.781 -11.104 2.970 1.00 45.03 357 HIS A C 1
ATOM 2965 O O . HIS A 1 357 ? -25.782 -11.102 2.256 1.00 45.03 357 HIS A O 1
ATOM 2971 N N . PRO A 1 358 ? -23.698 -11.829 2.625 1.00 35.66 358 PRO A N 1
ATOM 2972 C CA . PRO A 1 358 ? -23.577 -12.582 1.371 1.00 35.66 358 PRO A CA 1
ATOM 2973 C C . PRO A 1 358 ? -24.371 -13.911 1.373 1.00 35.66 358 PRO A C 1
ATOM 2975 O O . PRO A 1 358 ? -23.935 -14.913 0.801 1.00 35.66 358 PRO A O 1
ATOM 2978 N N . PHE A 1 359 ? -25.535 -13.957 2.027 1.00 33.22 359 PHE A N 1
ATOM 2979 C CA . PHE A 1 359 ? -26.346 -15.167 2.159 1.00 33.22 359 PHE A CA 1
ATOM 2980 C C . PHE A 1 359 ? -27.348 -15.318 1.009 1.00 33.22 359 PHE A C 1
ATOM 2982 O O . PHE A 1 359 ? -28.510 -14.937 1.107 1.00 33.22 359 PHE A O 1
ATOM 2989 N N . LYS A 1 360 ? -26.922 -15.985 -0.070 1.00 29.03 360 LYS A N 1
ATOM 2990 C CA . LYS A 1 360 ? -27.857 -16.701 -0.954 1.00 29.03 360 LYS A CA 1
ATOM 2991 C C . LYS A 1 360 ? -28.081 -18.116 -0.418 1.00 29.03 360 LYS A C 1
ATOM 2993 O O . LYS A 1 360 ? -27.297 -19.020 -0.706 1.00 29.03 360 LYS A O 1
ATOM 2998 N N . LEU A 1 361 ? -29.176 -18.324 0.314 1.00 27.81 361 LEU A N 1
ATOM 2999 C CA . LEU A 1 361 ? -29.750 -19.663 0.453 1.00 27.81 361 LEU A CA 1
ATOM 3000 C C . LEU A 1 361 ? -30.437 -20.041 -0.862 1.00 27.81 361 LEU A C 1
ATOM 3002 O O . LEU A 1 361 ? -31.381 -19.381 -1.297 1.00 27.81 361 LEU A O 1
ATOM 3006 N N . VAL A 1 362 ? -29.953 -21.110 -1.498 1.00 32.03 362 VAL A N 1
ATOM 3007 C CA . VAL A 1 362 ? -30.563 -21.671 -2.710 1.00 32.03 362 VAL A CA 1
ATOM 3008 C C . VAL A 1 362 ? -31.746 -22.556 -2.312 1.00 32.03 362 VAL A C 1
ATOM 3010 O O . VAL A 1 362 ? -31.664 -23.783 -2.313 1.00 32.03 362 VAL A O 1
ATOM 3013 N N . ALA A 1 363 ? -32.868 -21.909 -1.998 1.00 27.77 363 ALA A N 1
ATOM 3014 C CA . ALA A 1 363 ? -34.141 -22.406 -2.508 1.00 27.77 363 ALA A CA 1
ATOM 3015 C C . ALA A 1 363 ? -34.132 -22.236 -4.041 1.00 27.77 363 ALA A C 1
ATOM 3017 O O . ALA A 1 363 ? -33.456 -21.340 -4.556 1.00 27.77 363 ALA A O 1
ATOM 3018 N N . LYS A 1 364 ? -34.820 -23.120 -4.771 1.00 30.89 364 LYS A N 1
ATOM 3019 C CA . LYS A 1 364 ? -34.774 -23.146 -6.242 1.00 30.89 364 LYS A CA 1
ATOM 3020 C C . LYS A 1 364 ? -35.229 -21.807 -6.836 1.00 30.89 364 LYS A C 1
ATOM 3022 O O . LYS A 1 364 ? -36.334 -21.364 -6.557 1.00 30.89 364 LYS A O 1
ATOM 3027 N N . ASP A 1 365 ? -34.362 -21.212 -7.650 1.00 33.12 365 ASP A N 1
ATOM 3028 C CA . ASP A 1 365 ? -34.685 -20.407 -8.834 1.00 33.12 365 ASP A CA 1
ATOM 3029 C C . ASP A 1 365 ? -35.878 -19.428 -8.736 1.00 33.12 365 ASP A C 1
ATOM 3031 O O . ASP A 1 365 ? -36.816 -19.530 -9.517 1.00 33.12 365 ASP A O 1
ATOM 3035 N N . GLN A 1 366 ? -35.825 -18.442 -7.820 1.00 39.47 366 GLN A N 1
ATOM 3036 C CA . GLN A 1 366 ? -36.701 -17.249 -7.912 1.00 39.47 366 GLN A CA 1
ATOM 3037 C C . GLN A 1 366 ? -36.264 -15.983 -7.137 1.00 39.47 366 GLN A C 1
ATOM 3039 O O . GLN A 1 366 ? -36.645 -14.886 -7.533 1.00 39.47 366 GLN A O 1
ATOM 3044 N N . LYS A 1 367 ? -35.457 -16.057 -6.059 1.00 43.22 367 LYS A N 1
ATOM 3045 C CA . LYS A 1 367 ? -35.192 -14.876 -5.184 1.00 43.22 367 LYS A CA 1
ATOM 3046 C C . LYS A 1 367 ? -34.635 -13.589 -5.867 1.00 43.22 367 LYS A C 1
ATOM 3048 O O . LYS A 1 367 ? -34.900 -12.522 -5.327 1.00 43.22 367 LYS A O 1
ATOM 3053 N N . PRO A 1 368 ? -33.901 -13.601 -7.006 1.00 42.31 368 PRO A N 1
ATOM 3054 C CA . PRO A 1 368 ? -33.544 -12.367 -7.729 1.00 42.31 368 PRO A CA 1
ATOM 3055 C C . PRO A 1 368 ? -34.682 -11.768 -8.570 1.00 42.31 368 PRO A C 1
ATOM 3057 O O . PRO A 1 368 ? -34.542 -10.657 -9.073 1.00 42.31 368 PRO A O 1
ATOM 3060 N N . GLU A 1 369 ? -35.764 -12.514 -8.793 1.00 46.34 369 GLU A N 1
ATOM 3061 C CA . GLU A 1 369 ? -36.820 -12.148 -9.735 1.00 46.34 369 GLU A CA 1
ATOM 3062 C C . GLU A 1 369 ? -37.979 -11.401 -9.074 1.00 46.34 369 GLU A C 1
ATOM 3064 O O . GLU A 1 369 ? -38.609 -10.611 -9.757 1.00 46.34 369 GLU A O 1
ATOM 3069 N N . THR A 1 370 ? -38.235 -11.542 -7.768 1.00 51.81 370 THR A N 1
ATOM 3070 C CA . THR A 1 370 ? -39.376 -10.875 -7.098 1.00 51.81 370 THR A CA 1
ATOM 3071 C C . THR A 1 370 ? -39.271 -9.347 -7.151 1.00 51.81 370 THR A C 1
ATOM 3073 O O . THR A 1 370 ? -40.101 -8.689 -7.779 1.00 51.81 370 THR A O 1
ATOM 3076 N N . PHE A 1 371 ? -38.196 -8.762 -6.609 1.00 46.53 371 PHE A N 1
ATOM 3077 C CA . PHE A 1 371 ? -37.938 -7.316 -6.713 1.00 46.53 371 PHE A CA 1
ATOM 3078 C C . PHE A 1 371 ? -37.779 -6.857 -8.172 1.00 46.53 371 PHE A C 1
ATOM 3080 O O . PHE A 1 371 ? -38.222 -5.768 -8.525 1.00 46.53 371 PHE A O 1
ATOM 3087 N N . ARG A 1 372 ? -37.209 -7.694 -9.049 1.00 52.09 372 ARG A N 1
ATOM 3088 C CA . ARG A 1 372 ? -37.063 -7.398 -10.484 1.00 52.09 372 ARG A CA 1
ATOM 3089 C C . ARG A 1 372 ? -38.414 -7.344 -11.204 1.00 52.09 372 ARG A C 1
ATOM 3091 O O . ARG A 1 372 ? -38.618 -6.477 -12.045 1.00 52.09 372 ARG A O 1
ATOM 3098 N N . ASN A 1 373 ? -39.347 -8.226 -10.857 1.00 56.16 373 ASN A N 1
ATOM 3099 C CA . ASN A 1 373 ? -40.700 -8.283 -11.404 1.00 56.16 373 ASN A CA 1
ATOM 3100 C C . ASN A 1 373 ? -41.568 -7.153 -10.838 1.00 56.16 373 ASN A C 1
ATOM 3102 O O . ASN A 1 373 ? -42.307 -6.531 -11.595 1.00 56.16 373 ASN A O 1
ATOM 3106 N N . ALA A 1 374 ? -41.436 -6.825 -9.548 1.00 53.94 374 ALA A N 1
ATOM 3107 C CA . ALA A 1 374 ? -42.043 -5.633 -8.955 1.00 53.94 374 ALA A CA 1
ATOM 3108 C C . ALA A 1 374 ? -41.552 -4.345 -9.649 1.00 53.94 374 ALA A C 1
ATOM 3110 O O . ALA A 1 374 ? -42.366 -3.511 -10.046 1.00 53.94 374 ALA A O 1
ATOM 3111 N N . CYS A 1 375 ? -40.243 -4.221 -9.896 1.00 52.97 375 CYS A N 1
ATOM 3112 C CA . CYS A 1 375 ? -39.675 -3.097 -10.639 1.00 52.97 375 CYS A CA 1
ATOM 3113 C C . CYS A 1 375 ? -40.106 -3.072 -12.111 1.00 52.97 375 CYS A C 1
ATOM 3115 O O . CYS A 1 375 ? -40.508 -2.020 -12.589 1.00 52.97 375 CYS A O 1
ATOM 3117 N N . ARG A 1 376 ? -40.116 -4.204 -12.826 1.00 60.16 376 ARG A N 1
ATOM 3118 C CA . ARG A 1 376 ? -40.606 -4.294 -14.220 1.00 60.16 376 ARG A CA 1
ATOM 3119 C C . ARG A 1 376 ? -42.099 -3.970 -14.371 1.00 60.16 376 ARG A C 1
ATOM 3121 O O . ARG A 1 376 ? -42.523 -3.581 -15.452 1.00 60.16 376 ARG A O 1
ATOM 3128 N N . LYS A 1 377 ? -42.895 -4.090 -13.301 1.00 63.59 377 LYS A N 1
ATOM 3129 C CA . LYS A 1 377 ? -44.295 -3.625 -13.245 1.00 63.59 377 LYS A CA 1
ATOM 3130 C C . LYS A 1 377 ? -44.420 -2.098 -13.026 1.00 63.59 377 LYS A C 1
ATOM 3132 O O . LYS A 1 377 ? -45.537 -1.591 -13.088 1.00 63.59 377 LYS A O 1
ATOM 3137 N N . ARG A 1 378 ? -43.327 -1.365 -12.742 1.00 53.94 378 ARG A N 1
ATOM 3138 C CA . ARG A 1 378 ? -43.333 0.074 -12.372 1.00 53.94 378 ARG A CA 1
ATOM 3139 C C . ARG A 1 378 ? -42.324 0.975 -13.108 1.00 53.94 378 ARG A C 1
ATOM 3141 O O . ARG A 1 378 ? -42.557 2.177 -13.178 1.00 53.94 378 ARG A O 1
ATOM 3148 N N . PHE A 1 379 ? -41.235 0.430 -13.645 1.00 57.25 379 PHE A N 1
ATOM 3149 C CA . PHE A 1 379 ? -40.128 1.156 -14.281 1.00 57.25 379 PHE A CA 1
ATOM 3150 C C . PHE A 1 379 ? -39.805 0.567 -15.663 1.00 57.25 379 PHE A C 1
ATOM 3152 O O . PHE A 1 379 ? -40.129 -0.588 -15.941 1.00 57.25 379 PHE A O 1
ATOM 3159 N N . ALA A 1 380 ? -39.149 1.352 -16.525 1.00 64.88 380 ALA A N 1
ATOM 3160 C CA . ALA A 1 380 ? -38.701 0.889 -17.840 1.00 64.88 380 ALA A CA 1
ATOM 3161 C C . ALA A 1 380 ? -37.702 -0.276 -17.712 1.00 64.88 380 ALA A C 1
ATOM 3163 O O . ALA A 1 380 ? -36.932 -0.329 -16.755 1.00 64.88 380 ALA A O 1
ATOM 3164 N N . GLU A 1 381 ? -37.685 -1.205 -18.674 1.00 55.12 381 GLU A N 1
ATOM 3165 C CA . GLU A 1 381 ? -36.907 -2.449 -18.547 1.00 55.12 381 GLU A CA 1
ATOM 3166 C C . GLU A 1 381 ? -35.391 -2.216 -18.391 1.00 55.12 381 GLU A C 1
ATOM 3168 O O . GLU A 1 381 ? -34.745 -2.937 -17.634 1.00 55.12 381 GLU A O 1
ATOM 3173 N N . GLU A 1 382 ? -34.842 -1.168 -19.013 1.00 53.56 382 GLU A N 1
ATOM 3174 C CA . GLU A 1 382 ? -33.429 -0.776 -18.875 1.00 53.56 382 GLU A CA 1
ATOM 3175 C C . GLU A 1 382 ? -33.080 -0.228 -17.474 1.00 53.56 382 GLU A C 1
ATOM 3177 O O . GLU A 1 382 ? -31.936 -0.326 -17.031 1.00 53.56 382 GLU A O 1
ATOM 3182 N N . GLU A 1 383 ? -34.061 0.314 -16.742 1.00 52.91 383 GLU A N 1
ATOM 3183 C CA . GLU A 1 383 ? -33.878 0.855 -15.387 1.00 52.91 383 GLU A CA 1
ATOM 3184 C C . GLU A 1 383 ? -34.299 -0.127 -14.285 1.00 52.91 383 GLU A C 1
ATOM 3186 O O . GLU A 1 383 ? -33.784 -0.057 -13.167 1.00 52.91 383 GLU A O 1
ATOM 3191 N N . ALA A 1 384 ? -35.224 -1.046 -14.579 1.00 55.03 384 ALA A N 1
ATOM 3192 C CA . ALA A 1 384 ? -35.861 -1.921 -13.596 1.00 55.03 384 ALA A CA 1
ATOM 3193 C C . ALA A 1 384 ? -34.863 -2.803 -12.827 1.00 55.03 384 ALA A C 1
ATOM 3195 O O . ALA A 1 384 ? -35.036 -3.011 -11.625 1.00 55.03 384 ALA A O 1
ATOM 3196 N N . ASP A 1 385 ? -33.800 -3.271 -13.484 1.00 52.50 385 ASP A N 1
ATOM 3197 C CA . ASP A 1 385 ? -32.733 -4.060 -12.855 1.00 52.50 385 ASP A CA 1
ATOM 3198 C C . ASP A 1 385 ? -31.907 -3.218 -11.871 1.00 52.50 385 ASP A C 1
ATOM 3200 O O . ASP A 1 385 ? -31.636 -3.644 -10.746 1.00 52.50 385 ASP A O 1
ATOM 3204 N N . THR A 1 386 ? -31.565 -1.989 -12.265 1.00 56.91 386 THR A N 1
ATOM 3205 C CA . THR A 1 386 ? -30.829 -1.025 -11.435 1.00 56.91 386 THR A CA 1
ATOM 3206 C C . THR A 1 386 ? -31.667 -0.605 -10.227 1.00 56.91 386 THR A C 1
ATOM 3208 O O . THR A 1 386 ? -31.190 -0.653 -9.094 1.00 56.91 386 THR A O 1
ATOM 3211 N N . LYS A 1 387 ? -32.954 -0.295 -10.435 1.00 52.28 387 LYS A N 1
ATOM 3212 C CA . LYS A 1 387 ? -33.894 0.054 -9.358 1.00 52.28 387 LYS A CA 1
ATOM 3213 C C . LYS A 1 387 ? -34.174 -1.123 -8.424 1.00 52.28 387 LYS A C 1
ATOM 3215 O O . LYS A 1 387 ? -34.264 -0.921 -7.216 1.00 52.28 387 LYS A O 1
ATOM 3220 N N . ALA A 1 388 ? -34.232 -2.355 -8.935 1.00 51.88 388 ALA A N 1
ATOM 3221 C CA . ALA A 1 388 ? -34.325 -3.548 -8.093 1.00 51.88 388 ALA A CA 1
ATOM 3222 C C . ALA A 1 388 ? -33.071 -3.737 -7.221 1.00 51.88 388 ALA A C 1
ATOM 3224 O O . ALA A 1 388 ? -33.203 -4.082 -6.048 1.00 51.88 388 ALA A O 1
ATOM 3225 N N . ALA A 1 389 ? -31.869 -3.469 -7.746 1.00 51.88 389 ALA A N 1
ATOM 3226 C CA . ALA A 1 389 ? -30.627 -3.537 -6.974 1.00 51.88 389 ALA A CA 1
ATOM 3227 C C . ALA A 1 389 ? -30.531 -2.440 -5.893 1.00 51.88 389 ALA A C 1
ATOM 3229 O O . ALA A 1 389 ? -30.146 -2.733 -4.757 1.00 51.88 389 ALA A O 1
ATOM 3230 N N . GLU A 1 390 ? -30.934 -1.204 -6.212 1.00 51.97 390 GLU A N 1
ATOM 3231 C CA . GLU A 1 390 ? -31.059 -0.103 -5.244 1.00 51.97 390 GLU A CA 1
ATOM 3232 C C . GLU A 1 390 ? -32.044 -0.459 -4.118 1.00 51.97 390 GLU A C 1
ATOM 3234 O O . GLU A 1 390 ? -31.694 -0.381 -2.942 1.00 51.97 390 GLU A O 1
ATOM 3239 N N . LEU A 1 391 ? -33.252 -0.925 -4.460 1.00 50.94 391 LEU A N 1
ATOM 3240 C CA . LEU A 1 391 ? -34.277 -1.304 -3.481 1.00 50.94 391 LEU A CA 1
ATOM 3241 C C . LEU A 1 391 ? -33.859 -2.504 -2.621 1.00 50.94 391 LEU A C 1
ATOM 3243 O O . LEU A 1 391 ? -34.064 -2.470 -1.409 1.00 50.94 391 LEU A O 1
ATOM 3247 N N . CYS A 1 392 ? -33.215 -3.524 -3.201 1.00 48.31 392 CYS A N 1
ATOM 3248 C CA . CYS A 1 392 ? -32.635 -4.629 -2.429 1.00 48.31 392 CYS A CA 1
ATOM 3249 C C . CYS A 1 392 ? -31.603 -4.123 -1.411 1.00 48.31 392 CYS A C 1
ATOM 3251 O O . CYS A 1 392 ? -31.609 -4.563 -0.264 1.00 48.31 392 CYS A O 1
ATOM 3253 N N . SER A 1 393 ? -30.736 -3.191 -1.817 1.00 48.75 393 SER A N 1
ATOM 3254 C CA . SER A 1 393 ? -29.684 -2.636 -0.954 1.00 48.75 393 SER A CA 1
ATOM 3255 C C . SER A 1 393 ? -30.270 -1.774 0.170 1.00 48.75 393 SER A C 1
ATOM 3257 O O . SER A 1 393 ? -29.855 -1.896 1.321 1.00 48.75 393 SER A O 1
ATOM 3259 N N . ASN A 1 394 ? -31.283 -0.960 -0.139 1.00 50.72 394 ASN A N 1
ATOM 3260 C CA . ASN A 1 394 ? -31.980 -0.124 0.840 1.00 50.72 394 ASN A CA 1
ATOM 3261 C C . ASN A 1 394 ? -32.735 -0.969 1.878 1.00 50.72 394 ASN A C 1
ATOM 3263 O O . ASN A 1 394 ? -32.628 -0.701 3.073 1.00 50.72 394 ASN A O 1
ATOM 3267 N N . TRP A 1 395 ? -33.432 -2.032 1.463 1.00 57.00 395 TRP A N 1
ATOM 3268 C CA . TRP A 1 395 ? -34.114 -2.919 2.411 1.00 57.00 395 TRP A CA 1
ATOM 3269 C C . TRP A 1 395 ? -33.151 -3.794 3.217 1.00 57.00 395 TRP A C 1
ATOM 3271 O O . TRP A 1 395 ? -33.385 -3.995 4.404 1.00 57.00 395 TRP A O 1
ATOM 3281 N N . GLN A 1 396 ? -32.022 -4.227 2.645 1.00 51.16 396 GLN A N 1
ATOM 3282 C CA . GLN A 1 396 ? -30.938 -4.851 3.418 1.00 51.16 396 GLN A CA 1
ATOM 3283 C C . GLN A 1 396 ? -30.332 -3.891 4.455 1.00 51.16 396 GLN A C 1
ATOM 3285 O O . GLN A 1 396 ? -29.932 -4.335 5.531 1.00 51.16 396 GLN A O 1
ATOM 3290 N N . TYR A 1 397 ? -30.294 -2.586 4.166 1.00 51.00 397 TYR A N 1
ATOM 3291 C CA . TYR A 1 397 ? -29.870 -1.563 5.120 1.00 51.00 397 TYR A CA 1
ATOM 3292 C C . TYR A 1 397 ? -30.910 -1.325 6.228 1.00 51.00 397 TYR A C 1
ATOM 3294 O O . TYR A 1 397 ? -30.531 -1.336 7.398 1.00 51.00 397 TYR A O 1
ATOM 3302 N N . GLU A 1 398 ? -32.206 -1.193 5.918 1.00 53.06 398 GLU A N 1
ATOM 3303 C CA . GLU A 1 398 ? -33.253 -1.099 6.954 1.00 53.06 398 GLU A CA 1
ATOM 3304 C C . GLU A 1 398 ? -33.270 -2.344 7.857 1.00 53.06 398 GLU A C 1
ATOM 3306 O O . GLU A 1 398 ? -33.241 -2.198 9.076 1.00 53.06 398 GLU A O 1
ATOM 3311 N N . LEU A 1 399 ? -33.187 -3.552 7.281 1.00 51.19 399 LEU A N 1
ATOM 3312 C CA . LEU A 1 399 ? -33.051 -4.830 8.004 1.00 51.19 399 LEU A CA 1
ATOM 3313 C C . LEU A 1 399 ? -31.737 -4.966 8.803 1.00 51.19 399 LEU A C 1
ATOM 3315 O O . LEU A 1 399 ? -31.554 -5.932 9.544 1.00 51.19 399 LEU A O 1
ATOM 3319 N N . SER A 1 400 ? -30.792 -4.033 8.660 1.00 51.03 400 SER A N 1
ATOM 3320 C CA . SER A 1 400 ? -29.557 -4.007 9.454 1.00 51.03 400 SER A CA 1
ATOM 3321 C C . SER A 1 400 ? -29.628 -3.102 10.690 1.00 51.03 400 SER A C 1
ATOM 3323 O O . SER A 1 400 ? -28.718 -3.159 11.518 1.00 51.03 400 SER A O 1
ATOM 3325 N N . LYS A 1 401 ? -30.687 -2.291 10.838 1.00 51.00 401 LYS A N 1
ATOM 3326 C CA . LYS A 1 401 ? -30.851 -1.358 11.963 1.00 51.00 401 LYS A CA 1
ATOM 3327 C C . LYS A 1 401 ? -31.350 -2.092 13.216 1.00 51.00 401 LYS A C 1
ATOM 3329 O O . LYS A 1 401 ? -32.420 -2.690 13.147 1.00 51.00 401 LYS A O 1
ATOM 3334 N N . PRO A 1 402 ? -30.654 -2.003 14.366 1.00 51.53 402 PRO A N 1
ATOM 3335 C CA . PRO A 1 402 ? -31.127 -2.598 15.621 1.00 51.53 402 PRO A CA 1
ATOM 3336 C C . PRO A 1 402 ? -32.470 -2.029 16.098 1.00 51.53 402 PRO A C 1
ATOM 3338 O O . PRO A 1 402 ? -33.239 -2.730 16.744 1.00 51.53 402 PRO A O 1
ATOM 3341 N N . ASP A 1 403 ? -32.752 -0.769 15.756 1.00 53.28 403 ASP A N 1
ATOM 3342 C CA . ASP A 1 403 ? -33.906 -0.012 16.254 1.00 53.28 403 ASP A CA 1
ATOM 3343 C C . ASP A 1 403 ? -35.220 -0.312 15.501 1.00 53.28 403 ASP A C 1
ATOM 3345 O O . ASP A 1 403 ? -36.250 0.290 15.801 1.00 53.28 403 ASP A O 1
ATOM 3349 N N . TRP A 1 404 ? -35.208 -1.205 14.500 1.00 60.38 404 TRP A N 1
ATOM 3350 C CA . TRP A 1 404 ? -36.414 -1.646 13.790 1.00 60.38 404 TRP A CA 1
ATOM 3351 C C . TRP A 1 404 ? -36.663 -3.136 14.031 1.00 60.38 404 TRP A C 1
ATOM 3353 O O . TRP A 1 404 ? -35.986 -3.997 13.471 1.00 60.38 404 TRP A O 1
ATOM 3363 N N . HIS A 1 405 ? -37.655 -3.424 14.872 1.00 63.16 405 HIS A N 1
ATOM 3364 C CA . HIS A 1 405 ? -38.021 -4.768 15.308 1.00 63.16 405 HIS A CA 1
ATOM 3365 C C . HIS A 1 405 ? -39.543 -4.961 15.138 1.00 63.16 405 HIS A C 1
ATOM 3367 O O . HIS A 1 405 ? -40.297 -4.736 16.084 1.00 63.16 405 HIS A O 1
ATOM 3373 N N . PRO A 1 406 ? -40.019 -5.305 13.924 1.00 65.50 406 PRO A N 1
ATOM 3374 C CA . PRO A 1 406 ? -41.444 -5.396 13.595 1.00 65.50 406 PRO A CA 1
ATOM 3375 C C . PRO A 1 406 ? -42.050 -6.737 14.048 1.00 65.50 406 PRO A C 1
ATOM 3377 O O . PRO A 1 406 ? -42.479 -7.553 13.230 1.00 65.50 406 PRO A O 1
ATOM 3380 N N . PHE A 1 407 ? -42.052 -6.984 15.359 1.00 65.19 407 PHE A N 1
ATOM 3381 C CA . PHE A 1 407 ? -42.607 -8.190 15.979 1.00 65.19 407 PHE A CA 1
ATOM 3382 C C . PHE A 1 407 ? -43.516 -7.838 17.165 1.00 65.19 407 PHE A C 1
ATOM 3384 O O . PHE A 1 407 ? -43.262 -6.888 17.904 1.00 65.19 407 PHE A O 1
ATOM 3391 N N . LYS A 1 408 ? -44.557 -8.650 17.367 1.00 70.44 408 LYS A N 1
ATOM 3392 C CA . LYS A 1 408 ? -45.514 -8.587 18.474 1.00 70.44 408 LYS A CA 1
ATOM 3393 C C . LYS A 1 408 ? -45.553 -9.912 19.238 1.00 70.44 408 LYS A C 1
ATOM 3395 O O . LYS A 1 408 ? -45.551 -10.990 18.645 1.00 70.44 408 LYS A O 1
ATOM 3400 N N . LEU A 1 409 ? -45.593 -9.821 20.567 1.00 62.12 409 LEU A N 1
ATOM 3401 C CA . LEU A 1 409 ? -45.654 -10.975 21.467 1.00 62.12 409 LEU A CA 1
ATOM 3402 C C . LEU A 1 409 ? -47.087 -11.509 21.560 1.00 62.12 40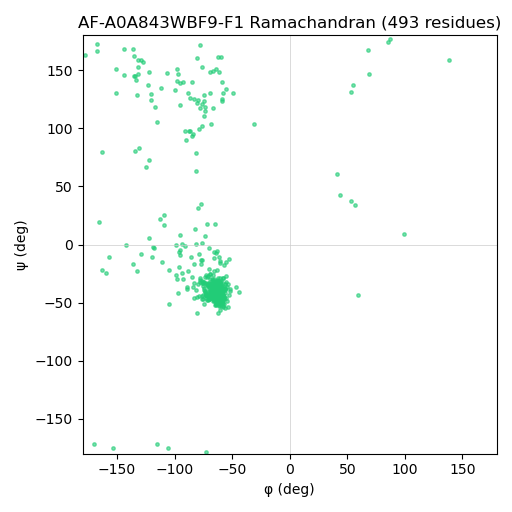9 LEU A C 1
ATOM 3404 O O . LEU A 1 409 ? -47.997 -10.794 21.981 1.00 62.12 409 LEU A O 1
ATOM 3408 N N . VAL A 1 410 ? -47.278 -12.781 21.215 1.00 59.03 410 VAL A N 1
ATOM 3409 C CA . VAL A 1 410 ? -48.569 -13.480 21.281 1.00 59.03 410 VAL A CA 1
ATOM 3410 C C . VAL A 1 410 ? -48.444 -14.677 22.223 1.00 59.03 410 VAL A C 1
ATOM 3412 O O . VAL A 1 410 ? -47.576 -15.526 22.038 1.00 59.03 410 VAL A O 1
ATOM 3415 N N . ALA A 1 411 ? -49.295 -14.754 23.248 1.00 57.59 411 ALA A N 1
ATOM 3416 C CA . ALA A 1 411 ? -49.319 -15.895 24.167 1.00 57.59 411 ALA A CA 1
ATOM 3417 C C . ALA A 1 411 ? -49.841 -17.153 23.452 1.00 57.59 411 ALA A C 1
ATOM 3419 O O . ALA A 1 411 ? -50.896 -17.106 22.814 1.00 57.59 411 ALA A O 1
ATOM 3420 N N . LYS A 1 412 ? -49.125 -18.277 23.573 1.00 49.47 412 LYS A N 1
ATOM 3421 C CA . LYS A 1 412 ? -49.475 -19.531 22.882 1.00 49.47 412 LYS A CA 1
ATOM 3422 C C . LYS A 1 412 ? -50.715 -20.232 23.425 1.00 49.47 412 LYS A C 1
ATOM 3424 O O . LYS A 1 412 ? -51.381 -20.931 22.669 1.00 49.47 412 LYS A O 1
ATOM 3429 N N . ASP A 1 413 ? -51.038 -20.029 24.699 1.00 46.94 413 ASP A N 1
ATOM 3430 C CA . ASP A 1 413 ? -52.225 -20.590 25.342 1.00 46.94 413 ASP A CA 1
ATOM 3431 C C . ASP A 1 413 ? -52.713 -19.673 26.472 1.00 46.94 413 ASP A C 1
ATOM 3433 O O . ASP A 1 413 ? -51.919 -19.024 27.149 1.00 46.94 413 ASP A O 1
ATOM 3437 N N . GLN A 1 414 ? -54.019 -19.664 26.764 1.00 48.59 414 GLN A N 1
ATOM 3438 C CA . GLN A 1 414 ? -54.608 -18.831 27.837 1.00 48.59 414 GLN A CA 1
ATOM 3439 C C . GLN A 1 414 ? -54.266 -19.307 29.272 1.00 48.59 414 GLN A C 1
ATOM 3441 O O . GLN A 1 414 ? -54.975 -18.974 30.224 1.00 48.59 414 GLN A O 1
ATOM 3446 N N . LYS A 1 415 ? -53.229 -20.139 29.439 1.00 50.44 415 LYS A N 1
ATOM 3447 C CA . LYS A 1 415 ? -52.834 -20.766 30.715 1.00 50.44 415 LYS A CA 1
ATOM 3448 C C . LYS A 1 415 ? -51.322 -20.889 30.942 1.00 50.44 415 LYS A C 1
ATOM 3450 O O . LYS A 1 415 ? -50.937 -21.379 32.002 1.00 50.44 415 LYS A O 1
ATOM 3455 N N . THR A 1 416 ? -50.474 -20.456 30.009 1.00 43.88 416 THR A N 1
ATOM 3456 C CA . THR A 1 416 ? -49.014 -20.430 30.192 1.00 43.88 416 THR A CA 1
ATOM 3457 C C . THR A 1 416 ? -48.435 -19.099 29.728 1.00 43.88 416 THR A C 1
ATOM 3459 O O . THR A 1 416 ? -48.897 -18.511 28.755 1.00 43.88 416 THR A O 1
ATOM 3462 N N . GLU A 1 417 ? -47.399 -18.622 30.417 1.00 46.75 417 GLU A N 1
ATOM 3463 C CA . GLU A 1 417 ? -46.672 -17.383 30.086 1.00 46.75 417 GLU A CA 1
ATOM 3464 C C . GLU A 1 417 ? -45.665 -17.591 28.931 1.00 46.75 417 GLU A C 1
ATOM 3466 O O . GLU A 1 417 ? -44.616 -16.953 28.872 1.00 46.75 417 GLU A O 1
ATOM 3471 N N . ASP A 1 418 ? -45.979 -18.506 28.007 1.00 42.91 418 ASP A N 1
ATOM 3472 C CA . ASP A 1 418 ? -45.183 -18.792 26.815 1.00 42.91 418 ASP A CA 1
ATOM 3473 C C . ASP A 1 418 ? -45.610 -17.850 25.681 1.00 42.91 418 ASP A C 1
ATOM 3475 O O . ASP A 1 418 ? -46.601 -18.087 24.981 1.00 42.91 418 ASP A O 1
ATOM 3479 N N . PHE A 1 419 ? -44.856 -16.767 25.497 1.00 49.53 419 PHE A N 1
ATOM 3480 C CA . PHE A 1 419 ? -45.058 -15.807 24.411 1.00 49.53 419 PHE A CA 1
ATOM 3481 C C . PHE A 1 419 ? -44.207 -16.166 23.184 1.00 49.53 419 PHE A C 1
ATOM 3483 O O . PHE A 1 419 ? -43.043 -16.542 23.307 1.00 49.53 419 PHE A O 1
ATOM 3490 N N . GLU A 1 420 ? -44.779 -16.019 21.990 1.00 56.97 420 GLU A N 1
ATOM 3491 C CA . GLU A 1 420 ? -44.085 -16.132 20.706 1.00 56.97 420 GLU A CA 1
ATOM 3492 C C . GLU A 1 420 ? -44.013 -14.767 20.013 1.00 56.97 420 GLU A C 1
ATOM 3494 O O . GLU A 1 420 ? -45.004 -14.039 19.955 1.00 56.97 420 GLU A O 1
ATOM 3499 N N . GLU A 1 421 ? -42.837 -14.423 19.485 1.00 56.47 421 GLU A N 1
ATOM 3500 C CA . GLU A 1 421 ? -42.627 -13.240 18.647 1.00 56.47 421 GLU A CA 1
ATOM 3501 C C . GLU A 1 421 ? -43.112 -13.533 17.222 1.00 56.47 421 GLU A C 1
ATOM 3503 O O . GLU A 1 421 ? -42.424 -14.173 16.424 1.00 56.47 421 GLU A O 1
ATOM 3508 N N . ILE A 1 422 ? -44.317 -13.065 16.905 1.00 68.19 422 ILE A N 1
ATOM 3509 C CA . ILE A 1 422 ? -44.908 -13.124 15.563 1.00 68.19 422 ILE A CA 1
ATOM 3510 C C . ILE A 1 422 ? -44.684 -11.766 14.889 1.00 68.19 422 ILE A C 1
ATOM 3512 O O . ILE A 1 422 ? -44.578 -10.749 15.567 1.00 68.19 422 ILE A O 1
ATOM 3516 N N . ILE A 1 423 ? -44.581 -11.719 13.560 1.00 68.00 423 ILE A N 1
ATOM 3517 C CA . ILE A 1 423 ? -44.421 -10.452 12.829 1.00 68.00 423 ILE A CA 1
ATOM 3518 C C . ILE A 1 423 ? -45.595 -9.512 13.121 1.00 68.00 423 ILE A C 1
ATOM 3520 O O . ILE A 1 423 ? -46.751 -9.938 13.180 1.00 68.00 423 ILE A O 1
ATOM 3524 N N . ASP A 1 424 ? -45.301 -8.222 13.276 1.00 73.00 424 ASP A N 1
ATOM 3525 C CA . ASP A 1 424 ? -46.341 -7.206 13.331 1.00 73.00 424 ASP A CA 1
ATOM 3526 C C . ASP A 1 424 ? -46.768 -6.772 11.922 1.00 73.00 424 ASP A C 1
ATOM 3528 O O . ASP A 1 424 ? -46.158 -5.901 11.306 1.00 73.00 424 ASP A O 1
ATOM 3532 N N . ASP A 1 425 ? -47.832 -7.395 11.407 1.00 70.19 425 ASP A N 1
ATOM 3533 C CA . ASP A 1 425 ? -48.436 -7.061 10.105 1.00 70.19 425 ASP A CA 1
ATOM 3534 C C . ASP A 1 425 ? -48.883 -5.592 9.971 1.00 70.19 425 ASP A C 1
ATOM 3536 O O . ASP A 1 425 ? -49.075 -5.118 8.849 1.00 70.19 425 ASP A O 1
ATOM 3540 N N . ASP A 1 426 ? -49.034 -4.884 11.095 1.00 68.75 426 ASP A N 1
ATOM 3541 C CA . ASP A 1 426 ? -49.426 -3.478 11.173 1.00 68.75 426 ASP A CA 1
ATOM 3542 C C . ASP A 1 426 ? -48.210 -2.511 11.178 1.00 68.75 426 ASP A C 1
ATOM 3544 O O . ASP A 1 426 ? -48.398 -1.292 11.186 1.00 68.75 426 ASP A O 1
ATOM 3548 N N . ASP A 1 427 ? -46.962 -3.017 11.133 1.00 73.38 427 ASP A N 1
ATOM 3549 C CA . ASP A 1 427 ? -45.740 -2.192 11.072 1.00 73.38 427 ASP A CA 1
ATOM 3550 C C . ASP A 1 427 ? -45.733 -1.268 9.844 1.00 73.38 427 ASP A C 1
ATOM 3552 O O . ASP A 1 427 ? -45.901 -1.688 8.695 1.00 73.38 427 ASP A O 1
ATOM 3556 N N . GLU A 1 428 ? -45.454 0.015 10.086 1.00 70.06 428 GLU A N 1
ATOM 3557 C CA . GLU A 1 428 ? -45.572 1.062 9.073 1.00 70.06 428 GLU A CA 1
ATOM 3558 C C . GLU A 1 428 ? -44.671 0.819 7.846 1.00 70.06 428 GLU A C 1
ATOM 3560 O O . GLU A 1 428 ? -45.038 1.190 6.729 1.00 70.06 428 GLU A O 1
ATOM 3565 N N . LYS A 1 429 ? -43.503 0.179 8.009 1.00 63.00 429 LYS A N 1
ATOM 3566 C CA . LYS A 1 429 ? -42.595 -0.135 6.895 1.00 63.00 429 LYS A CA 1
ATOM 3567 C C . LYS A 1 429 ? -43.026 -1.396 6.147 1.00 63.00 429 LYS A C 1
ATOM 3569 O O . LYS A 1 429 ? -42.955 -1.402 4.919 1.00 63.00 429 LYS A O 1
ATOM 3574 N N . LEU A 1 430 ? -43.495 -2.435 6.840 1.00 63.75 430 LEU A N 1
ATOM 3575 C CA . LEU A 1 430 ? -44.027 -3.651 6.215 1.00 63.75 430 LEU A CA 1
ATOM 3576 C C . LEU A 1 430 ? -45.295 -3.353 5.400 1.00 63.75 430 LEU A C 1
ATOM 3578 O O . LEU A 1 430 ? -45.398 -3.786 4.248 1.00 63.75 430 LEU A O 1
ATOM 3582 N N . VAL A 1 431 ? -46.205 -2.531 5.934 1.00 69.50 431 VAL A N 1
ATOM 3583 C CA . VAL A 1 431 ? -47.390 -2.036 5.211 1.00 69.50 431 VAL A CA 1
ATOM 3584 C C . VAL A 1 431 ? -46.984 -1.238 3.965 1.00 69.50 431 VAL A C 1
ATOM 3586 O O . VAL A 1 431 ? -47.530 -1.470 2.881 1.00 69.50 431 VAL A O 1
ATOM 3589 N N . ARG A 1 432 ? -45.976 -0.356 4.068 1.00 62.12 432 ARG A N 1
ATOM 3590 C CA . ARG A 1 432 ? -45.421 0.376 2.911 1.00 62.12 432 ARG A CA 1
ATOM 3591 C C . ARG A 1 432 ? -44.828 -0.563 1.856 1.00 62.12 432 ARG A C 1
ATOM 3593 O O . ARG A 1 432 ? -45.170 -0.408 0.689 1.00 62.12 432 ARG A O 1
ATOM 3600 N N . ILE A 1 433 ? -44.029 -1.574 2.223 1.00 56.22 433 ILE A N 1
ATOM 3601 C CA . ILE A 1 433 ? -43.511 -2.577 1.264 1.00 56.22 433 ILE A CA 1
ATOM 3602 C C . ILE A 1 433 ? -44.662 -3.249 0.511 1.00 56.22 433 ILE A C 1
ATOM 3604 O O . ILE A 1 433 ? -44.612 -3.363 -0.715 1.00 56.22 433 ILE A O 1
ATOM 3608 N N . LYS A 1 434 ? -45.711 -3.668 1.223 1.00 64.62 434 LYS A N 1
ATOM 3609 C CA . LYS A 1 434 ? -46.853 -4.371 0.628 1.00 64.62 434 LYS A CA 1
ATOM 3610 C C . LYS A 1 434 ? -47.605 -3.492 -0.380 1.00 64.62 434 LYS A C 1
ATOM 3612 O O . LYS A 1 434 ? -47.947 -3.961 -1.462 1.00 64.62 434 LYS A O 1
ATOM 3617 N N . ALA A 1 435 ? -47.774 -2.201 -0.086 1.00 61.59 435 ALA A N 1
ATOM 3618 C CA . ALA A 1 435 ? -48.396 -1.228 -0.991 1.00 61.59 435 ALA A CA 1
ATOM 3619 C C . ALA A 1 435 ? -47.483 -0.764 -2.154 1.00 61.59 435 ALA A C 1
ATOM 3621 O O . ALA A 1 435 ? -47.956 -0.466 -3.257 1.00 61.59 435 ALA A O 1
ATOM 3622 N N . GLU A 1 436 ? -46.169 -0.679 -1.934 1.00 57.59 436 GLU A N 1
ATOM 3623 C CA . GLU A 1 436 ? -45.209 -0.137 -2.906 1.00 57.59 436 GLU A CA 1
ATOM 3624 C C . GLU A 1 436 ? -44.580 -1.198 -3.818 1.00 57.59 436 GLU A C 1
ATOM 3626 O O . GLU A 1 436 ? -44.248 -0.892 -4.962 1.00 57.59 436 GLU A O 1
ATOM 3631 N N . LEU A 1 437 ? -44.427 -2.437 -3.354 1.00 52.19 437 LEU A N 1
ATOM 3632 C CA . LEU A 1 437 ? -43.719 -3.507 -4.070 1.00 52.19 437 LEU A CA 1
ATOM 3633 C C . LEU A 1 437 ? -44.527 -4.816 -4.172 1.00 52.19 437 LEU A C 1
ATOM 3635 O O . LEU A 1 437 ? -44.152 -5.696 -4.947 1.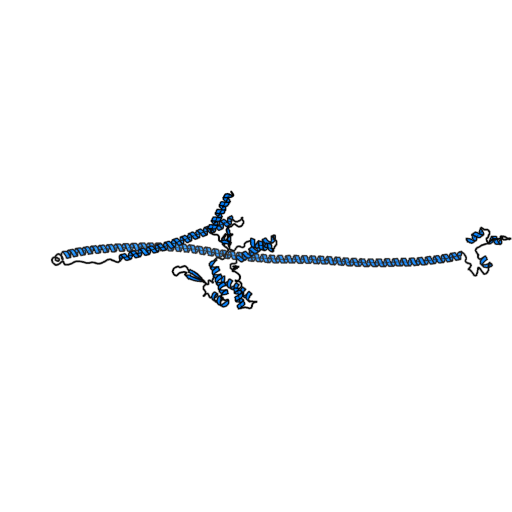00 52.19 437 LEU A O 1
ATOM 3639 N N . GLY A 1 438 ? -45.666 -4.912 -3.478 1.00 57.53 438 GLY A N 1
ATOM 3640 C CA . GLY A 1 438 ? -46.595 -6.043 -3.548 1.00 57.53 438 GLY A CA 1
ATOM 3641 C C . GLY A 1 438 ? -46.240 -7.206 -2.620 1.00 57.53 438 GLY A C 1
ATOM 3642 O O . GLY A 1 438 ? -45.185 -7.230 -1.979 1.00 57.53 438 GLY A O 1
ATOM 3643 N N . ASP A 1 439 ? -47.132 -8.196 -2.568 1.00 53.78 439 ASP A N 1
ATOM 3644 C CA . ASP A 1 439 ? -47.029 -9.336 -1.648 1.00 53.78 439 ASP A CA 1
ATOM 3645 C C . ASP A 1 439 ? -45.732 -10.144 -1.844 1.00 53.78 439 ASP A C 1
ATOM 3647 O O . ASP A 1 439 ? -45.084 -10.495 -0.863 1.00 53.78 439 ASP A O 1
ATOM 3651 N N . GLU A 1 440 ? -45.271 -10.322 -3.093 1.00 48.94 440 GLU A N 1
ATOM 3652 C CA . GLU A 1 440 ? -43.999 -10.994 -3.440 1.00 48.94 440 GLU A CA 1
ATOM 3653 C C . GLU A 1 440 ? -42.764 -10.371 -2.749 1.00 48.94 440 GLU A C 1
ATOM 3655 O O . GLU A 1 440 ? -41.781 -11.061 -2.465 1.00 48.94 440 GLU A O 1
ATOM 3660 N N . ALA A 1 441 ? -42.781 -9.054 -2.509 1.00 46.16 441 ALA A N 1
ATOM 3661 C CA . ALA A 1 441 ? -41.696 -8.331 -1.845 1.00 46.16 441 ALA A CA 1
ATOM 3662 C C . ALA A 1 441 ? -41.875 -8.311 -0.321 1.00 46.16 441 ALA A C 1
ATOM 3664 O O . ALA A 1 441 ? -40.896 -8.432 0.416 1.00 46.16 441 ALA A O 1
ATOM 3665 N N . TYR A 1 442 ? -43.121 -8.210 0.147 1.00 56.03 442 TYR A N 1
ATOM 3666 C CA . TYR A 1 442 ? -43.473 -8.321 1.561 1.00 56.03 442 TYR A CA 1
ATOM 3667 C C . TYR A 1 442 ? -43.086 -9.701 2.119 1.00 56.03 442 TYR A C 1
ATOM 3669 O O . TYR A 1 442 ? -42.339 -9.755 3.091 1.00 56.03 442 TYR A O 1
ATOM 3677 N N . GLU A 1 443 ? -43.465 -10.802 1.454 1.00 53.41 443 GLU A N 1
ATOM 3678 C CA . GLU A 1 443 ? -43.087 -12.176 1.835 1.00 53.41 443 GLU A CA 1
ATOM 3679 C C . GLU A 1 443 ? -41.565 -12.381 1.887 1.00 53.41 443 GLU A C 1
ATOM 3681 O O . GLU A 1 443 ? -41.044 -13.073 2.765 1.00 53.41 443 GLU A O 1
ATOM 3686 N N . ALA A 1 444 ? -40.820 -11.760 0.966 1.00 48.75 444 ALA A N 1
ATOM 3687 C CA . ALA A 1 444 ? -39.363 -11.848 0.939 1.00 48.75 444 ALA A CA 1
ATOM 3688 C C . ALA A 1 444 ? -38.700 -11.149 2.142 1.00 48.75 444 ALA A C 1
ATOM 3690 O O . ALA A 1 444 ? -37.683 -11.638 2.642 1.00 48.75 444 ALA A O 1
ATOM 3691 N N . VAL A 1 445 ? -39.267 -10.032 2.613 1.00 50.19 445 VAL A N 1
ATOM 3692 C CA . VAL A 1 445 ? -38.771 -9.276 3.777 1.00 50.19 445 VAL A CA 1
ATOM 3693 C C . VAL A 1 445 ? -39.196 -9.936 5.091 1.00 50.19 445 VAL A C 1
ATOM 3695 O O . VAL A 1 445 ? -38.358 -10.117 5.973 1.00 50.19 445 VAL A O 1
ATOM 3698 N N . THR A 1 446 ? -40.452 -10.371 5.211 1.00 54.41 446 THR A N 1
ATOM 3699 C CA . THR A 1 446 ? -40.965 -11.062 6.407 1.00 54.41 446 THR A CA 1
ATOM 3700 C C . THR A 1 446 ? -40.275 -12.407 6.639 1.00 54.41 446 THR A C 1
ATOM 3702 O O . THR A 1 446 ? -39.862 -12.702 7.761 1.00 54.41 446 THR A O 1
ATOM 3705 N N . THR A 1 447 ? -40.022 -13.183 5.579 1.00 55.44 447 THR A N 1
ATOM 3706 C CA . THR A 1 447 ? -39.223 -14.419 5.676 1.00 55.44 447 THR A CA 1
ATOM 3707 C C . THR A 1 447 ? -37.799 -14.132 6.163 1.00 55.44 447 THR A C 1
ATOM 3709 O O . THR A 1 447 ? -37.287 -14.855 7.013 1.00 55.44 447 THR A O 1
ATOM 3712 N N . ALA A 1 448 ? -37.153 -13.069 5.668 1.00 49.69 448 ALA A N 1
ATOM 3713 C CA . ALA A 1 448 ? -35.795 -12.708 6.084 1.00 49.69 448 ALA A CA 1
ATOM 3714 C C . ALA A 1 448 ? -35.723 -12.259 7.557 1.00 49.69 448 ALA A C 1
ATOM 3716 O O . ALA A 1 448 ? -34.749 -12.573 8.240 1.00 49.69 448 ALA A O 1
ATOM 3717 N N . LEU A 1 449 ? -36.756 -11.574 8.059 1.00 55.66 449 LEU A N 1
ATOM 3718 C CA . LEU A 1 449 ? -36.891 -11.206 9.472 1.00 55.66 449 LEU A CA 1
ATOM 3719 C C . LEU A 1 449 ? -36.987 -12.447 10.376 1.00 55.66 449 LEU A C 1
ATOM 3721 O O . LEU A 1 449 ? -36.258 -12.535 11.365 1.00 55.66 449 LEU A O 1
ATOM 3725 N N . LEU A 1 450 ? -37.813 -13.432 10.007 1.00 57.78 450 LEU A N 1
ATOM 3726 C CA . LEU A 1 450 ? -37.941 -14.701 10.740 1.00 57.78 450 LEU A CA 1
ATOM 3727 C C . LEU A 1 450 ? -36.648 -15.533 10.690 1.00 57.78 450 LEU A C 1
ATOM 3729 O O . LEU A 1 450 ? -36.152 -15.944 11.739 1.00 57.78 450 LEU A O 1
ATOM 3733 N N . GLU A 1 451 ? -36.051 -15.706 9.500 1.00 55.25 451 GLU A N 1
ATOM 3734 C CA . GLU A 1 451 ? -34.748 -16.378 9.319 1.00 55.25 451 GLU A CA 1
ATOM 3735 C C . GLU A 1 451 ? -33.641 -15.711 10.170 1.00 55.25 451 GLU A C 1
ATOM 3737 O O . GLU A 1 451 ? -32.735 -16.388 10.662 1.00 55.25 451 GLU A O 1
ATOM 3742 N N . MET A 1 452 ? -33.696 -14.38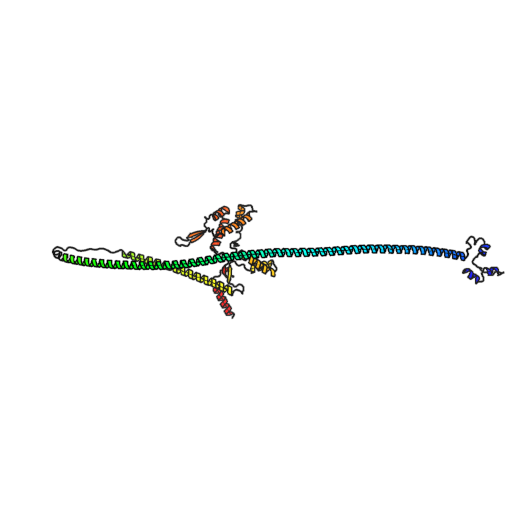8 10.371 1.00 51.84 452 MET A N 1
ATOM 3743 C CA . MET A 1 452 ? -32.744 -13.661 11.216 1.00 51.84 452 MET A CA 1
ATOM 3744 C C . MET A 1 452 ? -32.981 -13.863 12.717 1.00 51.84 452 MET A C 1
ATOM 3746 O O . MET A 1 452 ? -32.002 -14.069 13.443 1.00 51.84 452 MET A O 1
ATOM 3750 N N . ASN A 1 453 ? -34.237 -13.820 13.178 1.00 54.75 453 ASN A N 1
ATOM 3751 C CA . ASN A 1 453 ? -34.559 -13.970 14.600 1.00 54.75 453 ASN A CA 1
ATOM 3752 C C . ASN A 1 453 ? -34.263 -15.401 15.093 1.00 54.75 453 ASN A C 1
ATOM 3754 O O . ASN A 1 453 ? -33.625 -15.581 16.128 1.00 54.75 453 ASN A O 1
ATOM 3758 N N . GLU A 1 454 ? -34.590 -16.427 14.293 1.00 51.47 454 GLU A N 1
ATOM 3759 C CA . GLU A 1 454 ? -34.285 -17.832 14.620 1.00 51.47 454 GLU A CA 1
ATOM 3760 C C . GLU A 1 454 ? -32.768 -18.091 14.757 1.00 51.47 454 GLU A C 1
ATOM 3762 O O . GLU A 1 454 ? -32.329 -18.877 15.601 1.00 51.47 454 GLU A O 1
ATOM 3767 N N . TYR A 1 455 ? -31.940 -17.449 13.921 1.00 46.09 455 TYR A N 1
ATOM 3768 C CA . TYR A 1 455 ? -30.541 -17.856 13.757 1.00 46.09 455 TYR A CA 1
ATOM 3769 C C . TYR A 1 455 ? -29.525 -17.050 14.581 1.00 46.09 455 TYR A C 1
ATOM 3771 O O . TYR A 1 455 ? -28.454 -17.588 14.895 1.00 46.09 455 TYR A O 1
ATOM 3779 N N . ASN A 1 456 ? -29.777 -15.767 14.893 1.00 47.25 456 ASN A N 1
ATOM 3780 C CA . ASN A 1 456 ? -28.812 -14.937 15.636 1.00 47.25 456 ASN A CA 1
ATOM 3781 C C . ASN A 1 456 ? -29.398 -13.647 16.272 1.00 47.25 456 ASN A C 1
ATOM 3783 O O . ASN A 1 456 ? -29.127 -12.557 15.760 1.00 47.25 456 ASN A O 1
ATOM 3787 N N . PRO A 1 457 ? -30.087 -13.725 17.429 1.00 49.22 457 PRO A N 1
ATOM 3788 C CA . PRO A 1 457 ? -30.723 -12.562 18.067 1.00 49.22 457 PRO A CA 1
ATOM 3789 C C . PRO A 1 457 ? -29.811 -11.389 18.482 1.00 49.22 457 PRO A C 1
ATOM 3791 O O . PRO A 1 457 ? -30.323 -10.331 18.839 1.00 49.22 457 PRO A O 1
ATOM 3794 N N . SER A 1 458 ? -28.472 -11.531 18.530 1.00 43.22 458 SER A N 1
ATOM 3795 C CA . SER A 1 458 ? -27.602 -10.447 19.059 1.00 43.22 458 SER A CA 1
ATOM 3796 C C . SER A 1 458 ? -26.122 -10.418 18.623 1.00 43.22 458 SER A C 1
ATOM 3798 O O . SER A 1 458 ? -25.424 -9.466 18.961 1.00 43.22 458 SER A O 1
ATOM 3800 N N . GLY A 1 459 ? -25.575 -11.450 17.964 1.00 49.44 459 GLY A N 1
ATOM 3801 C CA . GLY A 1 459 ? -24.119 -11.703 17.980 1.00 49.44 459 GLY A CA 1
ATOM 3802 C C . GLY A 1 459 ? -23.309 -11.355 16.720 1.00 49.44 459 GLY A C 1
ATOM 3803 O O . GLY A 1 459 ? -22.262 -10.725 16.818 1.00 49.44 459 GLY A O 1
ATOM 3804 N N . ARG A 1 460 ? -23.736 -11.824 15.538 1.00 45.28 460 ARG A N 1
ATOM 3805 C CA . ARG A 1 460 ? -23.065 -11.639 14.221 1.00 45.28 460 ARG A CA 1
ATOM 3806 C C . ARG A 1 460 ? -21.518 -11.834 14.163 1.00 45.28 460 ARG A C 1
ATOM 3808 O O . ARG A 1 460 ? -20.844 -11.104 13.442 1.00 45.28 460 ARG A O 1
ATOM 3815 N N . TYR A 1 461 ? -20.937 -12.853 14.817 1.00 44.88 461 TYR A N 1
ATOM 3816 C CA . TYR A 1 461 ? -19.512 -13.231 14.636 1.00 44.88 461 TYR A CA 1
ATOM 3817 C C . TYR A 1 461 ? -19.270 -14.746 14.411 1.00 44.88 461 TYR A C 1
ATOM 3819 O O . TYR A 1 461 ? -20.117 -15.560 14.785 1.00 44.88 461 TYR A O 1
ATOM 3827 N N . PRO A 1 462 ? -18.126 -15.165 13.816 1.00 41.28 462 PRO A N 1
ATOM 3828 C CA . PRO A 1 462 ? -17.822 -16.579 13.555 1.00 41.28 462 PRO A CA 1
ATOM 3829 C C . PRO A 1 462 ? -17.602 -17.421 14.824 1.00 41.28 462 PRO A C 1
ATOM 3831 O O . PRO A 1 462 ? -16.632 -17.223 15.557 1.00 41.28 462 PRO A O 1
ATOM 3834 N N . VAL A 1 463 ? -18.458 -18.421 15.053 1.00 52.06 463 VAL A N 1
ATOM 3835 C CA . VAL A 1 463 ? -18.400 -19.307 16.235 1.00 52.06 463 VAL A CA 1
ATOM 3836 C C . VAL A 1 463 ? -17.727 -20.651 15.890 1.00 52.06 463 VAL A C 1
ATOM 3838 O O . VAL A 1 463 ? -18.073 -21.261 14.871 1.00 52.06 463 VAL A O 1
ATOM 3841 N N . PRO A 1 464 ? -16.773 -21.157 16.701 1.00 59.34 464 PRO A N 1
ATOM 3842 C CA . PRO A 1 464 ? -16.261 -22.521 16.572 1.00 59.34 464 PRO A CA 1
ATOM 3843 C C . PRO A 1 464 ? -17.286 -23.538 17.092 1.00 59.34 464 PRO A C 1
ATOM 3845 O O . PRO A 1 464 ? -17.762 -23.429 18.217 1.00 59.34 464 PRO A O 1
ATOM 3848 N N . GLU A 1 465 ? -17.600 -24.550 16.288 1.00 72.00 465 GLU A N 1
ATOM 3849 C CA . GLU A 1 465 ? -18.617 -25.561 16.587 1.00 72.00 465 GLU A CA 1
ATOM 3850 C C . GLU A 1 465 ? -18.113 -26.989 16.351 1.00 72.00 465 GLU A C 1
ATOM 3852 O O . GLU A 1 465 ? -17.258 -27.247 15.498 1.00 72.00 465 GLU A O 1
ATOM 3857 N N . LEU A 1 466 ? -18.690 -27.937 17.093 1.00 78.12 466 LEU A N 1
ATOM 3858 C CA . LEU A 1 466 ? -18.476 -29.372 16.890 1.00 78.12 466 LEU A CA 1
ATOM 3859 C C . LEU A 1 466 ? -19.239 -29.811 15.632 1.00 78.12 466 LEU A C 1
ATOM 3861 O O . LEU A 1 466 ? -20.451 -29.610 15.537 1.00 78.12 466 LEU A O 1
ATOM 3865 N N . TRP A 1 467 ? -18.552 -30.405 14.655 1.00 77.88 467 TRP A N 1
ATOM 3866 C CA . TRP A 1 467 ? -19.105 -30.618 13.315 1.00 77.88 467 TRP A CA 1
ATOM 3867 C C . TRP A 1 467 ? -18.892 -32.038 12.788 1.00 77.88 467 TRP A C 1
ATOM 3869 O O . TRP A 1 467 ? -17.772 -32.549 12.750 1.00 77.88 467 TRP A O 1
ATOM 3879 N N . ASN A 1 468 ? -19.971 -32.674 12.327 1.00 79.69 468 ASN A N 1
ATOM 3880 C CA . ASN A 1 468 ? -19.940 -33.999 11.712 1.00 79.69 468 ASN A CA 1
ATOM 3881 C C . ASN A 1 468 ? -19.756 -33.831 10.195 1.00 79.69 468 ASN A C 1
ATOM 3883 O O . ASN A 1 468 ? -20.710 -33.578 9.458 1.00 79.69 468 ASN A O 1
ATOM 3887 N N . PHE A 1 469 ? -18.516 -33.956 9.715 1.00 71.62 469 PHE A N 1
ATOM 3888 C CA . PHE A 1 469 ? -18.163 -33.711 8.311 1.00 71.62 469 PHE A CA 1
ATOM 3889 C C . PHE A 1 469 ? -18.794 -34.713 7.332 1.00 71.62 469 PHE A C 1
ATOM 3891 O O . PHE A 1 469 ? -18.992 -34.362 6.169 1.00 71.62 469 PHE A O 1
ATOM 3898 N N . LYS A 1 470 ? -19.173 -35.921 7.784 1.00 73.50 470 LYS A N 1
ATOM 3899 C CA . LYS A 1 470 ? -19.922 -36.877 6.946 1.00 73.50 470 LYS A CA 1
ATOM 3900 C C . LYS A 1 470 ? -21.368 -36.422 6.723 1.00 73.50 470 LYS A C 1
ATOM 3902 O O . LYS A 1 470 ? -21.876 -36.532 5.614 1.00 73.50 470 LYS A O 1
ATOM 3907 N N . GLU A 1 471 ? -22.025 -35.949 7.778 1.00 73.56 471 GLU A N 1
ATOM 3908 C CA . GLU A 1 471 ? -23.465 -35.637 7.781 1.00 73.56 471 GLU A CA 1
ATOM 3909 C C . GLU A 1 471 ? -23.762 -34.140 7.583 1.00 73.56 471 GLU A C 1
ATOM 3911 O O . GLU A 1 471 ? -24.921 -33.749 7.528 1.00 73.56 471 GLU A O 1
ATOM 3916 N N . ARG A 1 472 ? -22.720 -33.305 7.445 1.00 70.12 472 ARG A N 1
ATOM 3917 C CA . ARG A 1 472 ? -22.790 -31.858 7.156 1.00 70.12 472 ARG A CA 1
ATOM 3918 C C . ARG A 1 472 ? -23.691 -31.065 8.119 1.00 70.12 472 ARG A C 1
ATOM 3920 O O . ARG A 1 472 ? -24.323 -30.094 7.716 1.00 70.12 472 ARG A O 1
ATOM 392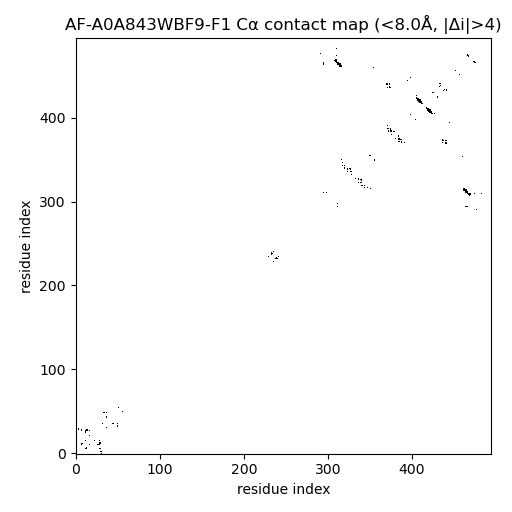7 N N . ARG A 1 473 ? -23.682 -31.440 9.400 1.00 78.81 473 ARG A N 1
ATOM 3928 C CA . ARG A 1 473 ? -24.438 -30.795 10.488 1.00 78.81 473 ARG A CA 1
ATOM 3929 C C . ARG A 1 473 ? -23.589 -30.627 11.752 1.00 78.81 473 ARG A C 1
ATOM 3931 O O . ARG A 1 473 ? -22.530 -31.252 11.879 1.00 78.81 473 ARG A O 1
ATOM 3938 N N . LYS A 1 474 ? -24.095 -29.845 12.714 1.00 73.06 474 LYS A N 1
ATOM 3939 C CA . LYS A 1 474 ? -23.558 -29.806 14.085 1.00 73.06 474 LYS A CA 1
ATOM 3940 C C . LYS A 1 474 ? -23.558 -31.228 14.674 1.00 73.06 474 LYS A C 1
ATOM 3942 O O . LYS A 1 474 ? -24.535 -31.966 14.522 1.00 73.06 474 LYS A O 1
ATOM 3947 N N . ALA A 1 475 ? -22.454 -31.617 15.305 1.00 78.06 475 ALA A N 1
ATOM 3948 C CA . ALA A 1 475 ? -22.313 -32.904 15.980 1.00 78.06 475 ALA A CA 1
ATOM 3949 C C . ALA A 1 475 ? -22.866 -32.817 17.408 1.00 78.06 475 ALA A C 1
ATOM 3951 O O . ALA A 1 475 ? -22.637 -31.829 18.106 1.00 78.06 475 ALA A O 1
ATOM 3952 N N . THR A 1 476 ? -23.562 -33.858 17.863 1.00 80.38 476 THR A N 1
ATOM 3953 C CA . THR A 1 476 ? -23.975 -33.962 19.271 1.00 80.38 476 THR A CA 1
ATOM 3954 C C . THR A 1 476 ? -22.802 -34.364 20.170 1.00 80.38 476 THR A C 1
ATOM 3956 O O . THR A 1 476 ? -21.886 -35.061 19.729 1.00 80.38 476 THR A O 1
ATOM 3959 N N . LEU A 1 477 ? -22.833 -33.983 21.455 1.00 74.19 477 LEU A N 1
ATOM 3960 C CA . LEU A 1 477 ? -21.816 -34.400 22.437 1.00 74.19 477 LEU A CA 1
ATOM 3961 C C . LEU A 1 477 ? -21.680 -35.934 22.492 1.00 74.19 477 LEU A C 1
ATOM 3963 O O . LEU A 1 477 ? -20.573 -36.466 22.559 1.00 74.19 477 LEU A O 1
ATOM 3967 N N . THR A 1 478 ? -22.795 -36.653 22.351 1.00 80.12 478 THR A N 1
ATOM 3968 C CA . THR A 1 478 ? -22.842 -38.118 22.283 1.00 80.12 478 THR A CA 1
ATOM 3969 C C . THR A 1 478 ? -22.079 -38.677 21.075 1.00 80.12 478 THR A C 1
ATOM 3971 O O . THR A 1 478 ? -21.269 -39.589 21.242 1.00 80.12 478 THR A O 1
ATOM 3974 N N . GLU A 1 479 ? -22.260 -38.120 19.870 1.00 80.88 479 GLU A N 1
ATOM 3975 C CA . GLU A 1 479 ? -21.480 -38.507 18.677 1.00 80.88 479 GLU A CA 1
ATOM 3976 C C . GLU A 1 479 ? -19.975 -38.273 18.869 1.00 80.88 479 GLU A C 1
ATOM 3978 O O . GLU A 1 479 ? -19.152 -39.096 18.457 1.00 80.88 479 GLU A O 1
ATOM 3983 N N . VAL A 1 480 ? -19.618 -37.154 19.505 1.00 79.81 480 VAL A N 1
ATOM 3984 C CA . VAL A 1 480 ? -18.233 -36.765 19.796 1.00 79.81 480 VAL A CA 1
ATOM 3985 C C . VAL A 1 480 ? -17.571 -37.757 20.749 1.00 79.81 480 VAL A C 1
ATOM 3987 O O . VAL A 1 480 ? -16.521 -38.315 20.426 1.00 79.81 480 VAL A O 1
ATOM 3990 N N . ILE A 1 481 ? -18.213 -38.049 21.882 1.00 80.06 481 ILE A N 1
ATOM 3991 C CA . ILE A 1 481 ? -17.712 -38.995 22.887 1.00 80.06 481 ILE A CA 1
ATOM 3992 C C . ILE A 1 481 ? -17.589 -40.404 22.284 1.00 80.06 481 ILE A C 1
ATOM 3994 O O . ILE A 1 481 ? -16.558 -41.061 22.451 1.00 80.06 481 ILE A O 1
ATOM 3998 N N . GLN A 1 482 ? -18.578 -40.852 21.500 1.00 82.75 482 GLN A N 1
ATOM 3999 C CA . GLN A 1 482 ? -18.512 -42.131 20.781 1.00 82.75 482 GLN A CA 1
ATOM 4000 C C . GLN A 1 482 ? -17.344 -42.187 19.780 1.00 82.75 482 GLN A C 1
ATOM 4002 O O . GLN A 1 482 ? -16.665 -43.216 19.684 1.00 82.75 482 GLN A O 1
ATOM 4007 N N . TYR A 1 483 ? -17.071 -41.100 19.050 1.00 80.94 483 TYR A N 1
ATOM 4008 C CA . TYR A 1 483 ? -15.946 -41.023 18.114 1.00 80.94 483 TYR A CA 1
ATOM 4009 C C . TYR A 1 483 ? -14.594 -41.075 18.837 1.00 80.94 483 TYR A C 1
ATOM 4011 O O . TYR A 1 483 ? -13.743 -41.888 18.469 1.00 80.94 483 TYR A O 1
ATOM 4019 N N . ILE A 1 484 ? -14.421 -40.292 19.908 1.00 79.06 484 ILE A N 1
ATOM 4020 C CA . ILE A 1 484 ? -13.213 -40.299 20.750 1.00 79.06 484 ILE A CA 1
ATOM 4021 C C . ILE A 1 484 ? -12.971 -41.703 21.322 1.00 79.06 484 ILE A C 1
ATOM 4023 O O . ILE A 1 484 ? -11.875 -42.250 21.187 1.00 79.06 484 ILE A O 1
ATOM 4027 N N . PHE A 1 485 ? -14.003 -42.346 21.876 1.00 79.75 485 PHE A N 1
ATOM 4028 C CA . PHE A 1 485 ? -13.898 -43.691 22.448 1.00 79.75 485 PHE A CA 1
ATOM 4029 C C . PHE A 1 485 ? -13.565 -44.759 21.390 1.00 79.75 485 PHE A C 1
ATOM 4031 O O . PHE A 1 485 ? -12.787 -45.682 21.656 1.00 79.75 485 PHE A O 1
ATOM 4038 N N . LYS A 1 486 ? -14.076 -44.617 20.157 1.00 81.56 486 LYS A N 1
ATOM 4039 C CA . LYS A 1 486 ? -13.719 -45.480 19.018 1.00 81.56 486 LYS A CA 1
ATOM 4040 C C . LYS A 1 486 ? -12.270 -45.276 18.562 1.00 81.56 486 LYS A C 1
ATOM 4042 O O . LYS A 1 486 ? -11.583 -46.265 18.289 1.00 81.56 486 LYS A O 1
ATOM 4047 N N . GLN A 1 487 ? -11.785 -44.035 18.512 1.00 74.94 487 GLN A N 1
ATOM 4048 C CA . GLN A 1 487 ? -10.389 -43.729 18.176 1.00 74.94 487 GLN A CA 1
ATOM 4049 C C . GLN A 1 487 ? -9.426 -44.235 19.260 1.00 74.94 487 GLN A C 1
ATOM 4051 O O . GLN A 1 487 ? -8.414 -44.859 18.942 1.00 74.94 487 GLN A O 1
ATOM 4056 N N . TRP A 1 488 ? -9.774 -44.074 20.541 1.00 76.75 488 TRP A N 1
ATOM 4057 C CA . TRP A 1 488 ? -9.013 -44.628 21.665 1.00 76.75 488 TRP A CA 1
ATOM 4058 C C . TRP A 1 488 ? -8.912 -46.156 21.581 1.00 76.75 488 TRP A C 1
ATOM 4060 O O . TRP A 1 488 ? -7.804 -46.693 21.578 1.00 76.75 488 TRP A O 1
ATOM 4070 N N . LYS A 1 489 ? -10.040 -46.860 21.393 1.00 77.62 489 LYS A N 1
ATOM 4071 C CA . LYS A 1 489 ? -10.062 -48.323 21.188 1.00 77.62 489 LYS A CA 1
ATOM 4072 C C . LYS A 1 489 ? -9.263 -48.777 19.959 1.00 77.62 489 LYS A C 1
ATOM 4074 O O . LYS A 1 489 ? -8.661 -49.844 20.002 1.00 77.62 489 LYS A O 1
ATOM 4079 N N . SER A 1 490 ? -9.235 -47.984 18.886 1.00 73.88 490 SER A N 1
ATOM 4080 C CA . SER A 1 490 ? -8.454 -48.291 17.675 1.00 73.88 490 SER A CA 1
ATOM 4081 C C . SER A 1 490 ? -6.947 -48.117 17.891 1.00 73.88 490 SER A C 1
ATOM 4083 O O . SER A 1 490 ? -6.167 -48.979 17.495 1.00 73.88 490 SER A O 1
ATOM 4085 N N . ASN A 1 491 ? -6.524 -47.050 18.576 1.00 67.25 491 ASN A N 1
ATOM 4086 C CA . ASN A 1 491 ? -5.114 -46.835 18.919 1.00 67.25 491 ASN A CA 1
ATOM 4087 C C . ASN A 1 491 ? -4.604 -47.868 19.939 1.00 67.25 491 ASN A C 1
ATOM 4089 O O . ASN A 1 491 ? -3.473 -48.329 19.823 1.00 67.25 491 ASN A O 1
ATOM 4093 N N . LYS A 1 492 ? -5.458 -48.311 20.873 1.00 68.69 492 LYS A N 1
ATOM 4094 C CA . LYS A 1 492 ? -5.171 -49.375 21.857 1.00 68.69 492 LYS A CA 1
ATOM 4095 C C . LYS A 1 492 ? -5.143 -50.802 21.261 1.00 68.69 492 LYS A C 1
ATOM 4097 O O . LYS A 1 492 ? -5.104 -51.768 22.011 1.00 68.69 492 LYS A O 1
ATOM 4102 N N . ARG A 1 493 ? -5.219 -50.922 19.927 1.00 58.97 493 ARG A N 1
ATOM 4103 C CA . ARG A 1 493 ? -5.001 -52.144 19.122 1.00 58.97 493 ARG A CA 1
ATOM 4104 C C . ARG A 1 493 ? -3.885 -51.975 18.072 1.00 58.97 493 ARG A C 1
ATOM 4106 O O . ARG A 1 493 ? -3.722 -52.829 17.206 1.00 58.97 493 ARG A O 1
ATOM 4113 N N . ARG A 1 494 ? -3.190 -50.830 18.081 1.00 56.09 494 ARG A N 1
ATOM 4114 C CA . ARG A 1 494 ? -2.044 -50.487 17.211 1.00 56.09 494 ARG A CA 1
ATOM 4115 C C . ARG A 1 494 ? -0.755 -50.217 18.003 1.00 56.09 494 ARG A C 1
ATOM 4117 O O . ARG A 1 494 ? 0.279 -49.934 17.406 1.00 56.09 494 ARG A O 1
ATOM 4124 N N . ARG A 1 495 ? -0.858 -50.280 19.328 1.00 44.75 495 ARG A N 1
ATOM 4125 C CA . ARG A 1 495 ? 0.200 -50.606 20.282 1.00 44.75 495 ARG A CA 1
ATOM 4126 C C . ARG A 1 495 ? -0.143 -51.977 20.852 1.00 44.75 495 ARG A C 1
ATOM 4128 O O . ARG A 1 495 ? 0.810 -52.665 21.252 1.00 44.75 495 ARG A O 1
#

InterPro domains:
  IPR005379 Factor of DNA methylation 1-5/IDN2 , domain XH [PF03469] (369-494)
  IPR005380 XS domain [PF03468] (1-38)
  IPR038588 XS domain superfamily [G3DSA:3.30.70.2890] (1-90)
  IPR045177 Factor of DNA methylation 1-5/IDN2 [PTHR21596] (1-366)

Foldseek 3Di:
DVFQVVLVVVCQEPVSQVPDPDDDPDHHDHDQAPCCCVPVDDPNVVPDDHDDPVVVVVVVVVVVVVVVVVVVVVVVVVVVVVVVVVVVVVVVVVVVVVVVVVVVVVVVVVVVVVVVVVVVVVVVVVVVVVVVVVVVVVVVVVVVVVVVVVVVVVVVVVVVVVVVVVVVVVVVVVVVVVVVVVVVVVVVVVVVVVVVVVVVVVVVVVVVVVVVVVVVVVVVVVVVVVVVVVVVCVVNVCPDDDDDDDDDDDDPPPVVVVVVVVVVVVVVVVVVVVVVVVVVVVVVVVQVVLFVVLLVVQVVVCPDDPDDLKGKDWDLADDLVVQLVVLVVPDPNVVSSVRSVVVRVVVSVLLPDLLHDPDDDDPDDDPLVQQLVLLVVPDDNVCSSVVSVVVVSVLSVVVSDPPDQQWDWDDPDPPDPDTDTDGNCVDPVLVVCCVRRNPSRSCVSRVVSVVPVVPDVDDSDTDIAIARPVVGDGDDPVNSVVSVVVVVVVVVVVD

Secondary structure (DSSP, 8-state):
-TTHHHHTTTT-SHHHHHH-SS--SS-------HHHHHHS-TTTTTT-----HHHHHHHHHHHHHHHHHHHHHHHHHHHHHHHHHHHHHHHHHHHHHHHHHHHHHHHHHHHHHHHHHHHHHHHHHHHHHHHHHHHHHHHHHHHHHHHHHHHHHHHHHHHHHHHHHHHHHHHHHHHHHHHHHHHHHHHHHHHHHHHHHHHHHHHHHHHHHHHHHHHHHHHHHHHHHHHHHHHHHHHSBTTB-----------TTHHHHHHHHHHHHHHHHHHHHHHHHHHHHHHHHHHHHHHHHHHHHHHHHSTTS---SEEEEETT---HHHHHHHHTTTS-HHHHHHHHHHHHHHHHHHTT-TT--------SS-TTHHHHHHHHTTS-HHHHHHHHHHHHHHHHHHTT-TT---EEEEEEETTEEEEEEEE-TT-HHHHHHHHHH-HHHHHHHHHHHHHHHHH-SS--SPPEEEEETTTTEEPPHHHHHHHHHHHHHHHTTT-

Solvent-accessible surface area (backbone atoms only — not comparable to full-atom values): 28268 Å² total; per-residue (Å²): 101,77,71,29,62,47,22,58,73,69,67,16,20,70,63,48,64,72,68,41,94,74,70,73,98,73,80,66,44,64,71,84,47,73,66,45,50,73,70,67,41,74,70,47,69,73,74,55,80,96,72,54,73,68,54,53,52,50,55,50,49,56,51,51,55,49,53,51,49,55,50,49,52,54,48,50,55,50,52,53,50,49,51,52,49,52,52,52,49,54,53,48,51,65,49,49,55,55,50,48,57,50,52,53,53,48,51,54,50,52,53,55,49,52,54,49,52,52,52,48,54,54,49,59,49,52,49,51,52,49,59,50,52,51,49,54,47,53,52,51,55,49,52,48,53,51,52,51,53,52,50,51,52,50,52,52,53,50,53,50,54,50,53,52,50,52,54,54,51,51,52,50,49,56,49,50,52,51,50,52,53,51,52,53,52,53,55,52,50,50,52,51,50,55,52,49,51,52,52,52,50,49,55,46,52,51,50,52,52,49,49,53,50,48,54,49,50,46,51,49,46,50,48,48,50,44,49,52,47,41,52,53,39,56,64,16,49,81,59,50,72,84,87,84,91,89,87,91,91,88,79,74,66,71,71,64,54,68,56,47,60,63,50,57,55,48,58,53,53,52,53,51,54,52,54,52,50,53,52,51,54,52,54,49,50,52,52,52,50,54,50,53,50,52,51,54,56,46,61,66,72,50,78,81,61,80,90,55,67,53,50,82,39,53,49,88,64,83,64,64,67,60,42,30,64,52,28,54,74,79,42,55,77,81,51,8,53,53,52,22,49,53,49,47,51,53,55,52,53,53,70,65,40,91,89,58,82,90,77,80,76,85,67,86,91,48,86,80,46,41,51,32,52,39,25,52,74,76,40,59,75,88,48,8,59,58,52,24,52,51,49,53,52,50,51,56,50,56,76,64,41,87,90,63,72,64,56,40,80,43,66,77,45,103,85,49,96,50,65,42,83,40,74,36,79,82,31,74,66,59,45,46,37,36,76,74,46,30,62,69,42,31,55,55,50,55,52,51,52,51,60,41,55,79,72,52,83,82,73,88,70,74,48,80,38,53,27,24,65,80,77,74,42,78,45,52,72,66,60,52,53,53,49,52,53,49,51,50,57,52,52,72,71,75,110

Mean predicted aligned error: 22.95 Å